Protein AF-A0A810MPG5-F1 (afdb_monomer_lite)

Organism: NCBI:txid338584

InterPro domains:
  IPR001387 Cro/C1-type, helix-turn-helix domain [cd00093] (44-85)
  IPR010982 Lambda repressor-like, DNA-binding domain superfamily [G3DSA:1.10.260.40] (30-86)
  IPR010982 Lambda repressor-like, DNA-binding domain superfamily [SSF47413] (35-85)

Radius of gyration: 30.09 Å; chains: 1; bounding box: 82×82×69 Å

pLDDT: mean 75.45, std 24.04, range [20.78, 98.56]

Sequence (648 aa):
MNARPSEPLQVPDHLWLTTEAADALGDQDFQRLFRLVARHAHASQTTIGRACGLTQATVSKIMAGKHRPRSLDVIQRIAAGFQIPSQGRTALGLHPDGPEPKTTTPTSEPKTQETPRRNLLGHLIRTRHQQTIEEAARDLKMSPRHLSRLTRVGTEIEVHPSTRRTLESKYGYSFEKLRQPWPPAPPARIEETPDTTLADSSFLHHPSTEHRDEGQATAFTVADQAALWLDERTGSRVGLTRQRILEHLAQLNLDQIEDGAYRRSRVSQREIADALTSYYKTTDGTFKPYSAKVESASISTSVLTRSDWTDLALPLGVGRDNLQLQWGTSKPQSFTDEICIEAATTRIAEAAAAGTKVINTALYRLLDISISPTNLVANIALTEFLDYALTMDLLERELLDTLALRRSAQPGMTPLRDRYLPDMASVVNAGARLCCGGVLALFAAARPPSRGRQQGDYVFLIQERSGRVLNAAGRLAVIPKSFHEPLREYSEDAQISSTLYRELEEELFGRPEVDSTAIHARQADPLHLTRLSPPMRWLMDRTDEPSAWRMEATGFGFNLVSGNFEISTLVLIEDEAWWGEFGGYIEANWESDGLRRYSSLDRQALINLAQDPNWSNEGLFAFLEGLRRLEAVGNEHAIDLPRIKLGI

Secondary structure (DSSP, 8-state):
-PPPPPPPP---GGGGGSHHHHHHHHTT-HHHHHHHHHHHTT--HHHHHHHHT--HHHHHHHHTTS-----HHHHHHHHHHTT--HHHHHHTT--TT-SPP---------------GGGHHHHHHHHHHHHHHHHHHHHTTS-HHHHHHHS-S-SS----HHHHHHHHHHH---GGGGGSPPPPPPPPPPPP----------------------TTS----HHHHHHHHHHHHHTPPTTHHHHHHHHHHHH--HHHHHHHHHHHHTS-HHHHHHHHHHHS--SSSSSEEEEEEETTEEEEEEEEE-GGGEEEEEESSSS-EEEEE-TT--PPPP---HHHHHHHHHHHHHHHHHT------EEEEEEEEEE-SS-EEEEEEEEEHHHHHTTTTHHHHHHHHHHHTT----TTT-HHHHHHS-SHHHHH-GGGS----EEEEEEEEEE--BTTBSS-EEEEEEEEE-TTSSS-TT-EEESSEEE---SS-TTTTTSHHHHHHHHIIIIIS----SSSS-SS---S-TT-TTTS-HHHHHHHTTTT-TTTEEEEEEEEEEETTTTEEEEEEEEEE--HHHHHHHTTS----TTEEEEEEEETT-HHHHHHHHT-TTB-HHHHHHHHHHHHHHHHHS-GGG--PPPEEE--

Foldseek 3Di:
DDDDDDDAQDQDPVLLVDPQLVVCLLVVLQLSNLVSSCVRSVDQLCNLCVLLVHHSVQSVCSVVVNDRDDDPSSVLSNCRSNVPALVSCVSNVHHRVRDDDDDDDDDDDDDPPDDPPVCPVVCVVVVVVLVVLVVVCVVVVHDSVVSVVLPPDDDDDDDDVVVQVVCCVPPVDDPVVVPDDDDDDDDDDDDDDDDDDDDDDDDDDDDDDDDDPPPPDDDDALLLVLQQVLCVLQVHDRCPLVVLLVVLLVVDDPVVVVVLLVLLLPCFQVNLQVLLQVAADDDPPQKDFWWKQFPNDIDTGLFIFGDQFFQQQAFFPPPQQAEAEDPDLDDRNRDHDPVLSNLLSNLSSVCVVLVHHDFWAKAKFWQDWDGHSRHIYTYIYIDIPSSQCSALVSLLSLSSSCVSVVHRPYQPSRVSCCVQPNYPVSLNRRNVHRQWAAEFEFEWEWAAADPPRPGIAIKTKWFQFDCSDPPQHRFIFGPPGDTQHDQAPRRVSNGNVNVVLQRCQDFFQDDPDQDDPDPDDNDNDCVPLVNGRPLSNVCVVCVVPVQQWTKGFRGWGARSSRSYIYTQMYTYGNPNVSCVVRVVSTDGPPRTPDMDMDTQAPQVVQSVVLVDRRHHSSRSVNSLSNLVVCCVPPDPRHHDHGDMGIPD

Structure (mmCIF, N/CA/C/O backbone):
data_AF-A0A810MPG5-F1
#
_entry.id   AF-A0A810MPG5-F1
#
loop_
_atom_site.group_PDB
_atom_site.id
_atom_site.type_symbol
_atom_site.label_atom_id
_atom_site.label_alt_id
_atom_site.label_comp_id
_atom_site.label_asym_id
_atom_site.label_entity_id
_atom_site.label_seq_id
_atom_site.pdbx_PDB_ins_code
_atom_site.Cartn_x
_atom_site.Cartn_y
_atom_site.Cartn_z
_atom_site.occupancy
_atom_site.B_iso_or_equiv
_atom_site.auth_seq_id
_atom_site.auth_comp_id
_atom_site.auth_asym_id
_atom_site.auth_atom_id
_atom_site.pdbx_PDB_model_num
ATOM 1 N N . MET A 1 1 ? -9.491 55.777 11.969 1.00 33.62 1 MET A N 1
ATOM 2 C CA . MET A 1 1 ? -8.044 55.481 12.046 1.00 33.62 1 MET A CA 1
ATOM 3 C C . MET A 1 1 ? -7.804 54.175 11.311 1.00 33.62 1 MET A C 1
ATOM 5 O O . MET A 1 1 ? -8.330 53.156 11.740 1.00 33.62 1 MET A O 1
ATOM 9 N N . ASN A 1 2 ? -7.115 54.231 10.171 1.00 28.89 2 ASN A N 1
ATOM 10 C CA . ASN A 1 2 ? -6.853 53.078 9.305 1.00 28.89 2 ASN A CA 1
ATOM 11 C C . ASN A 1 2 ? -5.877 52.107 9.987 1.00 28.89 2 ASN A C 1
ATOM 13 O O . ASN A 1 2 ? -4.849 52.537 10.511 1.00 28.89 2 ASN A O 1
ATOM 17 N N . ALA A 1 3 ? -6.197 50.810 9.986 1.00 31.50 3 ALA A N 1
ATOM 18 C CA . ALA A 1 3 ? -5.280 49.764 10.424 1.00 31.50 3 ALA A CA 1
ATOM 19 C C . ALA A 1 3 ? -4.094 49.709 9.450 1.00 31.50 3 ALA A C 1
ATOM 21 O O . ALA A 1 3 ? -4.285 49.494 8.254 1.00 31.50 3 ALA A O 1
ATOM 22 N N . ARG A 1 4 ? -2.876 49.948 9.948 1.00 32.59 4 ARG A N 1
ATOM 23 C CA . ARG A 1 4 ? -1.655 49.774 9.153 1.00 32.59 4 ARG A CA 1
ATOM 24 C C . ARG A 1 4 ? -1.521 48.298 8.745 1.00 32.59 4 ARG A C 1
ATOM 26 O O . ARG A 1 4 ? -1.770 47.433 9.591 1.00 32.59 4 ARG A O 1
ATOM 33 N N . PRO A 1 5 ? -1.103 47.991 7.505 1.00 38.78 5 PRO A N 1
ATOM 34 C CA . PRO A 1 5 ? -0.649 46.652 7.162 1.00 38.78 5 PRO A CA 1
ATOM 35 C C . PRO A 1 5 ? 0.510 46.287 8.094 1.00 38.78 5 PRO A C 1
ATOM 37 O O . PRO A 1 5 ? 1.438 47.059 8.308 1.00 38.78 5 PRO A O 1
ATOM 40 N N . SER A 1 6 ? 0.395 45.133 8.730 1.00 49.38 6 SER A N 1
ATOM 41 C CA . SER A 1 6 ? 1.349 44.624 9.712 1.00 49.38 6 SER A CA 1
ATOM 42 C C . SER A 1 6 ? 2.721 44.372 9.078 1.00 49.38 6 SER A C 1
ATOM 44 O O . SER A 1 6 ? 2.827 43.479 8.236 1.00 49.38 6 SER A O 1
ATOM 46 N N . GLU A 1 7 ? 3.748 45.097 9.512 1.00 56.00 7 GLU A N 1
ATOM 47 C CA . GLU A 1 7 ? 5.123 44.939 9.023 1.00 56.00 7 GLU A CA 1
ATOM 48 C C . GLU A 1 7 ? 5.640 43.488 9.156 1.00 56.00 7 GLU A C 1
ATOM 50 O O . GLU A 1 7 ? 5.290 42.780 10.116 1.00 56.00 7 GLU A O 1
ATOM 55 N N . PRO A 1 8 ? 6.432 43.008 8.178 1.00 71.38 8 PRO A N 1
ATOM 56 C CA . PRO A 1 8 ? 7.137 41.734 8.277 1.00 71.38 8 PRO A CA 1
ATOM 57 C C . PRO A 1 8 ? 8.184 41.782 9.401 1.00 71.38 8 PRO A C 1
ATOM 59 O O . PRO A 1 8 ? 8.717 42.842 9.719 1.00 71.38 8 PRO A O 1
ATOM 62 N N . LEU A 1 9 ? 8.474 40.631 10.017 1.00 84.62 9 LEU A N 1
ATOM 63 C CA . LEU A 1 9 ? 9.539 40.533 11.017 1.00 84.62 9 LEU A CA 1
ATOM 64 C C . LEU A 1 9 ? 10.885 40.812 10.335 1.00 84.62 9 LEU A C 1
ATOM 66 O O . LEU A 1 9 ? 11.292 40.048 9.463 1.00 84.62 9 LEU A O 1
ATOM 70 N N . GLN A 1 10 ? 11.560 41.887 10.739 1.00 84.62 10 GLN A N 1
ATOM 71 C CA . GLN A 1 10 ? 12.924 42.194 10.317 1.00 84.62 10 GLN A CA 1
ATOM 72 C C . GLN A 1 10 ? 13.870 41.890 11.473 1.00 84.62 10 GLN A C 1
ATOM 74 O O . GLN A 1 10 ? 13.860 42.583 12.490 1.00 84.62 10 GLN A O 1
ATOM 79 N N . VAL A 1 11 ? 14.655 40.823 11.335 1.00 88.25 11 VAL A N 1
ATOM 80 C CA . VAL A 1 11 ? 15.710 40.498 12.295 1.00 88.25 11 VAL A CA 1
ATOM 81 C C . VAL A 1 11 ? 16.987 41.206 11.838 1.00 88.25 11 VAL A C 1
ATOM 83 O O . VAL A 1 11 ? 17.401 40.982 10.706 1.00 88.25 11 VAL A O 1
ATOM 86 N N . PRO A 1 12 ? 17.606 42.075 12.657 1.00 83.88 12 PRO A N 1
ATOM 87 C CA . PRO A 1 12 ? 18.808 42.789 12.236 1.00 83.88 12 PRO A CA 1
ATOM 88 C C . PRO A 1 12 ? 19.988 41.842 11.989 1.00 83.88 12 PRO A C 1
ATOM 90 O O . PRO A 1 12 ? 20.328 41.057 12.873 1.00 83.88 12 PRO A O 1
ATOM 93 N N . ASP A 1 13 ? 20.673 41.979 10.851 1.00 78.56 13 ASP A N 1
ATOM 94 C CA . ASP A 1 13 ? 21.793 41.099 10.463 1.00 78.56 13 ASP A CA 1
ATOM 95 C C . ASP A 1 13 ? 22.907 41.028 11.517 1.00 78.56 13 ASP A C 1
ATOM 97 O O . ASP A 1 13 ? 23.499 39.974 11.747 1.00 78.56 13 ASP A O 1
ATOM 101 N N . HIS A 1 14 ? 23.158 42.139 12.219 1.00 82.12 14 HIS A N 1
ATOM 102 C CA . HIS A 1 14 ? 24.176 42.208 13.268 1.00 82.12 14 HIS A CA 1
ATOM 103 C C . HIS A 1 14 ? 23.884 41.290 14.465 1.00 82.12 14 HIS A C 1
ATOM 105 O O . HIS A 1 14 ? 24.815 40.958 15.196 1.00 82.12 14 HIS A O 1
ATOM 111 N N . LEU A 1 15 ? 22.631 40.857 14.674 1.00 88.94 15 LEU A N 1
ATOM 112 C CA . LEU A 1 15 ? 22.287 39.898 15.727 1.00 88.94 15 LEU A CA 1
ATOM 113 C C . LEU A 1 15 ? 23.067 38.592 15.546 1.00 88.94 15 LEU A C 1
ATOM 115 O O . LEU A 1 15 ? 23.601 38.055 16.516 1.00 88.94 15 LEU A O 1
ATOM 119 N N . TRP A 1 16 ? 23.175 38.114 14.307 1.00 90.00 16 TRP A N 1
ATOM 120 C CA . TRP A 1 16 ? 23.824 36.844 13.976 1.00 90.00 16 TRP A CA 1
ATOM 121 C C . TRP A 1 16 ? 25.348 36.877 14.124 1.00 90.00 16 TRP A C 1
ATOM 123 O O . TRP A 1 16 ? 25.979 35.826 14.123 1.00 90.00 16 TRP A O 1
ATOM 133 N N . LEU A 1 17 ? 25.929 38.068 14.295 1.00 80.06 17 LEU A N 1
ATOM 134 C CA . LEU A 1 17 ? 27.356 38.273 14.551 1.00 80.06 17 LEU A CA 1
ATOM 135 C C . LEU A 1 17 ? 27.693 38.305 16.053 1.00 80.06 17 LEU A C 1
ATOM 137 O O . LEU A 1 17 ? 28.861 38.422 16.418 1.00 80.06 17 LEU A O 1
ATOM 141 N N . THR A 1 18 ? 26.691 38.232 16.935 1.00 82.69 18 THR A N 1
ATOM 142 C CA . THR A 1 18 ? 26.905 38.255 18.390 1.00 82.69 18 THR A CA 1
ATOM 143 C C . THR A 1 18 ? 27.268 36.875 18.935 1.00 82.69 18 THR A C 1
ATOM 145 O O . THR A 1 18 ? 26.738 35.855 18.489 1.00 82.69 18 THR A O 1
ATOM 148 N N . THR A 1 19 ? 28.115 36.838 19.967 1.00 79.62 19 THR A N 1
ATOM 149 C CA . THR A 1 19 ? 28.432 35.599 20.697 1.00 79.62 19 THR A CA 1
ATOM 150 C C . THR A 1 19 ? 27.183 34.980 21.326 1.00 79.62 19 THR A C 1
ATOM 152 O O . THR A 1 19 ? 27.017 33.769 21.286 1.00 79.62 19 THR A O 1
ATOM 155 N N . GLU A 1 20 ? 26.236 35.794 21.807 1.00 83.69 20 GLU A N 1
ATOM 156 C CA . GLU A 1 20 ? 24.980 35.297 22.384 1.00 83.69 20 GLU A CA 1
ATOM 157 C C . GLU A 1 20 ? 24.095 34.550 21.375 1.00 83.69 20 GLU A C 1
ATOM 159 O O . GLU A 1 20 ? 23.452 33.566 21.747 1.00 83.69 20 GLU A O 1
ATOM 164 N N . ALA A 1 21 ? 24.043 35.005 20.117 1.00 85.25 21 ALA A N 1
ATOM 165 C CA . ALA A 1 21 ? 23.318 34.306 19.060 1.00 85.25 21 ALA A CA 1
ATOM 166 C C . ALA A 1 21 ? 24.051 33.030 18.628 1.00 85.25 21 ALA A C 1
ATOM 168 O O . ALA A 1 21 ? 23.401 32.004 18.437 1.00 85.25 21 ALA A O 1
ATOM 169 N N . ALA A 1 22 ? 25.384 33.073 18.526 1.00 80.38 22 ALA A N 1
ATOM 170 C CA . ALA A 1 22 ? 26.200 31.904 18.206 1.00 80.38 22 ALA A CA 1
ATOM 171 C C . ALA A 1 22 ? 26.046 30.790 19.259 1.00 80.38 22 ALA A C 1
ATOM 173 O O . ALA A 1 22 ? 25.774 29.649 18.889 1.00 80.38 22 ALA A O 1
ATOM 174 N N . ASP A 1 23 ? 26.110 31.131 20.551 1.00 78.75 23 ASP A N 1
ATOM 175 C CA . ASP A 1 23 ? 25.895 30.189 21.658 1.00 78.75 23 ASP A CA 1
ATOM 176 C C . ASP A 1 23 ? 24.482 29.591 21.614 1.00 78.75 23 ASP A C 1
ATOM 178 O O . ASP A 1 23 ? 24.303 28.379 21.685 1.00 78.75 23 ASP A O 1
ATOM 182 N N . ALA A 1 24 ? 23.453 30.434 21.448 1.00 89.50 24 ALA A N 1
ATOM 183 C CA . ALA A 1 24 ? 22.065 29.972 21.411 1.00 89.50 24 ALA A CA 1
ATOM 184 C C . ALA A 1 24 ? 21.790 29.019 20.234 1.00 89.50 24 ALA A C 1
ATOM 186 O O . ALA A 1 24 ? 20.980 28.100 20.365 1.00 89.50 24 ALA A O 1
ATOM 187 N N . LEU A 1 25 ? 22.447 29.233 19.091 1.00 88.38 25 LEU A N 1
ATOM 188 C CA . LEU A 1 25 ? 22.351 28.357 17.924 1.00 88.38 25 LEU A CA 1
ATOM 189 C C . LEU A 1 25 ? 23.141 27.057 18.124 1.00 88.38 25 LEU A C 1
ATOM 191 O O . LEU A 1 25 ? 22.601 25.992 17.836 1.00 88.38 25 LEU A O 1
ATOM 195 N N . GLY A 1 26 ? 24.366 27.133 18.657 1.00 78.19 26 GLY A N 1
ATOM 196 C CA . GLY A 1 26 ? 25.217 25.969 18.932 1.00 78.19 26 GLY A CA 1
ATOM 197 C C . GLY A 1 26 ? 24.624 25.020 19.977 1.00 78.19 26 GLY A C 1
ATOM 198 O O . GLY A 1 26 ? 24.592 23.810 19.765 1.00 78.19 26 GLY A O 1
ATOM 199 N N . ASP A 1 27 ? 24.054 25.567 21.052 1.00 84.50 27 ASP A N 1
ATOM 200 C CA . ASP A 1 27 ? 23.390 24.792 22.110 1.00 84.50 27 ASP A CA 1
ATOM 201 C C . ASP A 1 27 ? 21.950 24.377 21.740 1.00 84.50 27 ASP A C 1
ATOM 203 O O . ASP A 1 27 ? 21.266 23.666 22.492 1.00 84.50 27 ASP A O 1
ATOM 207 N N . GLN A 1 28 ? 21.456 24.842 20.586 1.00 85.88 28 GLN A N 1
ATOM 208 C CA . GLN A 1 28 ? 20.059 24.733 20.156 1.00 85.88 28 GLN A CA 1
ATOM 209 C C . GLN A 1 28 ? 19.076 25.197 21.251 1.00 85.88 28 GLN A C 1
ATOM 211 O O . GLN A 1 28 ? 18.049 24.554 21.527 1.00 85.88 28 GLN A O 1
ATOM 216 N N . ASP A 1 29 ? 19.409 26.298 21.925 1.00 89.19 29 ASP A N 1
ATOM 217 C CA . ASP A 1 29 ? 18.599 26.927 22.964 1.00 89.19 29 ASP A CA 1
ATOM 218 C C . ASP A 1 29 ? 17.581 27.884 22.327 1.00 89.19 29 ASP A C 1
ATOM 220 O O . ASP A 1 29 ? 17.753 29.105 22.242 1.00 89.19 29 ASP A O 1
ATOM 224 N N . PHE A 1 30 ? 16.462 27.308 21.887 1.00 91.56 30 PHE A N 1
ATOM 225 C CA . PHE A 1 30 ? 15.358 28.063 21.295 1.00 91.56 30 PHE A CA 1
ATOM 226 C C . PHE A 1 30 ? 14.703 29.049 22.269 1.00 91.56 30 PHE A C 1
ATOM 228 O O . PHE A 1 30 ? 14.129 30.045 21.831 1.00 91.56 30 PHE A O 1
ATOM 235 N N . GLN A 1 31 ? 14.792 28.827 23.583 1.00 93.50 31 GLN A N 1
ATOM 236 C CA . GLN A 1 31 ? 14.275 29.787 24.555 1.00 93.50 31 GLN A CA 1
ATOM 237 C C . GLN A 1 31 ? 15.113 31.070 24.526 1.00 93.50 31 GLN A C 1
ATOM 239 O O . GLN A 1 31 ? 14.554 32.172 24.456 1.00 93.50 31 GLN A O 1
ATOM 244 N N . ARG A 1 32 ? 16.445 30.936 24.553 1.00 92.38 32 ARG A N 1
ATOM 245 C CA . ARG A 1 32 ? 17.386 32.057 24.441 1.00 92.38 32 ARG A CA 1
ATOM 246 C C . ARG A 1 32 ? 17.289 32.725 23.071 1.00 92.38 32 ARG A C 1
ATOM 248 O O . ARG A 1 32 ? 17.148 33.946 23.015 1.00 92.38 32 ARG A O 1
ATOM 255 N N . LEU A 1 33 ? 17.229 31.943 21.993 1.00 93.69 33 LEU A N 1
ATOM 256 C CA . LEU A 1 33 ? 17.098 32.441 20.620 1.00 93.69 33 LEU A CA 1
ATOM 257 C C . LEU A 1 33 ? 15.842 33.308 20.420 1.00 93.69 33 LEU A C 1
ATOM 259 O O . LEU A 1 33 ? 15.927 34.420 19.903 1.00 93.69 33 LEU A O 1
ATOM 263 N N . PHE A 1 34 ? 14.671 32.856 20.885 1.00 95.69 34 PHE A N 1
ATOM 264 C CA . PHE A 1 34 ? 13.425 33.623 20.747 1.00 95.69 34 PHE A CA 1
ATOM 265 C C . PHE A 1 34 ? 13.436 34.917 21.566 1.00 95.69 34 PHE A C 1
ATOM 267 O O . PHE A 1 34 ? 12.879 35.928 21.137 1.00 95.69 34 PHE A O 1
ATOM 274 N N . ARG A 1 35 ? 14.075 34.910 22.743 1.00 93.19 35 ARG A N 1
ATOM 275 C CA . ARG A 1 35 ? 14.248 36.117 23.565 1.00 93.19 35 ARG A CA 1
ATOM 276 C C . ARG A 1 35 ? 15.188 37.124 22.907 1.00 93.19 35 ARG A C 1
ATOM 278 O O . ARG A 1 35 ? 14.898 38.318 22.960 1.00 93.19 35 ARG A O 1
ATOM 285 N N . LEU A 1 36 ? 16.263 36.652 22.276 1.00 92.31 36 LEU A N 1
ATOM 286 C CA . LEU A 1 36 ? 17.201 37.485 21.521 1.00 92.31 36 LEU A CA 1
ATOM 287 C C . LEU A 1 36 ? 16.511 38.156 20.331 1.00 92.31 36 LEU A C 1
ATOM 289 O O . LEU A 1 36 ? 16.529 39.381 20.226 1.00 92.31 36 LEU A O 1
ATOM 293 N N . VAL A 1 37 ? 15.805 37.383 19.502 1.00 92.81 37 VAL A N 1
ATOM 294 C CA . VAL A 1 37 ? 15.074 37.927 18.347 1.00 92.81 37 VAL A CA 1
ATOM 295 C C . VAL A 1 37 ? 13.982 38.907 18.785 1.00 92.81 37 VAL A C 1
ATOM 297 O O . VAL A 1 37 ? 13.890 39.998 18.230 1.00 92.81 37 VAL A O 1
ATOM 300 N N . ALA A 1 38 ? 13.196 38.586 19.819 1.00 91.62 38 ALA A N 1
ATOM 301 C CA . ALA A 1 38 ? 12.171 39.499 20.337 1.00 91.62 38 ALA A CA 1
ATOM 302 C C . ALA A 1 38 ? 12.751 40.843 20.799 1.00 91.62 38 ALA A C 1
ATOM 304 O O . ALA A 1 38 ? 12.151 41.892 20.561 1.00 91.62 38 ALA A O 1
ATOM 305 N N . ARG A 1 39 ? 13.923 40.808 21.447 1.00 91.06 39 ARG A N 1
ATOM 306 C CA . ARG A 1 39 ? 14.609 41.997 21.958 1.00 91.06 39 ARG A CA 1
ATOM 307 C C . ARG A 1 39 ? 15.173 42.859 20.829 1.00 91.06 39 ARG A C 1
ATOM 309 O O . ARG A 1 39 ? 14.930 44.059 20.833 1.00 91.06 39 ARG A O 1
ATOM 316 N N . HIS A 1 40 ? 15.900 42.258 19.887 1.00 87.81 40 HIS A N 1
ATOM 317 C CA . HIS A 1 40 ? 16.625 42.991 18.841 1.00 87.81 40 HIS A CA 1
ATOM 318 C C . HIS A 1 40 ? 15.743 43.416 17.663 1.00 87.81 40 HIS A C 1
ATOM 320 O O . HIS A 1 40 ? 15.996 44.451 17.059 1.00 87.81 40 HIS A O 1
ATOM 326 N N . ALA A 1 41 ? 14.688 42.659 17.354 1.00 85.69 41 ALA A N 1
ATOM 327 C CA . ALA A 1 41 ? 13.719 43.016 16.317 1.00 85.69 41 ALA A CA 1
ATOM 328 C C . ALA A 1 41 ? 12.526 43.831 16.857 1.00 85.69 41 ALA A C 1
ATOM 330 O O . ALA A 1 41 ? 11.590 44.110 16.112 1.00 85.69 41 ALA A O 1
ATOM 331 N N . HIS A 1 42 ? 12.507 44.152 18.162 1.00 86.00 42 HIS A N 1
ATOM 332 C CA . HIS A 1 42 ? 11.376 44.783 18.864 1.00 86.00 42 HIS A CA 1
ATOM 333 C C . HIS A 1 42 ? 10.015 44.129 18.546 1.00 86.00 42 HIS A C 1
ATOM 335 O O . HIS A 1 42 ? 8.980 44.791 18.430 1.00 86.00 42 HIS A O 1
ATOM 341 N N . ALA A 1 43 ? 10.014 42.804 18.386 1.00 86.69 43 ALA A N 1
ATOM 342 C CA . ALA A 1 43 ? 8.889 42.066 17.837 1.00 86.69 43 ALA A CA 1
ATOM 343 C C . ALA A 1 43 ? 8.001 41.467 18.933 1.00 86.69 43 ALA A C 1
ATOM 345 O O . ALA A 1 43 ? 8.471 40.831 19.877 1.00 86.69 43 ALA A O 1
ATOM 346 N N . SER A 1 44 ? 6.683 41.613 18.776 1.00 87.94 44 SER A N 1
ATOM 347 C CA . SER A 1 44 ? 5.717 40.951 19.657 1.00 87.94 44 SER A CA 1
ATOM 348 C C . SER A 1 44 ? 5.734 39.428 19.464 1.00 87.94 44 SER A C 1
ATOM 350 O O . SER A 1 44 ? 6.057 38.933 18.381 1.00 87.94 44 SER A O 1
ATOM 352 N N . GLN A 1 45 ? 5.292 38.667 20.473 1.00 86.88 45 GLN A N 1
ATOM 353 C CA . GLN A 1 45 ? 5.132 37.209 20.351 1.00 86.88 45 GLN A CA 1
ATOM 354 C C . GLN A 1 45 ? 4.202 36.817 19.190 1.00 86.88 45 GLN A C 1
ATOM 356 O O . GLN A 1 45 ? 4.416 35.796 18.544 1.00 86.88 45 GLN A O 1
ATOM 361 N N . THR A 1 46 ? 3.195 37.643 18.892 1.00 77.06 46 THR A N 1
ATOM 362 C CA . THR A 1 46 ? 2.296 37.460 17.744 1.00 77.06 46 THR A CA 1
ATOM 363 C C . THR A 1 46 ? 3.033 37.652 16.418 1.00 77.06 46 THR A C 1
ATOM 365 O O . THR A 1 46 ? 2.844 36.866 15.492 1.00 77.06 46 THR A O 1
ATOM 368 N N . THR A 1 47 ? 3.901 38.664 16.328 1.00 83.94 47 THR A N 1
ATOM 369 C CA . THR A 1 47 ? 4.732 38.938 15.143 1.00 83.94 47 THR A CA 1
ATOM 370 C C . THR A 1 47 ? 5.725 37.802 14.895 1.00 83.94 47 THR A C 1
ATOM 372 O O . THR A 1 47 ? 5.818 37.304 13.775 1.00 83.94 47 THR A O 1
ATOM 375 N N . ILE A 1 48 ? 6.402 37.345 15.953 1.00 86.00 48 ILE A N 1
ATOM 376 C CA . ILE A 1 48 ? 7.327 36.202 15.925 1.00 86.00 48 ILE A CA 1
ATOM 377 C C . ILE A 1 48 ? 6.601 34.921 15.521 1.00 86.00 48 ILE A C 1
ATOM 379 O O . ILE A 1 48 ? 7.062 34.197 14.640 1.00 86.00 48 ILE A O 1
ATOM 383 N N . GLY A 1 49 ? 5.440 34.666 16.131 1.00 80.50 49 GLY A N 1
ATOM 384 C CA . GLY A 1 49 ? 4.622 33.498 15.831 1.00 80.50 49 GLY A CA 1
ATOM 385 C C . GLY A 1 49 ? 4.256 33.460 14.357 1.00 80.50 49 GLY A C 1
ATOM 386 O O . GLY A 1 49 ? 4.530 32.477 13.677 1.00 80.50 49 GLY A O 1
ATOM 387 N N . ARG A 1 50 ? 3.755 34.574 13.822 1.00 80.50 50 ARG A N 1
ATOM 388 C CA . ARG A 1 50 ? 3.421 34.680 12.403 1.00 80.50 50 ARG A CA 1
ATOM 389 C C . ARG A 1 50 ? 4.617 34.426 11.486 1.00 80.50 50 ARG A C 1
ATOM 391 O O . ARG A 1 50 ? 4.463 33.677 10.529 1.00 80.50 50 ARG A O 1
ATOM 398 N N . ALA A 1 51 ? 5.778 35.014 11.775 1.00 79.81 51 ALA A N 1
ATOM 399 C CA . ALA A 1 51 ? 6.978 34.833 10.958 1.00 79.81 51 ALA A CA 1
ATOM 400 C C . ALA A 1 51 ? 7.457 33.370 10.934 1.00 79.81 51 ALA A C 1
ATOM 402 O O . ALA A 1 51 ? 7.857 32.871 9.891 1.00 79.81 51 ALA A O 1
ATOM 403 N N . CYS A 1 52 ? 7.340 32.654 12.057 1.00 84.25 52 CYS A N 1
ATOM 404 C CA . CYS A 1 52 ? 7.749 31.248 12.174 1.00 84.25 52 CYS A CA 1
ATOM 405 C C . CYS A 1 52 ? 6.613 30.244 11.861 1.00 84.25 52 CYS A C 1
ATOM 407 O O . CYS A 1 52 ? 6.781 29.026 11.982 1.00 84.25 52 CYS A O 1
ATOM 409 N N . GLY A 1 53 ? 5.406 30.722 11.535 1.00 75.88 53 GLY A N 1
ATOM 410 C CA . GLY A 1 53 ? 4.188 29.909 11.398 1.00 75.88 53 GLY A CA 1
ATOM 411 C C . GLY A 1 53 ? 3.669 29.272 12.705 1.00 75.88 53 GLY A C 1
ATOM 412 O O . GLY A 1 53 ? 2.919 28.291 12.655 1.00 75.88 53 GLY A O 1
ATOM 413 N N . LEU A 1 54 ? 4.100 29.767 13.865 1.00 76.94 54 LEU A N 1
ATOM 414 C CA . LEU A 1 54 ? 3.730 29.313 15.212 1.00 76.94 54 LEU A CA 1
ATOM 415 C C . LEU A 1 54 ? 2.581 30.153 15.797 1.00 76.94 54 LEU A C 1
ATOM 417 O O . LEU A 1 54 ? 2.373 31.306 15.422 1.00 76.94 54 LEU A O 1
ATOM 421 N N . THR A 1 55 ? 1.847 29.605 16.769 1.00 78.81 55 THR A N 1
ATOM 422 C CA . THR A 1 55 ? 0.854 30.395 17.520 1.00 78.81 55 THR A CA 1
ATOM 423 C C . THR A 1 55 ? 1.536 31.283 18.566 1.00 78.81 55 THR A C 1
ATOM 425 O O . THR A 1 55 ? 2.610 30.947 19.070 1.00 78.81 55 THR A O 1
ATOM 428 N N . GLN A 1 56 ? 0.903 32.394 18.959 1.00 81.31 56 GLN A N 1
ATOM 429 C CA . GLN A 1 56 ? 1.416 33.244 20.044 1.00 81.31 56 GLN A CA 1
ATOM 430 C C . GLN A 1 56 ? 1.528 32.479 21.377 1.00 81.31 56 GLN A C 1
ATOM 432 O O . GLN A 1 56 ? 2.479 32.693 22.129 1.00 81.31 56 GLN A O 1
ATOM 437 N N . ALA A 1 57 ? 0.621 31.532 21.639 1.00 69.94 57 ALA A N 1
ATOM 438 C CA . ALA A 1 57 ? 0.693 30.658 22.808 1.00 69.94 57 ALA A CA 1
ATOM 439 C C . ALA A 1 57 ? 1.940 29.754 22.773 1.00 69.94 57 ALA A C 1
ATOM 441 O O . ALA A 1 57 ? 2.641 29.639 23.778 1.00 69.94 57 ALA A O 1
ATOM 442 N N . THR A 1 58 ? 2.265 29.171 21.614 1.00 70.81 58 THR A N 1
ATOM 443 C CA . THR A 1 58 ? 3.482 28.362 21.419 1.00 70.81 58 THR A CA 1
ATOM 444 C C . THR A 1 58 ? 4.743 29.200 21.635 1.00 70.81 58 THR A C 1
ATOM 446 O O . THR A 1 58 ? 5.625 28.791 22.385 1.00 70.81 58 THR A O 1
ATOM 449 N N . VAL A 1 59 ? 4.804 30.411 21.068 1.00 85.00 59 VAL A N 1
ATOM 450 C CA . VAL A 1 59 ? 5.920 31.352 21.286 1.00 85.00 59 VAL A CA 1
ATOM 451 C C . VAL A 1 59 ? 6.091 31.674 22.772 1.00 85.00 59 VAL A C 1
ATOM 453 O O . VAL A 1 59 ? 7.207 31.653 23.287 1.00 85.00 59 VAL A O 1
ATOM 456 N N . SER A 1 60 ? 4.988 31.908 23.486 1.00 83.81 60 SER A N 1
ATOM 457 C CA . SER A 1 60 ? 5.007 32.163 24.927 1.00 83.81 60 SER A CA 1
ATOM 458 C C . SER A 1 60 ? 5.546 30.967 25.725 1.00 83.81 60 SER A C 1
ATOM 460 O O . SER A 1 60 ? 6.406 31.143 26.589 1.00 83.81 60 SER A O 1
ATOM 462 N N . LYS A 1 61 ? 5.126 29.734 25.394 1.00 81.25 61 LYS A N 1
ATOM 463 C CA . LYS A 1 61 ? 5.660 28.503 26.008 1.00 81.25 61 LYS A CA 1
ATOM 464 C C . LYS A 1 61 ? 7.163 28.331 25.742 1.00 81.25 61 LYS A C 1
ATOM 466 O O . LYS A 1 61 ? 7.884 27.977 26.674 1.00 81.25 61 LYS A O 1
ATOM 471 N N . ILE A 1 62 ? 7.637 28.627 24.526 1.00 89.25 62 ILE A N 1
ATOM 472 C CA . ILE A 1 62 ? 9.068 28.584 24.167 1.00 89.25 62 ILE A CA 1
ATOM 473 C C . ILE A 1 62 ? 9.858 29.595 24.990 1.00 89.25 62 ILE A C 1
ATOM 475 O O . ILE A 1 62 ? 10.817 29.238 25.669 1.00 89.25 62 ILE A O 1
ATOM 479 N N . MET A 1 63 ? 9.419 30.855 25.012 1.00 89.88 63 MET A N 1
ATOM 480 C CA . MET A 1 63 ? 10.091 31.910 25.775 1.00 89.88 63 MET A CA 1
ATOM 481 C C . MET A 1 63 ? 10.056 31.658 27.289 1.00 89.88 63 MET A C 1
ATOM 483 O O . MET A 1 63 ? 10.947 32.117 28.008 1.00 89.88 63 MET A O 1
ATOM 487 N N . ALA A 1 64 ? 9.062 30.923 27.789 1.00 82.81 64 ALA A N 1
ATOM 488 C CA . ALA A 1 64 ? 8.973 30.483 29.179 1.00 82.81 64 ALA A CA 1
ATOM 489 C C . ALA A 1 64 ? 9.808 29.223 29.489 1.00 82.81 64 ALA A C 1
ATOM 491 O O . ALA A 1 64 ? 9.880 28.839 30.652 1.00 82.81 64 ALA A O 1
ATOM 492 N N . GLY A 1 65 ? 10.423 28.581 28.487 1.00 82.62 65 GLY A N 1
ATOM 493 C CA . GLY A 1 65 ? 11.185 27.336 28.657 1.00 82.62 65 GLY A CA 1
ATOM 494 C C . GLY A 1 65 ? 10.306 26.103 28.876 1.00 82.62 65 GLY A C 1
ATOM 495 O O . GLY A 1 65 ? 10.798 25.040 29.234 1.00 82.62 65 GLY A O 1
ATOM 496 N N . LYS A 1 66 ? 8.992 26.237 28.666 1.00 77.56 66 LYS A N 1
ATOM 497 C CA . LYS A 1 66 ? 8.000 25.163 28.833 1.00 77.56 66 LYS A CA 1
ATOM 498 C C . LYS A 1 66 ? 7.814 24.322 27.568 1.00 77.56 66 LYS A C 1
ATOM 500 O O . LYS A 1 66 ? 7.122 23.314 27.611 1.00 77.56 66 LYS A O 1
ATOM 505 N N . HIS A 1 67 ? 8.381 24.753 26.442 1.00 72.94 67 HIS A N 1
ATOM 506 C CA . HIS A 1 67 ? 8.345 24.039 25.169 1.00 72.94 67 HIS A CA 1
ATOM 507 C C . HIS A 1 67 ? 9.671 24.246 24.432 1.00 72.94 67 HIS A C 1
ATOM 509 O O . HIS A 1 67 ? 10.135 25.379 24.312 1.00 72.94 67 HIS A O 1
ATOM 515 N N . ARG A 1 68 ? 10.277 23.165 23.935 1.00 84.75 68 ARG A N 1
ATOM 516 C CA . ARG A 1 68 ? 11.508 23.212 23.137 1.00 84.75 68 ARG A CA 1
ATOM 517 C C . ARG A 1 68 ? 11.219 22.601 21.763 1.00 84.75 68 ARG A C 1
ATOM 519 O O . ARG A 1 68 ? 10.898 21.415 21.727 1.00 84.75 68 ARG A O 1
ATOM 526 N N . PRO A 1 69 ? 11.335 23.363 20.662 1.00 80.94 69 PRO A N 1
ATOM 527 C CA . PRO A 1 69 ? 11.229 22.826 19.310 1.00 80.94 69 PRO A CA 1
ATOM 528 C C . PRO A 1 69 ? 12.245 21.699 19.086 1.00 80.94 69 PRO A C 1
ATOM 530 O O . PRO A 1 69 ? 13.418 21.857 19.420 1.00 80.94 69 PRO A O 1
ATOM 533 N N . ARG A 1 70 ? 11.785 20.561 18.553 1.00 76.50 70 ARG A N 1
ATOM 534 C CA . ARG A 1 70 ? 12.631 19.390 18.238 1.00 76.50 70 ARG A CA 1
ATOM 535 C C . ARG A 1 70 ? 12.448 18.856 16.816 1.00 76.50 70 ARG A C 1
ATOM 537 O O . ARG A 1 70 ? 13.327 18.161 16.325 1.00 76.50 70 ARG A O 1
ATOM 544 N N . SER A 1 71 ? 11.322 19.162 16.170 1.00 66.56 71 SER A N 1
ATOM 545 C CA . SER A 1 71 ? 11.046 18.754 14.788 1.00 66.56 71 SER A CA 1
ATOM 546 C C . SER A 1 71 ? 11.895 19.558 13.806 1.00 66.56 71 SER A C 1
ATOM 548 O O . SER A 1 71 ? 11.962 20.786 13.913 1.00 66.56 71 SER A O 1
ATOM 550 N N . LEU A 1 72 ? 12.488 18.868 12.828 1.00 69.44 72 LEU A N 1
ATOM 551 C CA . LEU A 1 72 ? 13.282 19.481 11.767 1.00 69.44 72 LEU A CA 1
ATOM 552 C C . LEU A 1 72 ? 12.471 20.544 11.011 1.00 69.44 72 LEU A C 1
ATOM 554 O O . LEU A 1 72 ? 12.963 21.651 10.835 1.00 69.44 72 LEU A O 1
ATOM 558 N N . ASP A 1 73 ? 11.209 20.274 10.678 1.00 62.59 73 ASP A N 1
ATOM 559 C CA . ASP A 1 73 ? 10.330 21.211 9.962 1.00 62.59 73 ASP A CA 1
ATOM 560 C C . ASP A 1 73 ? 10.047 22.481 10.764 1.00 62.59 73 ASP A C 1
ATOM 562 O O . ASP A 1 73 ? 10.012 23.593 10.230 1.00 62.59 73 ASP A O 1
ATOM 566 N N . VAL A 1 74 ? 9.840 22.336 12.075 1.00 73.31 74 VAL A N 1
ATOM 567 C CA . VAL A 1 74 ? 9.614 23.479 12.964 1.00 73.31 74 VAL A CA 1
ATOM 568 C C . VAL A 1 74 ? 10.891 24.302 13.073 1.00 73.31 74 VAL A C 1
ATOM 570 O O . VAL A 1 74 ? 10.832 25.525 12.970 1.00 73.31 74 VAL A O 1
ATOM 573 N N . ILE A 1 75 ? 12.044 23.649 13.216 1.00 84.31 75 ILE A N 1
ATOM 574 C CA . ILE A 1 75 ? 13.350 24.311 13.269 1.00 84.31 75 ILE A CA 1
ATOM 575 C C . ILE A 1 75 ? 13.655 25.004 11.932 1.00 84.31 75 ILE A C 1
ATOM 577 O O . ILE A 1 75 ? 14.100 26.149 11.934 1.00 84.31 75 ILE A O 1
ATOM 581 N N . GLN A 1 76 ? 13.320 24.392 10.793 1.00 80.31 76 GLN A N 1
ATOM 582 C CA . GLN A 1 76 ? 13.440 24.992 9.461 1.00 80.31 76 GLN A CA 1
ATOM 583 C C . GLN A 1 76 ? 12.535 26.214 9.294 1.00 80.31 76 GLN A C 1
ATOM 585 O O . GLN A 1 76 ? 12.985 27.241 8.787 1.00 80.31 76 GLN A O 1
ATOM 590 N N . ARG A 1 77 ? 11.281 26.140 9.751 1.00 81.56 77 ARG A N 1
ATOM 591 C CA . ARG A 1 77 ? 10.339 27.268 9.727 1.00 81.56 77 ARG A CA 1
ATOM 592 C C . ARG A 1 77 ? 10.749 28.396 10.664 1.00 81.56 77 ARG A C 1
ATOM 594 O O . ARG A 1 77 ? 10.564 29.557 10.316 1.00 81.56 77 ARG A O 1
ATOM 601 N N . ILE A 1 78 ? 11.312 28.075 11.827 1.00 88.75 78 ILE A N 1
ATOM 602 C CA . ILE A 1 78 ? 11.911 29.058 12.739 1.00 88.75 78 ILE A CA 1
ATOM 603 C C . ILE A 1 78 ? 13.114 29.715 12.060 1.00 88.75 78 ILE A C 1
ATOM 605 O O . ILE A 1 78 ? 13.201 30.938 12.036 1.00 88.75 78 ILE A O 1
ATOM 609 N N . ALA A 1 79 ? 14.000 28.927 11.448 1.00 85.88 79 ALA A N 1
ATOM 610 C CA . ALA A 1 79 ? 15.175 29.442 10.759 1.00 85.88 79 ALA A CA 1
ATOM 611 C C . ALA A 1 79 ? 14.815 30.318 9.552 1.00 85.88 79 ALA A C 1
ATOM 613 O O . ALA A 1 79 ? 15.442 31.351 9.340 1.00 85.88 79 ALA A O 1
ATOM 614 N N . ALA A 1 80 ? 13.783 29.946 8.791 1.00 83.31 80 ALA A N 1
ATOM 615 C CA . ALA A 1 80 ? 13.243 30.763 7.708 1.00 83.31 80 ALA A CA 1
ATOM 616 C C . ALA A 1 80 ? 12.556 32.033 8.239 1.00 83.31 80 ALA A C 1
ATOM 618 O O . ALA A 1 80 ? 12.823 33.128 7.755 1.00 83.31 80 ALA A O 1
ATOM 619 N N . GLY A 1 81 ? 11.722 31.906 9.276 1.00 85.19 81 GLY A N 1
ATOM 620 C CA . GLY A 1 81 ? 10.997 33.022 9.884 1.00 85.19 81 GLY A CA 1
ATOM 621 C C . GLY A 1 81 ? 11.904 34.062 10.539 1.00 85.19 81 GLY A C 1
ATOM 622 O O . GLY A 1 81 ? 11.591 35.250 10.514 1.00 85.19 81 GLY A O 1
ATOM 623 N N . PHE A 1 82 ? 13.036 33.631 11.094 1.00 92.25 82 PHE A N 1
ATOM 624 C CA . PHE A 1 82 ? 14.075 34.505 11.640 1.00 92.25 82 PHE A CA 1
ATOM 625 C C . PHE A 1 82 ? 15.113 34.948 10.609 1.00 92.25 82 PHE A C 1
ATOM 627 O O . PHE A 1 82 ? 15.914 35.814 10.934 1.00 92.25 82 PHE A O 1
ATOM 634 N N . GLN A 1 83 ? 15.091 34.402 9.389 1.00 88.19 83 GLN A N 1
ATOM 635 C CA . GLN A 1 83 ? 16.090 34.684 8.352 1.00 88.19 83 GLN A CA 1
ATOM 636 C C . GLN A 1 83 ? 17.519 34.381 8.844 1.00 88.19 83 GLN A C 1
ATOM 638 O O . GLN A 1 83 ? 18.434 35.188 8.713 1.00 88.19 83 GLN A O 1
ATOM 643 N N . ILE A 1 84 ? 17.699 33.207 9.462 1.00 87.88 84 ILE A N 1
ATOM 644 C CA . ILE A 1 84 ? 18.996 32.770 9.997 1.00 87.88 84 ILE A CA 1
ATOM 645 C C . ILE A 1 84 ? 19.970 32.520 8.828 1.00 87.88 84 ILE A C 1
ATOM 647 O O . ILE A 1 84 ? 19.624 31.747 7.928 1.00 87.88 84 ILE A O 1
ATOM 651 N N . PRO A 1 85 ? 21.184 33.104 8.844 1.00 85.44 85 PRO A N 1
ATOM 652 C CA . PRO A 1 85 ? 22.179 32.930 7.786 1.00 85.44 85 PRO A CA 1
ATOM 653 C C . PRO A 1 85 ? 22.772 31.517 7.779 1.00 85.44 85 PRO A C 1
ATOM 655 O O . PRO A 1 85 ? 22.725 30.804 8.783 1.00 85.44 85 PRO A O 1
ATOM 658 N N . SER A 1 86 ? 23.388 31.120 6.662 1.00 80.44 86 SER A N 1
ATOM 659 C CA . SER A 1 86 ? 23.877 29.755 6.406 1.00 80.44 86 SER A CA 1
ATOM 660 C C . SER A 1 86 ? 24.705 29.156 7.547 1.00 80.44 86 SER A C 1
ATOM 662 O O . SER A 1 86 ? 24.471 28.017 7.934 1.00 80.44 86 SER A O 1
ATOM 664 N N . GLN A 1 87 ? 25.608 29.931 8.157 1.00 78.56 87 GLN A N 1
ATOM 665 C CA . GLN A 1 87 ? 26.422 29.467 9.290 1.00 78.56 87 GLN A CA 1
ATOM 666 C C . GLN A 1 87 ? 25.567 29.104 10.519 1.00 78.56 87 GLN A C 1
ATOM 668 O O . GLN A 1 87 ? 25.794 28.077 11.156 1.00 78.56 87 GLN A O 1
ATOM 673 N N . GLY A 1 88 ? 24.537 29.901 10.817 1.00 80.25 88 GLY A N 1
ATOM 674 C CA . GLY A 1 88 ? 23.589 29.617 11.895 1.00 80.25 88 GLY A CA 1
ATOM 675 C C . GLY A 1 88 ? 22.638 28.463 11.570 1.00 80.25 88 GLY A C 1
ATOM 676 O O . GLY A 1 88 ? 22.249 27.714 12.463 1.00 80.25 88 GLY A O 1
ATOM 677 N N . ARG A 1 89 ? 22.301 28.269 10.288 1.00 86.12 89 ARG A N 1
ATOM 678 C CA . ARG A 1 89 ? 21.524 27.109 9.823 1.00 86.12 89 ARG A CA 1
ATOM 679 C C . ARG A 1 89 ? 22.300 25.809 10.027 1.00 86.12 89 ARG A C 1
ATOM 681 O O . ARG A 1 89 ? 21.744 24.866 10.582 1.00 86.12 89 ARG A O 1
ATOM 688 N N . THR A 1 90 ? 23.585 25.790 9.678 1.00 77.38 90 THR A N 1
ATOM 689 C CA . THR A 1 90 ? 24.467 24.639 9.912 1.00 77.38 90 THR A CA 1
ATOM 690 C C . THR A 1 90 ? 24.592 24.310 11.402 1.00 77.38 90 THR A C 1
ATOM 692 O O . THR A 1 90 ? 24.525 23.139 11.767 1.00 77.38 90 THR A O 1
ATOM 695 N N . ALA A 1 91 ? 24.689 25.318 12.279 1.00 78.44 91 ALA A N 1
ATOM 696 C CA . ALA A 1 91 ? 24.718 25.111 13.733 1.00 78.44 91 ALA A CA 1
ATOM 697 C C . ALA A 1 91 ? 23.434 24.443 14.276 1.00 78.44 91 ALA A C 1
ATOM 699 O O . ALA A 1 91 ? 23.486 23.659 15.221 1.00 78.44 91 ALA A O 1
ATOM 700 N N . LEU A 1 92 ? 22.288 24.682 13.629 1.00 79.94 92 LEU A N 1
ATOM 701 C CA . LEU A 1 92 ? 21.012 24.019 13.924 1.00 79.94 92 LEU A CA 1
ATOM 702 C C . LEU A 1 92 ? 20.854 22.642 13.248 1.00 79.94 92 LEU A C 1
ATOM 704 O O . LEU A 1 92 ? 19.787 22.038 13.353 1.00 79.94 92 LEU A O 1
ATOM 708 N N . GLY A 1 93 ? 21.872 22.147 12.535 1.00 79.69 93 GLY A N 1
ATOM 709 C CA . GLY A 1 93 ? 21.801 20.897 11.771 1.00 79.69 93 GLY A CA 1
ATOM 710 C C . GLY A 1 93 ? 20.950 20.990 10.497 1.00 79.69 93 GLY A C 1
ATOM 711 O O . GLY A 1 93 ? 20.443 19.975 10.025 1.00 79.69 93 GLY A O 1
ATOM 712 N N . LEU A 1 94 ? 20.753 22.197 9.951 1.00 76.69 94 LEU A N 1
ATOM 713 C CA . LEU A 1 94 ? 19.991 22.445 8.724 1.00 76.69 94 LEU A CA 1
ATOM 714 C C . LEU A 1 94 ? 20.904 22.618 7.502 1.00 76.69 94 LEU A C 1
ATOM 716 O O . LEU A 1 94 ? 22.054 23.034 7.625 1.00 76.69 94 LEU A O 1
ATOM 720 N N . HIS A 1 95 ? 20.347 22.407 6.304 1.00 77.06 95 HIS A N 1
ATOM 721 C CA . HIS A 1 95 ? 21.032 22.724 5.048 1.00 77.06 95 HIS A CA 1
ATOM 722 C C . HIS A 1 95 ? 21.337 24.242 4.937 1.00 77.06 95 HIS A C 1
ATOM 724 O O . HIS A 1 95 ? 20.437 25.058 5.218 1.00 77.06 95 HIS A O 1
ATOM 730 N N . PRO A 1 96 ? 22.561 24.639 4.523 1.00 71.50 96 PRO A N 1
ATOM 731 C CA . PRO A 1 96 ? 23.028 26.033 4.525 1.00 71.50 96 PRO A CA 1
ATOM 732 C C . PRO A 1 96 ? 22.255 26.964 3.581 1.00 71.50 96 PRO A C 1
ATOM 734 O O . PRO A 1 96 ? 22.100 28.142 3.908 1.00 71.50 96 PRO A O 1
ATOM 737 N N . ASP A 1 97 ? 21.727 26.445 2.472 1.00 73.12 97 ASP A N 1
ATOM 738 C CA . ASP A 1 97 ? 21.077 27.260 1.428 1.00 73.12 97 ASP A CA 1
ATOM 739 C C . ASP A 1 97 ? 19.564 27.468 1.637 1.00 73.12 97 ASP A C 1
ATOM 741 O O . ASP A 1 97 ? 18.933 28.256 0.939 1.00 73.12 97 ASP A O 1
ATOM 745 N N . GLY A 1 98 ? 18.967 26.807 2.639 1.00 57.44 98 GLY A N 1
ATOM 746 C CA . GLY A 1 98 ? 17.510 26.811 2.827 1.00 57.44 98 GLY A CA 1
ATOM 747 C C . GLY A 1 98 ? 16.740 26.119 1.687 1.00 57.44 98 GLY A C 1
ATOM 748 O O . GLY A 1 98 ? 17.355 25.579 0.773 1.00 57.44 98 GLY A O 1
ATOM 749 N N . PRO A 1 99 ? 15.399 26.040 1.759 1.00 52.47 99 PRO A N 1
ATOM 750 C CA . PRO A 1 99 ? 14.594 25.578 0.628 1.00 52.47 99 PRO A CA 1
ATOM 751 C C . PRO A 1 99 ? 14.670 26.594 -0.526 1.00 52.47 99 PRO A C 1
ATOM 753 O O . PRO A 1 99 ? 14.556 27.797 -0.278 1.00 52.47 99 PRO A O 1
ATOM 756 N N . GLU A 1 100 ? 14.845 26.128 -1.768 1.00 35.84 100 GLU A N 1
ATOM 757 C CA . GLU A 1 100 ? 14.949 27.005 -2.944 1.00 35.84 100 GLU A CA 1
ATOM 758 C C . GLU A 1 100 ? 13.708 27.914 -3.096 1.00 35.84 100 GLU A C 1
ATOM 760 O O . GLU A 1 100 ? 12.566 27.446 -2.994 1.00 35.84 100 GLU A O 1
ATOM 765 N N . PRO A 1 101 ? 13.887 29.224 -3.352 1.00 32.22 101 PRO A N 1
ATOM 766 C CA . PRO A 1 101 ? 12.775 30.129 -3.598 1.00 32.22 101 PRO A CA 1
ATOM 767 C C . PRO A 1 101 ? 12.140 29.833 -4.964 1.00 32.22 101 PRO A C 1
ATOM 769 O O . PRO A 1 101 ? 12.758 30.041 -6.007 1.00 32.22 101 PRO A O 1
ATOM 772 N N . LYS A 1 102 ? 10.870 29.407 -4.967 1.00 29.98 102 LYS A N 1
ATOM 773 C CA . LYS A 1 102 ? 10.052 29.319 -6.188 1.00 29.98 102 LYS A CA 1
ATOM 774 C C . LYS A 1 102 ? 10.030 30.684 -6.885 1.00 29.98 102 LYS A C 1
ATOM 776 O O . LYS A 1 102 ? 9.494 31.652 -6.347 1.00 29.98 102 LYS A O 1
ATOM 781 N N . THR A 1 103 ? 10.618 30.764 -8.072 1.00 25.22 103 THR A N 1
ATOM 782 C CA . THR A 1 103 ? 10.655 31.971 -8.900 1.00 25.22 103 THR A CA 1
ATOM 783 C C . THR A 1 103 ? 9.270 32.191 -9.508 1.00 25.22 103 THR A C 1
ATOM 785 O O . THR A 1 103 ? 8.827 31.435 -10.364 1.00 25.22 103 THR A O 1
ATOM 788 N N . THR A 1 104 ? 8.551 33.212 -9.049 1.00 27.48 104 THR A N 1
ATOM 789 C CA . THR A 1 104 ? 7.291 33.649 -9.656 1.00 27.48 104 THR A CA 1
ATOM 790 C C . THR A 1 104 ? 7.583 34.666 -10.758 1.00 27.48 104 THR A C 1
ATOM 792 O O . THR A 1 104 ? 7.883 35.830 -10.496 1.00 27.48 104 THR A O 1
ATOM 795 N N . THR A 1 105 ? 7.493 34.241 -12.016 1.00 23.59 105 THR A N 1
ATOM 796 C CA . THR A 1 105 ? 7.366 35.159 -13.158 1.00 23.59 105 THR A CA 1
ATOM 797 C C . THR A 1 105 ? 5.901 35.621 -13.248 1.00 23.59 105 THR A C 1
ATOM 799 O O . THR A 1 105 ? 5.003 34.795 -13.077 1.00 23.59 105 THR A O 1
ATOM 802 N N . PRO A 1 106 ? 5.606 36.918 -13.458 1.00 25.45 106 PRO A N 1
ATOM 803 C CA . PRO A 1 106 ? 4.241 37.429 -13.385 1.00 25.45 106 PRO A CA 1
ATOM 804 C C . PRO A 1 106 ? 3.494 37.187 -14.705 1.00 25.45 106 PRO A C 1
ATOM 806 O O . PRO A 1 106 ? 3.586 38.001 -15.620 1.00 25.45 106 PRO A O 1
ATOM 809 N N . THR A 1 107 ? 2.714 36.108 -14.791 1.00 25.02 107 THR A N 1
ATOM 810 C CA . THR A 1 107 ? 1.636 35.993 -15.787 1.00 25.02 107 THR A CA 1
ATOM 811 C C . THR A 1 107 ? 0.318 36.376 -15.123 1.00 25.02 107 THR A C 1
ATOM 813 O O . THR A 1 107 ? -0.030 35.904 -14.043 1.00 25.02 107 THR A O 1
ATOM 816 N N . SER A 1 108 ? -0.372 37.329 -15.738 1.00 28.67 108 SER A N 1
ATOM 817 C CA . SER A 1 108 ? -1.608 37.944 -15.271 1.00 28.67 108 SER A CA 1
ATOM 818 C C . SER A 1 108 ? -2.811 37.008 -15.421 1.00 28.67 108 SER A C 1
ATOM 820 O O . SER A 1 108 ? -3.343 36.877 -16.519 1.00 28.67 108 SER A O 1
ATOM 822 N N . GLU A 1 109 ? -3.283 36.453 -14.306 1.00 23.72 109 GLU A N 1
ATOM 823 C CA . GLU A 1 109 ? -4.618 35.859 -14.145 1.00 23.72 109 GLU A CA 1
ATOM 824 C C . GLU A 1 109 ? -5.268 36.361 -12.835 1.00 23.72 109 GLU A C 1
ATOM 826 O O . GLU A 1 109 ? -4.563 36.857 -11.944 1.00 23.72 109 GLU A O 1
ATOM 831 N N . PRO A 1 110 ? -6.611 36.350 -12.715 1.00 24.73 110 PRO A N 1
ATOM 832 C CA . PRO A 1 110 ? -7.326 37.135 -11.715 1.00 24.73 110 PRO A CA 1
ATOM 833 C C . PRO A 1 110 ? -7.062 36.608 -10.302 1.00 24.73 110 PRO A C 1
ATOM 835 O O . PRO A 1 110 ? -7.263 35.433 -10.004 1.00 24.73 110 PRO A O 1
ATOM 838 N N . LYS A 1 111 ? -6.647 37.506 -9.403 1.00 22.91 111 LYS A N 1
ATOM 839 C CA . LYS A 1 111 ? -6.447 37.222 -7.977 1.00 22.91 111 LYS A CA 1
ATOM 840 C C . LYS A 1 111 ? -7.765 36.822 -7.310 1.00 22.91 111 LYS A C 1
ATOM 842 O O . LYS A 1 111 ? -8.479 37.674 -6.782 1.00 22.91 111 LYS A O 1
ATOM 847 N N . THR A 1 112 ? -8.028 35.525 -7.244 1.00 24.69 112 THR A N 1
ATOM 848 C CA . THR A 1 112 ? -8.914 34.962 -6.225 1.00 24.69 112 THR A CA 1
ATOM 849 C C . THR A 1 112 ? -8.138 34.992 -4.911 1.00 24.69 112 THR A C 1
ATOM 851 O O . THR A 1 112 ? -7.081 34.379 -4.786 1.00 24.69 112 THR A O 1
ATOM 854 N N . GLN A 1 113 ? -8.592 35.801 -3.954 1.00 26.23 113 GLN A N 1
ATOM 855 C CA . GLN A 1 113 ? -7.945 35.945 -2.652 1.00 26.23 113 GLN A CA 1
ATOM 856 C C . GLN A 1 113 ? -8.023 34.615 -1.887 1.00 26.23 113 GLN A C 1
ATOM 858 O O . GLN A 1 113 ? -9.034 34.303 -1.260 1.00 26.23 113 GLN A O 1
ATOM 863 N N . GLU A 1 114 ? -6.946 33.830 -1.927 1.00 25.91 114 GLU A N 1
ATOM 864 C CA . GLU A 1 114 ? -6.771 32.673 -1.056 1.00 25.91 114 GLU A CA 1
ATOM 865 C C . GLU A 1 114 ? -6.781 33.127 0.405 1.00 25.91 114 GLU A C 1
ATOM 867 O O . GLU A 1 114 ? -5.864 33.774 0.916 1.00 25.91 114 GLU A O 1
ATOM 872 N N . THR A 1 115 ? -7.856 32.778 1.102 1.00 25.08 115 THR A N 1
ATOM 873 C CA . THR A 1 115 ? -7.926 32.910 2.552 1.00 25.08 115 THR A CA 1
ATOM 874 C C . THR A 1 115 ? -7.053 31.803 3.154 1.00 25.08 115 THR A C 1
ATOM 876 O O . THR A 1 115 ? -7.269 30.633 2.832 1.00 25.08 115 THR A O 1
ATOM 879 N N . PRO A 1 116 ? -6.077 32.096 4.035 1.00 27.30 116 PRO A N 1
ATOM 880 C CA . PRO A 1 116 ? -5.255 31.049 4.629 1.00 27.30 116 PRO A CA 1
ATOM 881 C C . PRO A 1 116 ? -6.141 30.126 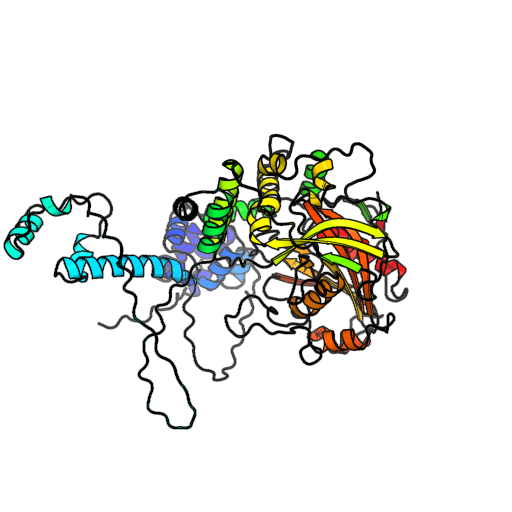5.482 1.00 27.30 116 PRO A C 1
ATOM 883 O O . PRO A 1 116 ? -6.670 30.534 6.520 1.00 27.30 116 PRO A O 1
ATOM 886 N N . ARG A 1 117 ? -6.281 28.864 5.042 1.00 30.08 117 ARG A N 1
ATOM 887 C CA . ARG A 1 117 ? -7.145 27.796 5.602 1.00 30.08 117 ARG A CA 1
ATOM 888 C C . ARG A 1 117 ? -6.990 27.549 7.115 1.00 30.08 117 ARG A C 1
ATOM 890 O O . ARG A 1 117 ? -7.873 26.967 7.732 1.00 30.08 117 ARG A O 1
ATOM 897 N N . ARG A 1 118 ? -5.936 28.071 7.754 1.00 31.91 118 ARG A N 1
ATOM 898 C CA . ARG A 1 118 ? -5.718 28.027 9.215 1.00 31.91 118 ARG A CA 1
ATOM 899 C C . ARG A 1 118 ? -6.676 28.908 10.030 1.00 31.91 118 ARG A C 1
ATOM 901 O O . ARG A 1 118 ? -6.755 28.749 11.243 1.00 31.91 118 ARG A O 1
ATOM 908 N N . ASN A 1 119 ? -7.401 29.826 9.387 1.00 30.38 119 ASN A N 1
ATOM 909 C CA . ASN A 1 119 ? -8.351 30.717 10.056 1.00 30.38 119 ASN A CA 1
ATOM 910 C C . ASN A 1 119 ? -9.789 30.184 10.080 1.00 30.38 119 ASN A C 1
ATOM 912 O O . ASN A 1 119 ? -10.623 30.831 10.696 1.00 30.38 119 ASN A O 1
ATOM 916 N N . LEU A 1 120 ? -10.107 29.039 9.462 1.00 30.33 120 LEU A N 1
ATOM 917 C CA . LEU A 1 120 ? -11.498 28.590 9.318 1.00 30.33 120 LEU A CA 1
ATOM 918 C C . LEU A 1 120 ? -12.161 28.277 10.668 1.00 30.33 120 LEU A C 1
ATOM 920 O O . LEU A 1 120 ? -13.279 28.709 10.887 1.00 30.33 120 LEU A O 1
ATOM 924 N N . LEU A 1 121 ? -11.469 27.631 11.613 1.00 30.31 121 LEU A N 1
ATOM 925 C CA . LEU A 1 121 ? -12.024 27.323 12.942 1.00 30.31 121 LEU A CA 1
ATOM 926 C C . LEU A 1 121 ? -12.200 28.587 13.803 1.00 30.31 121 LEU A C 1
ATOM 928 O O . LEU A 1 121 ? -13.238 28.789 14.426 1.00 30.31 121 LEU A O 1
ATOM 932 N N . GLY A 1 122 ? -11.212 29.489 13.777 1.00 31.67 122 GLY A N 1
ATOM 933 C CA . GLY A 1 122 ? -11.304 30.794 14.435 1.00 31.67 122 GLY A CA 1
ATOM 934 C C . GLY A 1 122 ? -12.357 31.702 13.796 1.00 31.67 122 GLY A C 1
ATOM 935 O O . GLY A 1 122 ? -13.010 32.465 14.499 1.00 31.67 122 GLY A O 1
ATOM 936 N N . HIS A 1 123 ? -12.559 31.596 12.482 1.00 31.27 123 HIS A N 1
ATOM 937 C CA . HIS A 1 123 ? -13.603 32.295 11.744 1.00 31.27 123 HIS A CA 1
ATOM 938 C C . HIS A 1 123 ? -14.971 31.683 12.054 1.00 31.27 123 HIS A C 1
ATOM 940 O O . HIS A 1 123 ? -15.844 32.417 12.472 1.00 31.27 123 HIS A O 1
ATOM 946 N N . LEU A 1 124 ? -15.145 30.361 12.019 1.00 30.86 124 LEU A N 1
ATOM 947 C CA . LEU A 1 124 ? -16.393 29.666 12.364 1.00 30.86 124 LEU A CA 1
ATOM 948 C C . LEU A 1 124 ? -16.831 29.937 13.811 1.00 30.86 124 LEU A C 1
ATOM 950 O O . LEU A 1 124 ? -17.994 30.253 14.043 1.00 30.86 124 LEU A O 1
ATOM 954 N N . ILE A 1 125 ? -15.909 29.901 14.781 1.00 34.81 125 ILE A N 1
ATOM 955 C CA . ILE A 1 125 ? -16.202 30.236 16.187 1.00 34.81 125 ILE A CA 1
ATOM 956 C C . ILE A 1 125 ? -16.566 31.721 16.328 1.00 34.81 125 ILE A C 1
ATOM 958 O O . ILE A 1 125 ? -17.519 32.059 17.027 1.00 34.81 125 ILE A O 1
ATOM 962 N N . ARG A 1 126 ? -15.841 32.622 15.651 1.00 37.75 126 ARG A N 1
ATOM 963 C CA . ARG A 1 126 ? -16.080 34.072 15.725 1.00 37.75 126 ARG A CA 1
ATOM 964 C C . ARG A 1 126 ? -17.366 34.482 15.011 1.00 37.75 126 ARG A C 1
ATOM 966 O O . ARG A 1 126 ? -18.095 35.298 15.554 1.00 37.75 126 ARG A O 1
ATOM 973 N N . THR A 1 127 ? -17.666 33.893 13.860 1.00 31.92 127 THR A N 1
ATOM 974 C CA . THR A 1 127 ? -18.879 34.130 13.071 1.00 31.92 127 THR A CA 1
ATOM 975 C C . THR A 1 127 ? -20.101 33.572 13.792 1.00 31.92 127 THR A C 1
ATOM 977 O O . THR A 1 127 ? -21.092 34.282 13.906 1.00 31.92 127 THR A O 1
ATOM 980 N N . ARG A 1 128 ? -20.010 32.380 14.402 1.00 36.12 128 ARG A N 1
ATOM 981 C CA . ARG A 1 128 ? -21.099 31.807 15.211 1.00 36.12 128 ARG A CA 1
ATOM 982 C C . ARG A 1 128 ? -21.344 32.608 16.492 1.00 36.12 128 ARG A C 1
ATOM 984 O O . ARG A 1 128 ? -22.477 32.969 16.770 1.00 36.12 128 ARG A O 1
ATOM 991 N N . HIS A 1 129 ? -20.290 32.985 17.221 1.00 40.94 129 HIS A N 1
ATOM 992 C CA . HIS A 1 129 ? -20.407 33.843 18.408 1.00 40.94 129 HIS A CA 1
ATOM 993 C C . HIS A 1 129 ? -20.918 35.253 18.063 1.00 40.94 129 HIS A C 1
ATOM 995 O O . HIS A 1 129 ? -21.605 35.882 18.866 1.00 40.94 129 HIS A O 1
ATOM 1001 N N . GLN A 1 130 ? -20.594 35.771 16.876 1.00 43.44 130 GLN A N 1
ATOM 1002 C CA . GLN A 1 130 ? -21.067 37.073 16.422 1.00 43.44 130 GLN A CA 1
ATOM 1003 C C . GLN A 1 130 ? -22.519 37.025 15.926 1.00 43.44 130 GLN A C 1
ATOM 1005 O O . GLN A 1 130 ? -23.272 37.927 16.275 1.00 43.44 130 GLN A O 1
ATOM 1010 N N . GLN A 1 131 ? -22.946 35.948 15.257 1.00 43.69 131 GLN A N 1
ATOM 1011 C CA . GLN A 1 131 ? -24.357 35.702 14.930 1.00 43.69 131 GLN A CA 1
ATOM 1012 C C . GLN A 1 131 ? -25.217 35.578 16.192 1.00 43.69 131 GLN A C 1
ATOM 1014 O O . GLN A 1 131 ? -26.221 36.273 16.304 1.00 43.69 131 GLN A O 1
ATOM 1019 N N . THR A 1 132 ? -24.778 34.810 17.198 1.00 47.25 132 THR A N 1
ATOM 1020 C CA . THR A 1 132 ? -25.505 34.699 18.475 1.00 47.25 132 THR A CA 1
ATOM 1021 C C . THR A 1 132 ? -25.590 36.043 19.211 1.00 47.25 132 THR A C 1
ATOM 1023 O O . THR A 1 132 ? -26.611 36.351 19.820 1.00 47.25 132 THR A O 1
ATOM 1026 N N . ILE A 1 133 ? -24.549 36.885 19.134 1.00 45.66 133 ILE A N 1
ATOM 1027 C CA . ILE A 1 133 ? -24.578 38.248 19.692 1.00 45.66 133 ILE A CA 1
ATOM 1028 C C . ILE A 1 133 ? -25.511 39.164 18.900 1.00 45.66 133 ILE A C 1
ATOM 1030 O O . ILE A 1 133 ? -26.177 39.997 19.502 1.00 45.66 133 ILE A O 1
ATOM 1034 N N . GLU A 1 134 ? -25.547 39.062 17.575 1.00 46.31 134 GLU A N 1
ATOM 1035 C CA . GLU A 1 134 ? -26.380 39.911 16.722 1.00 46.31 134 GLU A CA 1
ATOM 1036 C C . GLU A 1 134 ? -27.867 39.565 16.841 1.00 46.31 134 GLU A C 1
ATOM 1038 O O . GLU A 1 134 ? -28.693 40.475 16.906 1.00 46.31 134 GLU A O 1
ATOM 1043 N N . GLU A 1 135 ? -28.204 38.281 16.955 1.00 46.22 135 GLU A N 1
ATOM 1044 C CA . GLU A 1 135 ? -29.562 37.799 17.231 1.00 46.22 135 GLU A CA 1
ATOM 1045 C C . GLU A 1 135 ? -30.021 38.213 18.633 1.00 46.22 135 GLU A C 1
ATOM 1047 O O . GLU A 1 135 ? -31.036 38.895 18.772 1.00 46.22 135 GLU A O 1
ATOM 1052 N N . ALA A 1 136 ? -29.211 37.945 19.664 1.00 43.38 136 ALA A N 1
ATOM 1053 C CA . ALA A 1 136 ? -29.524 38.360 21.030 1.00 43.38 136 ALA A CA 1
ATOM 1054 C C . ALA A 1 136 ? -29.606 39.891 21.178 1.00 43.38 136 ALA A C 1
ATOM 1056 O O . ALA A 1 136 ? -30.437 40.407 21.923 1.00 43.38 136 ALA A O 1
ATOM 1057 N N . ALA A 1 137 ? -28.773 40.649 20.459 1.00 46.75 137 ALA A N 1
ATOM 1058 C CA . ALA A 1 137 ? -28.816 42.109 20.468 1.00 46.75 137 ALA A CA 1
ATOM 1059 C C . ALA A 1 137 ? -30.080 42.654 19.784 1.00 46.75 137 ALA A C 1
ATOM 1061 O O . ALA A 1 137 ? -30.628 43.660 20.239 1.00 46.75 137 ALA A O 1
ATOM 1062 N N . ARG A 1 138 ? -30.565 41.982 18.732 1.00 47.00 138 ARG A N 1
ATOM 1063 C CA . ARG A 1 138 ? -31.808 42.328 18.031 1.00 47.00 138 ARG A CA 1
ATOM 1064 C C . ARG A 1 138 ? -33.025 42.120 18.931 1.00 47.00 138 ARG A C 1
ATOM 1066 O O . ARG A 1 138 ? -33.832 43.039 19.066 1.00 47.00 138 ARG A O 1
ATOM 1073 N N . ASP A 1 139 ? -33.091 40.982 19.616 1.00 43.03 139 ASP A N 1
ATOM 1074 C CA . ASP A 1 139 ? -34.194 40.648 20.524 1.00 43.03 139 ASP A CA 1
ATOM 1075 C C . ASP A 1 139 ? -34.206 41.538 21.772 1.00 43.03 139 ASP A C 1
ATOM 1077 O O . ASP A 1 139 ? -35.257 42.004 22.216 1.00 43.03 139 ASP A O 1
ATOM 1081 N N . LEU A 1 140 ? -33.023 41.875 22.292 1.00 44.50 140 LEU A N 1
ATOM 1082 C CA . LEU A 1 140 ? -32.862 42.777 23.434 1.00 44.50 140 LEU A CA 1
ATOM 1083 C C . LEU A 1 140 ? -32.867 44.270 23.043 1.00 44.50 140 LEU A C 1
ATOM 1085 O O . LEU A 1 140 ? -32.628 45.125 23.899 1.00 44.50 140 LEU A O 1
ATOM 1089 N N . LYS A 1 141 ? -33.122 44.597 21.764 1.00 47.09 141 LYS A N 1
ATOM 1090 C CA . LYS A 1 141 ? -33.113 45.959 21.188 1.00 47.09 141 LYS A CA 1
ATOM 1091 C C . LYS A 1 141 ? -31.888 46.792 21.596 1.00 47.09 141 LYS A C 1
ATOM 1093 O O . LYS A 1 141 ? -31.991 47.983 21.894 1.00 47.09 141 LYS A O 1
ATOM 1098 N N . MET A 1 142 ? -30.713 46.171 21.603 1.00 43.75 142 MET A N 1
ATOM 1099 C CA . MET A 1 142 ? -29.439 46.800 21.951 1.00 43.75 142 MET A CA 1
ATOM 1100 C C . MET A 1 142 ? -28.421 46.672 20.820 1.00 43.75 142 MET A C 1
ATOM 1102 O O . MET A 1 142 ? -28.588 45.885 19.896 1.00 43.75 142 MET A O 1
ATOM 1106 N N . SER A 1 143 ? -27.342 47.461 20.860 1.00 48.41 143 SER A N 1
ATOM 1107 C CA . SER A 1 143 ? -26.306 47.329 19.834 1.00 48.41 143 SER A CA 1
ATOM 1108 C C . SER A 1 143 ? -25.421 46.099 20.106 1.00 48.41 143 SER A C 1
ATOM 1110 O O . SER A 1 143 ? -25.012 45.890 21.254 1.00 48.41 143 SER A O 1
ATOM 1112 N N . PRO A 1 144 ? -25.031 45.327 19.072 1.00 45.72 144 PRO A N 1
ATOM 1113 C CA . PRO A 1 144 ? -24.142 44.166 19.215 1.00 45.72 144 PRO A CA 1
ATOM 1114 C C . PRO A 1 144 ? -22.825 44.495 19.936 1.00 45.72 144 PRO A C 1
ATOM 1116 O O . PRO A 1 144 ? -22.300 43.704 20.717 1.00 45.72 144 PRO A O 1
ATOM 1119 N N . ARG A 1 145 ? -22.318 45.723 19.746 1.00 46.09 145 ARG A N 1
ATOM 1120 C CA . ARG A 1 145 ? -21.123 46.239 20.436 1.00 46.09 145 ARG A CA 1
ATOM 1121 C C . ARG A 1 145 ? -21.324 46.421 21.945 1.00 46.09 145 ARG A C 1
ATOM 1123 O O . ARG A 1 145 ? -20.361 46.262 22.692 1.00 46.09 145 ARG A O 1
ATOM 1130 N N . HIS A 1 146 ? -22.531 46.766 22.395 1.00 46.25 146 HIS A N 1
ATOM 1131 C CA . HIS A 1 146 ? -22.852 46.877 23.821 1.00 46.25 146 HIS A CA 1
ATOM 1132 C C . HIS A 1 146 ? -23.030 45.504 24.468 1.00 46.25 146 HIS A C 1
ATOM 1134 O O . HIS A 1 146 ? -22.449 45.269 25.526 1.00 46.25 146 HIS A O 1
ATOM 1140 N N . LEU A 1 147 ? -23.744 44.586 23.810 1.00 47.53 147 LEU A N 1
ATOM 1141 C CA . LEU A 1 147 ? -23.919 43.220 24.308 1.00 47.53 147 LEU A CA 1
ATOM 1142 C C . LEU A 1 147 ? -22.568 42.488 24.400 1.00 47.53 147 LEU A C 1
ATOM 1144 O O . LEU A 1 147 ? -22.247 41.899 25.426 1.00 47.53 147 LEU A O 1
ATOM 1148 N N . SER A 1 148 ? -21.708 42.640 23.388 1.00 45.84 148 SER A N 1
ATOM 1149 C CA . SER A 1 148 ? -20.358 42.061 23.383 1.00 45.84 148 SER A CA 1
ATOM 1150 C C . SER A 1 148 ? -19.433 42.607 24.482 1.00 45.84 148 SER A C 1
ATOM 1152 O O . SER A 1 148 ? -18.466 41.937 24.849 1.00 45.84 148 SER A O 1
ATOM 1154 N N . ARG A 1 149 ? -19.689 43.817 25.001 1.00 45.22 149 ARG A N 1
ATOM 1155 C CA . ARG A 1 149 ? -18.965 44.375 26.157 1.00 45.22 149 ARG A CA 1
ATOM 1156 C C . ARG A 1 149 ? -19.452 43.796 27.485 1.00 45.22 149 ARG A C 1
ATOM 1158 O O . ARG A 1 149 ? -18.660 43.738 28.416 1.00 45.22 149 ARG A O 1
ATOM 1165 N N . LEU A 1 150 ? -20.713 43.370 27.562 1.00 41.84 150 LEU A N 1
ATOM 1166 C CA . LEU A 1 150 ? -21.306 42.760 28.756 1.00 41.84 150 LEU A CA 1
ATOM 1167 C C . LEU A 1 150 ? -20.931 41.275 28.915 1.00 41.84 150 LEU A C 1
ATOM 1169 O O . LEU A 1 150 ? -20.965 40.770 30.028 1.00 41.84 150 LEU A O 1
ATOM 1173 N N . THR A 1 151 ? -20.542 40.589 27.832 1.00 44.72 151 THR A N 1
ATOM 1174 C CA . THR A 1 151 ? -20.296 39.131 27.811 1.00 44.72 151 THR A CA 1
ATOM 1175 C C . THR A 1 151 ? -18.818 38.719 27.779 1.00 44.72 151 THR A C 1
ATOM 1177 O O . THR A 1 151 ? -18.502 37.532 27.762 1.00 44.72 151 THR A O 1
ATOM 1180 N N . ARG A 1 152 ? -17.878 39.673 27.782 1.00 35.62 152 ARG A N 1
ATOM 1181 C CA . ARG A 1 152 ? -16.429 39.401 27.732 1.00 35.62 152 ARG A CA 1
ATOM 1182 C C . ARG A 1 152 ? -15.783 39.314 29.124 1.00 35.62 152 ARG A C 1
ATOM 1184 O O . ARG A 1 152 ? -14.939 40.140 29.429 1.00 35.62 152 ARG A O 1
ATOM 1191 N N . VAL A 1 153 ? -16.128 38.301 29.919 1.00 32.25 153 VAL A N 1
ATOM 1192 C CA . VAL A 1 153 ? -15.239 37.591 30.871 1.00 32.25 153 VAL A CA 1
ATOM 1193 C C . VAL A 1 153 ? -15.893 36.226 31.126 1.00 32.25 153 VAL A C 1
ATOM 1195 O O . VAL A 1 153 ? -17.087 36.159 31.393 1.00 32.25 153 VAL A O 1
ATOM 1198 N N . GLY A 1 154 ? -15.142 35.137 30.949 1.00 34.19 154 GLY A N 1
ATOM 1199 C CA . GLY A 1 154 ? -15.645 33.772 31.126 1.00 34.19 154 GLY A CA 1
ATOM 1200 C C . GLY A 1 154 ? -15.966 33.442 32.588 1.00 34.19 154 GLY A C 1
ATOM 1201 O O . GLY A 1 154 ? -15.289 33.939 33.482 1.00 34.19 154 GLY A O 1
ATOM 1202 N N . THR A 1 155 ? -16.939 32.542 32.773 1.00 33.50 155 THR A N 1
ATOM 1203 C CA . THR A 1 155 ? -17.548 32.028 34.024 1.00 33.50 155 THR A CA 1
ATOM 1204 C C . THR A 1 155 ? -18.587 32.948 34.691 1.00 33.50 155 THR A C 1
ATOM 1206 O O . THR A 1 155 ? -18.365 34.141 34.812 1.00 33.50 155 THR A O 1
ATOM 1209 N N . GLU A 1 156 ? -19.752 32.349 34.998 1.00 35.50 156 GLU A N 1
ATOM 1210 C CA . GLU A 1 156 ? -21.004 32.853 35.612 1.00 35.50 156 GLU A CA 1
ATOM 1211 C C . GLU A 1 156 ? -21.234 34.375 35.728 1.00 35.50 156 GLU A C 1
ATOM 1213 O O . GLU A 1 156 ? -20.502 35.119 36.371 1.00 35.50 156 GLU A O 1
ATOM 1218 N N . ILE A 1 157 ? -22.346 34.843 35.150 1.00 38.72 157 ILE A N 1
ATOM 1219 C CA . ILE A 1 157 ? -22.718 36.261 35.107 1.00 38.72 157 ILE A CA 1
ATOM 1220 C C . ILE A 1 157 ? -23.127 36.766 36.507 1.00 38.72 157 ILE A C 1
ATOM 1222 O O . ILE A 1 157 ? -24.293 36.663 36.889 1.00 38.72 157 ILE A O 1
ATOM 1226 N N . GLU A 1 158 ? -22.212 37.414 37.230 1.00 33.88 158 GLU A N 1
ATOM 1227 C CA . GLU A 1 158 ? -22.555 38.406 38.260 1.00 33.88 158 GLU A CA 1
ATOM 1228 C C . GLU A 1 158 ? -22.485 39.819 37.660 1.00 33.88 158 GLU A C 1
ATOM 1230 O O . GLU A 1 158 ? -21.417 40.379 37.409 1.00 33.88 158 GLU A O 1
ATOM 1235 N N . VAL A 1 159 ? -23.649 40.425 37.400 1.00 44.34 159 VAL A N 1
ATOM 1236 C CA . VAL A 1 159 ? -23.722 41.817 36.930 1.00 44.34 159 VAL A CA 1
ATOM 1237 C C . VAL A 1 159 ? -23.579 42.775 38.110 1.00 44.34 159 VAL A C 1
ATOM 1239 O O . VAL A 1 159 ? -24.360 42.731 39.060 1.00 44.34 159 VAL A O 1
ATOM 1242 N N . HIS A 1 160 ? -22.630 43.708 38.004 1.00 40.31 160 HIS A N 1
ATOM 1243 C CA . HIS A 1 160 ? -22.397 44.750 39.004 1.00 40.31 160 HIS A CA 1
ATOM 1244 C C . HIS A 1 160 ? -23.688 45.562 39.315 1.00 40.31 160 HIS A C 1
ATOM 1246 O O . HIS A 1 160 ? -24.378 45.991 38.380 1.00 40.31 160 HIS A O 1
ATOM 1252 N N . PRO A 1 161 ? -24.025 45.851 40.593 1.00 42.69 161 PRO A N 1
ATOM 1253 C CA . PRO A 1 161 ? -25.326 46.420 40.990 1.00 42.69 161 PRO A CA 1
ATOM 1254 C C . PRO A 1 161 ? -25.694 47.768 40.351 1.00 42.69 161 PRO A C 1
ATOM 1256 O O . PRO A 1 161 ? -26.870 48.063 40.133 1.00 42.69 161 PRO A O 1
ATOM 1259 N N . SER A 1 162 ? -24.703 48.600 40.024 1.00 40.19 162 SER A N 1
ATOM 1260 C CA . SER A 1 162 ? -24.926 49.883 39.338 1.00 40.19 162 SER A CA 1
ATOM 1261 C C . SER A 1 162 ? -25.354 49.701 37.876 1.00 40.19 162 SER A C 1
ATOM 1263 O O . SER A 1 162 ? -26.208 50.438 37.377 1.00 40.19 162 SER A O 1
ATOM 1265 N N . THR A 1 163 ? -24.824 48.678 37.206 1.00 43.66 163 THR A N 1
ATOM 1266 C CA . THR A 1 163 ? -25.203 48.296 35.842 1.00 43.66 163 THR A CA 1
ATOM 1267 C C . THR A 1 163 ? -26.615 47.714 35.821 1.00 43.66 163 THR A C 1
ATOM 1269 O O . THR A 1 163 ? -27.400 48.043 34.934 1.00 43.66 163 THR A O 1
ATOM 1272 N N . ARG A 1 164 ? -26.979 46.942 36.855 1.00 48.88 164 ARG A N 1
ATOM 1273 C CA . ARG A 1 164 ? -28.329 46.389 37.049 1.00 48.88 164 ARG A CA 1
ATOM 1274 C C . ARG A 1 164 ? -29.398 47.482 37.171 1.00 48.88 164 ARG A C 1
ATOM 1276 O O . ARG A 1 164 ? -30.348 47.483 36.394 1.00 48.88 164 ARG A O 1
ATOM 1283 N N . ARG A 1 165 ? -29.179 48.487 38.032 1.00 47.62 165 ARG A N 1
ATOM 1284 C CA . ARG A 1 165 ? -30.102 49.636 38.170 1.00 47.62 165 ARG A CA 1
ATOM 1285 C C . ARG A 1 165 ? -30.254 50.445 36.884 1.00 47.62 165 ARG A C 1
ATOM 1287 O O . ARG A 1 165 ? -31.329 50.967 36.613 1.00 47.62 165 ARG A O 1
ATOM 1294 N N . THR A 1 166 ? -29.185 50.555 36.095 1.00 46.72 166 THR A N 1
ATOM 1295 C CA . THR A 1 166 ? -29.205 51.311 34.833 1.00 46.72 166 THR A CA 1
ATOM 1296 C C . THR A 1 166 ? -29.990 50.579 33.742 1.00 46.72 166 THR A C 1
ATOM 1298 O O . THR A 1 166 ? -30.652 51.217 32.927 1.00 46.72 166 THR A O 1
ATOM 1301 N N . LEU A 1 167 ? -29.945 49.245 33.724 1.00 45.50 167 LEU A N 1
ATOM 1302 C CA . LEU A 1 167 ? -30.719 48.429 32.787 1.00 45.50 167 LEU A CA 1
ATOM 1303 C C . LEU A 1 167 ? -32.210 48.393 33.157 1.00 45.50 167 LEU A C 1
ATOM 1305 O O . LEU A 1 167 ? -33.054 48.559 32.277 1.00 45.50 167 LEU A O 1
ATOM 1309 N N . GLU A 1 168 ? -32.526 48.264 34.449 1.00 51.41 168 GLU A N 1
ATOM 1310 C CA . GLU A 1 168 ? -33.902 48.290 34.962 1.00 51.41 168 GLU A CA 1
ATOM 1311 C C . GLU A 1 168 ? -34.568 49.659 34.740 1.00 51.41 168 GLU A C 1
ATOM 1313 O O . GLU A 1 168 ? -35.696 49.710 34.252 1.00 51.41 168 GLU A O 1
ATOM 1318 N N . SER A 1 169 ? -33.871 50.776 34.998 1.00 43.97 169 SER A N 1
ATOM 1319 C CA . SER A 1 169 ? -34.469 52.114 34.838 1.00 43.97 169 SER A CA 1
ATOM 1320 C C . SER A 1 169 ? -34.610 52.563 33.382 1.00 43.97 169 SER A C 1
ATOM 1322 O O . SER A 1 169 ? -35.524 53.322 33.064 1.00 43.97 169 SER A O 1
ATOM 1324 N N . LYS A 1 170 ? -33.720 52.109 32.487 1.00 38.62 170 LYS A N 1
ATOM 1325 C CA . LYS A 1 170 ? -33.682 52.573 31.092 1.00 38.62 170 LYS A CA 1
ATOM 1326 C C . LYS A 1 170 ? -34.514 51.718 30.138 1.00 38.62 170 LYS A C 1
ATOM 1328 O O . LYS A 1 170 ? -34.960 52.234 29.117 1.00 38.62 170 LYS A O 1
ATOM 1333 N N . TYR A 1 171 ? -34.720 50.439 30.455 1.00 40.81 171 TYR A N 1
ATOM 1334 C CA . TYR A 1 171 ? -35.410 49.502 29.563 1.00 40.81 171 TYR A CA 1
ATOM 1335 C C . TYR A 1 171 ? -36.557 48.723 30.229 1.00 40.81 171 TYR A C 1
ATOM 1337 O O . TYR A 1 171 ? -37.245 47.985 29.533 1.00 40.81 171 TYR A O 1
ATOM 1345 N N . GLY A 1 172 ? -36.805 48.890 31.536 1.00 39.78 172 GLY A N 1
ATOM 1346 C CA . GLY A 1 172 ? -37.989 48.346 32.218 1.00 39.78 172 GLY A CA 1
ATOM 1347 C C . GLY A 1 172 ? -38.006 46.824 32.425 1.00 39.78 172 GLY A C 1
ATOM 1348 O O . GLY A 1 172 ? -39.059 46.263 32.722 1.00 39.78 172 GLY A O 1
ATOM 1349 N N . TYR A 1 173 ? -36.871 46.138 32.268 1.00 46.31 173 TYR A N 1
ATOM 1350 C CA . TYR A 1 173 ? -36.780 44.677 32.381 1.00 46.31 173 TYR A CA 1
ATOM 1351 C C . TYR A 1 173 ? -36.296 44.229 33.765 1.00 46.31 173 TYR A C 1
ATOM 1353 O O . TYR A 1 173 ? -35.238 44.662 34.212 1.00 46.31 173 TYR A O 1
ATOM 1361 N N . SER A 1 174 ? -37.023 43.303 34.406 1.00 44.72 17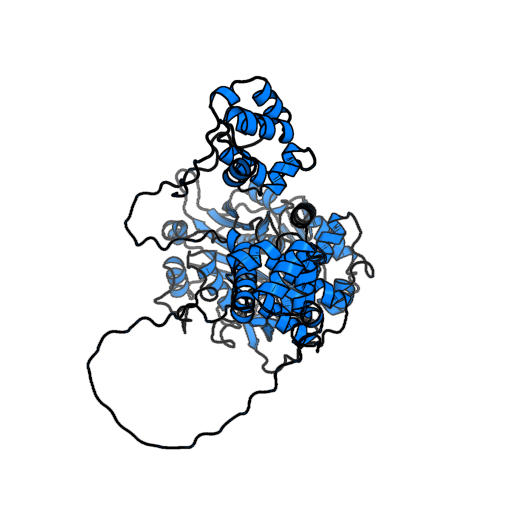4 SER A N 1
ATOM 1362 C CA . SER A 1 174 ? -36.555 42.601 35.613 1.00 44.72 174 SER A CA 1
ATOM 1363 C C . SER A 1 174 ? -35.560 41.500 35.243 1.00 44.72 174 SER A C 1
ATOM 1365 O O . SER A 1 174 ? -35.857 40.619 34.430 1.00 44.72 174 SER A O 1
ATOM 1367 N N . PHE A 1 175 ? -34.387 41.531 35.877 1.00 44.78 175 PHE A N 1
ATOM 1368 C CA . PHE A 1 175 ? -33.287 40.600 35.622 1.00 44.78 175 PHE A CA 1
ATOM 1369 C C . PHE A 1 175 ? -33.623 39.133 35.974 1.00 44.78 175 PHE A C 1
ATOM 1371 O O . PHE A 1 175 ? -32.965 38.219 35.484 1.00 44.78 175 PHE A O 1
ATOM 1378 N N . GLU A 1 176 ? -34.668 38.878 36.774 1.00 44.91 176 GLU A N 1
ATOM 1379 C CA . GLU A 1 176 ? -35.092 37.517 37.150 1.00 44.91 176 GLU A CA 1
ATOM 1380 C C . GLU A 1 176 ? -35.671 36.703 35.981 1.00 44.91 176 GLU A C 1
ATOM 1382 O O . GLU A 1 176 ? -35.581 35.476 35.994 1.00 44.91 176 GLU A O 1
ATOM 1387 N N . LYS A 1 177 ? -36.196 37.346 34.927 1.00 41.81 177 LYS A N 1
ATOM 1388 C CA . LYS A 1 177 ? -36.760 36.633 33.761 1.00 41.81 177 LYS A CA 1
ATOM 1389 C C . LYS A 1 177 ? -35.710 36.005 32.839 1.00 41.81 177 LYS A C 1
ATOM 1391 O O . LYS A 1 177 ? -36.023 35.037 32.159 1.00 41.81 177 LYS A O 1
ATOM 1396 N N . LEU A 1 178 ? -34.472 36.506 32.834 1.00 38.97 178 LEU A N 1
ATOM 1397 C CA . LEU A 1 178 ? -33.383 35.991 31.984 1.00 38.97 178 LEU A CA 1
ATOM 1398 C C . LEU A 1 178 ? -32.788 34.667 32.484 1.00 38.97 178 LEU A C 1
ATOM 1400 O O . LEU A 1 178 ? -31.957 34.071 31.804 1.00 38.97 178 LEU A O 1
ATOM 1404 N N . ARG A 1 179 ? -33.190 34.214 33.676 1.00 39.75 179 ARG A N 1
ATOM 1405 C CA . ARG A 1 179 ? -32.661 33.005 34.312 1.00 39.75 179 ARG A CA 1
ATOM 1406 C C . ARG A 1 179 ? -33.564 31.776 34.127 1.00 39.75 179 ARG A C 1
ATOM 1408 O O . ARG A 1 179 ? -33.203 30.699 34.591 1.00 39.75 179 ARG A O 1
ATOM 1415 N N . GLN A 1 180 ? -34.719 31.909 33.468 1.00 34.81 180 GLN A N 1
ATOM 1416 C CA . GLN A 1 180 ? -35.578 30.763 33.154 1.00 34.81 180 GLN A CA 1
ATOM 1417 C C . GLN A 1 180 ? -35.239 30.170 31.774 1.00 34.81 180 GLN A C 1
ATOM 1419 O O . GLN A 1 180 ? -34.983 30.930 30.840 1.00 34.81 180 GLN A O 1
ATOM 1424 N N . PRO A 1 181 ? -35.227 28.831 31.624 1.00 33.47 181 PRO A N 1
ATOM 1425 C CA . PRO A 1 181 ? -34.994 28.186 30.335 1.00 33.47 181 PRO A CA 1
ATOM 1426 C C . PRO A 1 181 ? -36.124 28.501 29.342 1.00 33.47 181 PRO A C 1
ATOM 1428 O O . PRO A 1 181 ? -37.302 28.513 29.697 1.00 33.47 181 PRO A O 1
ATOM 1431 N N . TRP A 1 182 ? -35.746 28.765 28.090 1.00 32.19 182 TRP A N 1
ATOM 1432 C CA . TRP A 1 182 ? -36.659 29.129 27.004 1.00 32.19 182 TRP A CA 1
ATOM 1433 C C . TRP A 1 182 ? -37.493 27.913 26.552 1.00 32.19 182 TRP A C 1
ATOM 1435 O O . TRP A 1 182 ? -36.924 26.827 26.410 1.00 32.19 182 TRP A O 1
ATOM 1445 N N . PRO A 1 183 ? -38.813 28.039 26.310 1.00 28.52 183 PRO A N 1
ATOM 1446 C CA . PRO A 1 183 ? -39.624 26.908 25.866 1.00 28.52 183 PRO A CA 1
ATOM 1447 C C . PRO A 1 183 ? -39.303 26.519 24.407 1.00 28.52 183 PRO A C 1
ATOM 1449 O O . PRO A 1 183 ? -38.976 27.394 23.602 1.00 28.52 183 PRO A O 1
ATOM 1452 N N . PRO A 1 184 ? -39.398 25.228 24.031 1.00 29.83 184 PRO A N 1
ATOM 1453 C CA . PRO A 1 184 ? -39.120 24.789 22.666 1.00 29.83 184 PRO A CA 1
ATOM 1454 C C . PRO A 1 184 ? -40.194 25.287 21.684 1.00 29.83 184 PRO A C 1
ATOM 1456 O O . PRO A 1 184 ? -41.370 25.408 22.030 1.00 29.83 184 PRO A O 1
ATOM 1459 N N . ALA A 1 185 ? -39.773 25.579 20.450 1.00 29.55 185 ALA A N 1
ATOM 1460 C CA . ALA A 1 185 ? -40.640 26.067 19.380 1.00 29.55 185 ALA A CA 1
ATOM 1461 C C . ALA A 1 185 ? -41.665 24.999 18.929 1.00 29.55 185 ALA A C 1
ATOM 1463 O O . ALA A 1 185 ? -41.338 23.809 18.927 1.00 29.55 185 ALA A O 1
ATOM 1464 N N . PRO A 1 186 ? -42.890 25.391 18.528 1.00 27.47 186 PRO A N 1
ATOM 1465 C CA . PRO A 1 186 ? -43.900 24.449 18.052 1.00 27.47 186 PRO A CA 1
ATOM 1466 C C . PRO A 1 186 ? -43.561 23.908 16.647 1.00 27.47 186 PRO A C 1
ATOM 1468 O O . PRO A 1 186 ? -42.909 24.607 15.866 1.00 27.47 186 PRO A O 1
ATOM 1471 N N . PRO A 1 187 ? -44.005 22.685 16.295 1.00 29.33 187 PRO A N 1
ATOM 1472 C CA . PRO A 1 187 ? -43.705 22.079 15.001 1.00 29.33 187 PRO A CA 1
ATOM 1473 C C . PRO A 1 187 ? -44.468 22.763 13.855 1.00 29.33 187 PRO A C 1
ATOM 1475 O O . PRO A 1 187 ? -45.616 23.184 14.010 1.00 29.33 187 PRO A O 1
ATOM 1478 N N . ALA A 1 188 ? -43.808 22.867 12.699 1.00 30.08 188 ALA A N 1
ATOM 1479 C CA . ALA A 1 188 ? -44.311 23.536 11.503 1.00 30.08 188 ALA A CA 1
ATOM 1480 C C . ALA A 1 188 ? -45.490 22.781 10.856 1.00 30.08 188 ALA A C 1
ATOM 1482 O O . ALA A 1 188 ? -45.455 21.561 10.700 1.00 30.08 188 ALA A O 1
ATOM 1483 N N . ARG A 1 189 ? -46.529 23.527 10.460 1.00 25.58 189 ARG A N 1
ATOM 1484 C CA . ARG A 1 189 ? -47.670 23.046 9.664 1.00 25.58 189 ARG A CA 1
ATOM 1485 C C . ARG A 1 189 ? -47.246 22.849 8.208 1.00 25.58 189 ARG A C 1
ATOM 1487 O O . ARG A 1 189 ? -46.651 23.750 7.627 1.00 25.58 189 ARG A O 1
ATOM 1494 N N . ILE A 1 190 ? -47.609 21.710 7.627 1.00 28.47 190 ILE A N 1
ATOM 1495 C CA . ILE A 1 190 ? -47.592 21.485 6.178 1.00 28.47 190 ILE A CA 1
ATOM 1496 C C . ILE A 1 190 ? -48.934 21.998 5.642 1.00 28.47 190 ILE A C 1
ATOM 1498 O O . ILE A 1 190 ? -49.980 21.490 6.043 1.00 28.47 190 ILE A O 1
ATOM 1502 N N . GLU A 1 191 ? -48.909 23.019 4.787 1.00 27.41 191 GLU A N 1
ATOM 1503 C CA . GLU A 1 191 ? -50.058 23.412 3.966 1.00 27.41 191 GLU A CA 1
ATOM 1504 C C . GLU A 1 191 ? -49.841 22.886 2.543 1.00 27.41 191 GLU A C 1
ATOM 1506 O O . GLU A 1 191 ? -48.860 23.218 1.879 1.00 27.41 191 GLU A O 1
ATOM 1511 N N . GLU A 1 192 ? -50.756 22.023 2.104 1.00 30.94 192 GLU A N 1
ATOM 1512 C CA . GLU A 1 192 ? -50.892 21.572 0.721 1.00 30.94 192 GLU A CA 1
ATOM 1513 C C . GLU A 1 192 ? -51.359 22.738 -0.162 1.00 30.94 192 GLU A C 1
ATOM 1515 O O . GLU A 1 192 ? -52.259 23.488 0.218 1.00 30.94 192 GLU A O 1
ATOM 1520 N N . THR A 1 193 ? -50.804 22.866 -1.370 1.00 25.55 193 THR A N 1
ATOM 1521 C CA . THR A 1 193 ? -51.424 23.669 -2.437 1.00 25.55 193 THR A CA 1
ATOM 1522 C C . THR A 1 193 ? -51.494 22.879 -3.748 1.00 25.55 193 THR A C 1
ATOM 1524 O O . THR A 1 193 ? -50.665 21.992 -3.961 1.00 25.55 193 THR A O 1
ATOM 1527 N N . PRO A 1 194 ? -52.521 23.134 -4.585 1.00 26.75 194 PRO A N 1
ATOM 1528 C CA . PRO A 1 194 ? -53.027 22.165 -5.548 1.00 26.75 194 PRO A CA 1
ATOM 1529 C C . PRO A 1 194 ? -52.510 22.346 -6.985 1.00 26.75 194 PRO A C 1
ATOM 1531 O O . PRO A 1 194 ? -52.001 23.389 -7.386 1.00 26.75 194 PRO A O 1
ATOM 1534 N N . ASP A 1 195 ? -52.736 21.267 -7.724 1.00 30.09 195 ASP A N 1
ATOM 1535 C CA . ASP A 1 195 ? -52.530 20.957 -9.139 1.00 30.09 195 ASP A CA 1
ATOM 1536 C C . ASP A 1 195 ? -52.903 22.068 -10.150 1.00 30.09 195 ASP A C 1
ATOM 1538 O O . ASP A 1 195 ? -53.961 22.684 -10.035 1.00 30.09 195 ASP A O 1
ATOM 1542 N N . THR A 1 196 ? -52.072 22.283 -11.182 1.00 25.67 196 THR A N 1
ATOM 1543 C CA . THR A 1 196 ? -52.500 22.735 -12.527 1.00 25.67 196 THR A CA 1
ATOM 1544 C C . THR A 1 196 ? -51.433 22.467 -13.599 1.00 25.67 196 THR A C 1
ATOM 1546 O O . THR A 1 196 ? -50.243 22.728 -13.445 1.00 25.67 196 THR A O 1
ATOM 1549 N N . THR A 1 197 ? -51.924 21.946 -14.718 1.00 23.23 197 THR A N 1
ATOM 1550 C CA . THR A 1 197 ? -51.247 21.462 -15.925 1.00 23.23 197 THR A CA 1
ATOM 1551 C C . THR A 1 197 ? -51.037 22.533 -17.017 1.00 23.23 197 THR A C 1
ATOM 1553 O O . THR A 1 197 ? -51.798 23.494 -17.068 1.00 23.23 197 THR A O 1
ATOM 1556 N N . LEU A 1 198 ? -50.156 22.203 -17.985 1.00 23.11 198 LEU A N 1
ATOM 1557 C CA . LEU A 1 198 ? -50.101 22.586 -19.425 1.00 23.11 198 LEU A CA 1
ATOM 1558 C C . LEU A 1 198 ? -49.080 23.648 -19.915 1.00 23.11 198 LEU A C 1
ATOM 1560 O O . LEU A 1 198 ? -49.242 24.843 -19.720 1.00 23.11 198 LEU A O 1
ATOM 1564 N N . ALA A 1 199 ? -48.116 23.119 -20.686 1.00 22.27 199 ALA A N 1
ATOM 1565 C CA . ALA A 1 199 ? -47.728 23.452 -22.069 1.00 22.27 199 ALA A CA 1
ATOM 1566 C C . ALA A 1 199 ? -47.130 24.825 -22.476 1.00 22.27 199 ALA A C 1
ATOM 1568 O O . ALA A 1 199 ? -47.775 25.865 -22.438 1.00 22.27 199 ALA A O 1
ATOM 1569 N N . ASP A 1 200 ? -45.963 24.684 -23.119 1.00 20.78 200 ASP A N 1
ATOM 1570 C CA . ASP A 1 200 ? -45.547 25.260 -24.410 1.00 20.78 200 ASP A CA 1
ATOM 1571 C C . ASP A 1 200 ? -44.435 26.328 -24.461 1.00 20.78 200 ASP A C 1
ATOM 1573 O O . ASP A 1 200 ? -44.175 27.118 -23.560 1.00 20.78 200 ASP A O 1
ATOM 1577 N N . SER A 1 201 ? -43.719 26.208 -25.571 1.00 23.66 201 SER A N 1
ATOM 1578 C CA . SER A 1 201 ? -42.400 26.680 -25.962 1.00 23.66 201 SER A CA 1
ATOM 1579 C C . SER A 1 201 ? -42.339 28.146 -26.429 1.00 23.66 201 SER A C 1
ATOM 1581 O O . SER A 1 201 ? -43.307 28.661 -26.979 1.00 23.66 201 SER A O 1
ATOM 1583 N N . SER A 1 202 ? -41.153 28.775 -26.292 1.00 20.81 202 SER A N 1
ATOM 1584 C CA . SER A 1 202 ? -40.449 29.639 -27.283 1.00 20.81 202 SER A CA 1
ATOM 1585 C C . SER A 1 202 ? -39.835 30.978 -26.781 1.00 20.81 202 SER A C 1
ATOM 1587 O O . SER A 1 202 ? -40.515 31.875 -26.308 1.00 20.81 202 SER A O 1
ATOM 1589 N N . PHE A 1 203 ? -38.504 31.066 -26.961 1.00 21.05 203 PHE A N 1
ATOM 1590 C CA . PHE A 1 203 ? -37.614 32.195 -27.329 1.00 21.05 203 PHE A CA 1
ATOM 1591 C C . PHE A 1 203 ? -37.532 33.558 -26.567 1.00 21.05 203 PHE A C 1
ATOM 1593 O O . PHE A 1 203 ? -38.434 34.380 -26.592 1.00 21.05 203 PHE A O 1
ATOM 1600 N N . LEU A 1 204 ? -36.293 33.822 -26.091 1.00 23.09 204 LEU A N 1
ATOM 1601 C CA . LEU A 1 204 ? -35.463 35.060 -26.104 1.00 23.09 204 LEU A CA 1
ATOM 1602 C C . LEU A 1 204 ? -35.999 36.400 -25.540 1.00 23.09 204 LEU A C 1
ATOM 1604 O O . LEU A 1 204 ? -36.696 37.128 -26.233 1.00 23.09 204 LEU A O 1
ATOM 1608 N N . HIS A 1 205 ? -35.478 36.843 -24.384 1.00 21.34 205 HIS A N 1
ATOM 1609 C CA . HIS A 1 205 ? -34.390 37.845 -24.246 1.00 21.34 205 HIS A CA 1
ATOM 1610 C C . HIS A 1 205 ? -34.165 38.204 -22.756 1.00 21.34 205 HIS A C 1
ATOM 1612 O O . HIS A 1 205 ? -35.110 38.376 -21.993 1.00 21.34 205 HIS A O 1
ATOM 1618 N N . HIS A 1 206 ? -32.896 38.333 -22.355 1.00 22.80 206 HIS A N 1
ATOM 1619 C CA . HIS A 1 206 ? -32.435 38.794 -21.034 1.00 22.80 206 HIS A CA 1
ATOM 1620 C C . HIS A 1 206 ? -33.068 40.130 -20.593 1.00 22.80 206 HIS A C 1
ATOM 1622 O O . HIS A 1 206 ? -33.177 41.053 -21.403 1.00 22.80 206 HIS A O 1
ATOM 1628 N N . PRO A 1 207 ? -33.296 40.298 -19.278 1.00 21.02 207 PRO A N 1
ATOM 1629 C CA . PRO A 1 207 ? -32.578 41.369 -18.589 1.00 21.02 207 PRO A CA 1
ATOM 1630 C C . PRO A 1 207 ? -31.966 40.919 -17.250 1.00 21.02 207 PRO A C 1
ATOM 1632 O O . PRO A 1 207 ? -32.581 40.219 -16.457 1.00 21.02 207 PRO A O 1
ATOM 1635 N N . SER A 1 208 ? -30.716 41.336 -17.050 1.00 21.58 208 SER A N 1
ATOM 1636 C CA . SER A 1 208 ? -30.116 41.777 -15.782 1.00 21.58 208 SER A CA 1
ATOM 1637 C C . SER A 1 208 ? -30.466 40.995 -14.506 1.00 21.58 208 SER A C 1
ATOM 1639 O O . SER A 1 208 ? -31.382 41.348 -13.768 1.00 21.58 208 SER A O 1
ATOM 1641 N N . THR A 1 209 ? -29.659 39.983 -14.196 1.00 22.73 209 THR A N 1
ATOM 1642 C CA . THR A 1 209 ? -29.610 39.323 -12.886 1.00 22.73 209 THR A CA 1
ATOM 1643 C C . THR A 1 209 ? -29.098 40.279 -11.807 1.00 22.73 209 THR A C 1
ATOM 1645 O O . THR A 1 209 ? -27.906 40.585 -11.751 1.00 22.73 209 THR A O 1
ATOM 1648 N N . GLU A 1 210 ? -29.989 40.710 -10.915 1.00 24.09 210 GLU A N 1
ATOM 1649 C CA . GLU A 1 210 ? -29.609 41.103 -9.559 1.00 24.09 210 GLU A CA 1
ATOM 1650 C C . GLU A 1 210 ? -29.100 39.856 -8.824 1.00 24.09 210 GLU A C 1
ATOM 1652 O O . GLU A 1 210 ? -29.818 38.868 -8.656 1.00 24.09 210 GLU A O 1
ATOM 1657 N N . HIS A 1 211 ? -27.830 39.899 -8.421 1.00 23.78 211 HIS A N 1
ATOM 1658 C CA . HIS A 1 211 ? -27.180 38.890 -7.597 1.00 23.78 211 HIS A CA 1
ATOM 1659 C C . HIS A 1 211 ? -27.938 38.705 -6.277 1.00 23.78 211 HIS A C 1
ATOM 1661 O O . HIS A 1 211 ? -27.827 39.522 -5.363 1.00 23.78 211 HIS A O 1
ATOM 1667 N N . ARG A 1 212 ? -28.685 37.604 -6.158 1.00 23.55 212 ARG A N 1
ATOM 1668 C CA . ARG A 1 212 ? -29.006 37.029 -4.851 1.00 23.55 212 ARG A CA 1
ATOM 1669 C C . ARG A 1 212 ? -27.762 36.297 -4.355 1.00 23.55 212 ARG A C 1
ATOM 1671 O O . ARG A 1 212 ? -27.218 35.458 -5.063 1.00 23.55 212 ARG A O 1
ATOM 1678 N N . ASP A 1 213 ? -27.315 36.663 -3.158 1.00 25.52 213 ASP A N 1
ATOM 1679 C CA . ASP A 1 213 ? -26.228 36.026 -2.416 1.00 25.52 213 ASP A CA 1
ATOM 1680 C C . ASP A 1 213 ? -26.481 34.513 -2.260 1.00 25.52 213 ASP A C 1
ATOM 1682 O O . ASP A 1 213 ? -27.170 34.065 -1.345 1.00 25.52 213 ASP A O 1
ATOM 1686 N N . GLU A 1 214 ? -25.877 33.709 -3.135 1.00 24.56 214 GLU A N 1
ATOM 1687 C CA . GLU A 1 214 ? -25.819 32.239 -3.057 1.00 24.56 214 GLU A CA 1
ATOM 1688 C C . GLU A 1 214 ? -24.711 31.737 -2.100 1.00 24.56 214 GLU A C 1
ATOM 1690 O O . GLU A 1 214 ? -24.291 30.584 -2.141 1.00 24.56 214 GLU A O 1
ATOM 1695 N N . GLY A 1 215 ? -24.231 32.588 -1.187 1.00 24.95 215 GLY A N 1
ATOM 1696 C CA . GLY A 1 215 ? -23.141 32.276 -0.252 1.00 24.95 215 GLY A CA 1
ATOM 1697 C C . GLY A 1 215 ? -23.544 31.596 1.066 1.00 24.95 215 GLY A C 1
ATOM 1698 O O . GLY A 1 215 ? -22.696 31.463 1.947 1.00 24.95 215 GLY A O 1
ATOM 1699 N N . GLN A 1 216 ? -24.811 31.207 1.259 1.00 27.28 216 GLN A N 1
ATOM 1700 C CA . GLN A 1 216 ? -25.330 30.741 2.563 1.00 27.28 216 GLN A CA 1
ATOM 1701 C C . GLN A 1 216 ? -25.949 29.331 2.572 1.00 27.28 216 GLN A C 1
ATOM 1703 O O . GLN A 1 216 ? -26.641 28.970 3.524 1.00 27.28 216 GLN A O 1
ATOM 1708 N N . ALA A 1 217 ? -25.642 28.484 1.586 1.00 23.62 217 ALA A N 1
ATOM 1709 C CA . ALA A 1 217 ? -25.928 27.052 1.681 1.00 23.62 217 ALA A CA 1
ATOM 1710 C C . ALA A 1 217 ? -24.793 26.324 2.436 1.00 23.62 217 ALA A C 1
ATOM 1712 O O . ALA A 1 217 ? -23.675 26.160 1.957 1.00 23.62 217 ALA A O 1
ATOM 1713 N N . THR A 1 218 ? -25.108 25.934 3.666 1.00 29.50 218 THR A N 1
ATOM 1714 C CA . THR A 1 218 ? -24.355 25.145 4.653 1.00 29.50 218 THR A CA 1
ATOM 1715 C C . THR A 1 218 ? -23.435 24.044 4.093 1.00 29.50 218 THR A C 1
ATOM 1717 O O . THR A 1 218 ? -23.901 22.991 3.659 1.00 29.50 218 THR A O 1
ATOM 1720 N N . ALA A 1 219 ? -22.117 24.228 4.216 1.00 26.38 219 ALA A N 1
ATOM 1721 C CA . ALA A 1 219 ? -21.128 23.170 4.015 1.00 26.38 219 ALA A CA 1
ATOM 1722 C C . ALA A 1 219 ? -21.061 22.260 5.258 1.00 26.38 219 ALA A C 1
ATOM 1724 O O . ALA A 1 219 ? -20.504 22.641 6.289 1.00 26.38 219 ALA A O 1
ATOM 1725 N N . PHE A 1 220 ? -21.636 21.061 5.163 1.00 35.91 220 PHE A N 1
ATOM 1726 C CA . PHE A 1 220 ? -21.349 19.962 6.086 1.00 35.91 220 PHE A CA 1
ATOM 1727 C C . PHE A 1 220 ? -19.855 19.627 6.006 1.00 35.91 220 PHE A C 1
ATOM 1729 O O . PHE A 1 220 ? -19.313 19.458 4.913 1.00 35.91 220 PHE A O 1
ATOM 1736 N N . THR A 1 221 ? -19.167 19.556 7.144 1.00 58.25 221 THR A N 1
ATOM 1737 C CA . THR A 1 221 ? -17.771 19.103 7.156 1.00 58.25 221 THR A CA 1
ATOM 1738 C C . THR A 1 221 ? -17.722 17.581 7.001 1.00 58.25 221 THR A C 1
ATOM 1740 O O . THR A 1 221 ? -18.657 16.884 7.381 1.00 58.25 221 THR A O 1
ATOM 1743 N N . VAL A 1 222 ? -16.620 17.039 6.482 1.00 59.94 222 VAL A N 1
ATOM 1744 C CA . VAL A 1 222 ? -16.354 15.587 6.428 1.00 59.94 222 VAL A CA 1
ATOM 1745 C C . VAL A 1 222 ? -16.565 14.903 7.786 1.00 59.94 222 VAL A C 1
ATOM 1747 O O . VAL A 1 222 ? -17.103 13.802 7.861 1.00 59.94 222 VAL A O 1
ATOM 1750 N N . ALA A 1 223 ? -16.182 15.579 8.873 1.00 69.88 223 ALA A N 1
ATOM 1751 C CA . ALA A 1 223 ? -16.393 15.091 10.230 1.00 69.88 223 ALA A CA 1
ATOM 1752 C C . ALA A 1 223 ? -17.885 14.938 10.570 1.00 69.88 223 ALA A C 1
ATOM 1754 O O . ALA A 1 223 ? -18.243 14.037 11.317 1.00 69.88 223 ALA A O 1
ATOM 1755 N N . ASP A 1 224 ? -18.757 15.776 10.000 1.00 74.44 224 ASP A N 1
ATOM 1756 C CA . ASP A 1 224 ? -20.204 15.654 10.175 1.00 74.44 224 ASP A CA 1
ATOM 1757 C C . ASP A 1 224 ? -20.766 14.444 9.404 1.00 74.44 224 ASP A C 1
ATOM 1759 O O . ASP A 1 224 ? -21.654 13.772 9.922 1.00 74.44 224 ASP A O 1
ATOM 1763 N N . GLN A 1 225 ? -20.233 14.127 8.214 1.00 77.00 225 GLN A N 1
ATOM 1764 C CA . GLN A 1 225 ? -20.614 12.919 7.462 1.00 77.00 225 GLN A CA 1
ATOM 1765 C C . GLN A 1 225 ? -20.170 11.643 8.185 1.00 77.00 225 GLN A C 1
ATOM 1767 O O . GLN A 1 225 ? -20.974 10.736 8.377 1.00 77.00 225 GLN A O 1
ATOM 1772 N N . ALA A 1 226 ? -18.919 11.595 8.651 1.00 83.19 226 ALA A N 1
ATOM 1773 C CA . ALA A 1 226 ? -18.407 10.463 9.419 1.00 83.19 226 ALA A CA 1
ATOM 1774 C C . ALA A 1 226 ? -19.131 10.296 10.769 1.00 83.19 226 ALA A C 1
ATOM 1776 O O . ALA A 1 226 ? -19.383 9.174 11.204 1.00 83.19 226 ALA A O 1
ATOM 1777 N N . ALA A 1 227 ? -19.514 11.403 11.418 1.00 86.06 227 ALA A N 1
ATOM 1778 C CA . ALA A 1 227 ? -20.310 11.363 12.642 1.00 86.06 227 ALA A CA 1
ATOM 1779 C C . ALA A 1 227 ? -21.719 10.810 12.403 1.00 86.06 227 ALA A C 1
ATOM 1781 O O . ALA A 1 227 ? -22.191 9.997 13.193 1.00 86.06 227 ALA A O 1
ATOM 1782 N N . LEU A 1 228 ? -22.377 11.236 11.319 1.00 85.94 228 LEU A N 1
ATOM 1783 C CA . LEU A 1 228 ? -23.693 10.724 10.942 1.00 85.94 228 LEU A CA 1
ATOM 1784 C C . LEU A 1 228 ? -23.627 9.225 10.634 1.00 85.94 228 LEU A C 1
ATOM 1786 O O . LEU A 1 228 ? -24.429 8.462 11.163 1.00 85.94 228 LEU A O 1
ATOM 1790 N N . TRP A 1 229 ? -22.619 8.809 9.863 1.00 86.81 229 TRP A N 1
ATOM 1791 C CA . TRP A 1 229 ? -22.352 7.402 9.571 1.00 86.81 229 TRP A CA 1
ATOM 1792 C C . TRP A 1 229 ? -22.208 6.572 10.860 1.00 86.81 229 TRP A C 1
ATOM 1794 O O . TRP A 1 229 ? -22.814 5.505 10.981 1.00 86.81 229 TRP A O 1
ATOM 1804 N N . LEU A 1 230 ? -21.467 7.066 11.863 1.00 87.69 230 LEU A N 1
ATOM 1805 C CA . LEU A 1 230 ? -21.266 6.327 13.117 1.00 87.69 230 LEU A CA 1
ATOM 1806 C C . LEU A 1 230 ? -22.543 6.278 13.972 1.00 87.69 230 LEU A C 1
ATOM 1808 O O . LEU A 1 230 ? -22.840 5.241 14.570 1.00 87.69 230 LEU A O 1
ATOM 1812 N N . ASP A 1 231 ? -23.333 7.356 14.005 1.00 88.12 231 ASP A N 1
ATOM 1813 C CA . ASP A 1 231 ? -24.631 7.363 14.691 1.00 88.12 231 ASP A CA 1
ATOM 1814 C C . ASP A 1 231 ? -25.588 6.320 14.081 1.00 88.12 231 ASP A C 1
ATOM 1816 O O . ASP A 1 231 ? -26.215 5.557 14.818 1.00 88.12 231 ASP A O 1
ATOM 1820 N N . GLU A 1 232 ? -25.644 6.217 12.749 1.00 86.50 232 GLU A N 1
ATOM 1821 C CA . GLU A 1 232 ? -26.457 5.220 12.038 1.00 86.50 232 GLU A CA 1
ATOM 1822 C C . GLU A 1 232 ? -26.010 3.779 12.342 1.00 86.50 232 GLU A C 1
ATOM 1824 O O . GLU A 1 232 ? -26.838 2.924 12.663 1.00 86.50 232 GLU A O 1
ATOM 1829 N N . ARG A 1 233 ? -24.697 3.508 12.313 1.00 84.38 233 ARG A N 1
ATOM 1830 C CA . ARG A 1 233 ? -24.109 2.168 12.549 1.00 84.38 233 ARG A CA 1
ATOM 1831 C C . ARG A 1 233 ? -24.275 1.672 13.982 1.00 84.38 233 ARG A C 1
ATOM 1833 O O . ARG A 1 233 ? -24.345 0.463 14.220 1.00 84.38 233 ARG A O 1
ATOM 1840 N N . THR A 1 234 ? -24.312 2.602 14.931 1.00 84.88 234 THR A N 1
ATOM 1841 C CA . THR A 1 234 ? -24.487 2.309 16.359 1.00 84.88 234 THR A CA 1
ATOM 1842 C C . THR A 1 234 ? -25.956 2.282 16.783 1.00 84.88 234 THR A C 1
ATOM 1844 O O . THR A 1 234 ? -26.261 1.876 17.902 1.00 84.88 234 THR A O 1
ATOM 1847 N N . GLY A 1 235 ? -26.881 2.706 15.911 1.00 83.75 235 GLY A N 1
ATOM 1848 C CA . GLY A 1 235 ? -28.284 2.921 16.274 1.00 83.75 235 GLY A CA 1
ATOM 1849 C C . GLY A 1 235 ? -28.468 4.047 17.299 1.00 83.75 235 GLY A C 1
ATOM 1850 O O . GLY A 1 235 ? -29.468 4.076 18.020 1.00 83.75 235 GLY A O 1
ATOM 1851 N N . SER A 1 236 ? -27.492 4.952 17.400 1.00 84.81 236 SER A N 1
ATOM 1852 C CA . SER A 1 236 ? -27.496 6.061 18.349 1.00 84.81 236 SER A CA 1
ATOM 1853 C C . SER A 1 236 ? -28.392 7.205 17.881 1.00 84.81 236 SER A C 1
ATOM 1855 O O . SER A 1 236 ? -28.764 7.333 16.715 1.00 84.81 236 SER A O 1
ATOM 1857 N N . ARG A 1 237 ? -28.724 8.106 18.811 1.00 86.50 237 ARG A N 1
ATOM 1858 C CA . ARG A 1 237 ? -29.408 9.356 18.471 1.00 86.50 237 ARG A CA 1
ATOM 1859 C C . ARG A 1 237 ? -28.515 10.203 17.559 1.00 86.50 237 ARG A C 1
ATOM 1861 O O . ARG A 1 237 ? -27.404 10.544 17.954 1.00 86.50 237 ARG A O 1
ATOM 1868 N N . VAL A 1 238 ? -29.055 10.632 16.417 1.00 86.50 238 VAL A N 1
ATOM 1869 C CA . VAL A 1 238 ? -28.386 11.552 15.482 1.00 86.50 238 VAL A CA 1
ATOM 1870 C C . VAL A 1 238 ? -27.809 12.771 16.217 1.00 86.50 238 VAL A C 1
ATOM 1872 O O . VAL A 1 238 ? -28.506 13.461 16.971 1.00 86.50 238 VAL A O 1
ATOM 1875 N N . GLY A 1 239 ? -26.526 13.036 15.982 1.00 83.75 239 GLY A N 1
ATOM 1876 C CA . GLY A 1 239 ? -25.739 14.107 16.582 1.00 83.75 239 GLY A CA 1
ATOM 1877 C C . GLY A 1 239 ? -24.982 13.716 17.857 1.00 83.75 239 GLY A C 1
ATOM 1878 O O . GLY A 1 239 ? -24.244 14.559 18.372 1.00 83.75 239 GLY A O 1
ATOM 1879 N N . LEU A 1 240 ? -25.130 12.490 18.375 1.00 87.06 240 LEU A N 1
ATOM 1880 C CA . LEU A 1 240 ? -24.403 12.040 19.568 1.00 87.06 240 LEU A CA 1
ATOM 1881 C C . LEU A 1 240 ? -22.901 11.924 19.290 1.00 87.06 240 LEU A C 1
ATOM 1883 O O . LEU A 1 240 ? -22.102 12.496 20.032 1.00 87.06 240 LEU A O 1
ATOM 1887 N N . THR A 1 241 ? -22.510 11.265 18.197 1.00 88.25 241 THR A N 1
ATOM 1888 C CA . THR A 1 241 ? -21.100 11.158 17.794 1.00 88.25 241 THR A CA 1
ATOM 1889 C C . THR A 1 241 ? -20.492 12.538 17.580 1.00 88.25 241 THR A C 1
ATOM 1891 O O . THR A 1 241 ? -19.383 12.815 18.031 1.00 88.25 241 THR A O 1
ATOM 1894 N N . ARG A 1 242 ? -21.247 13.457 16.966 1.00 85.69 242 ARG A N 1
ATOM 1895 C CA . ARG A 1 242 ? -20.803 14.844 16.779 1.00 85.69 242 ARG A CA 1
ATOM 1896 C C . ARG A 1 242 ? -20.475 15.522 18.108 1.00 85.69 242 ARG A C 1
ATOM 1898 O O . ARG A 1 242 ? -19.476 16.230 18.202 1.00 85.69 242 ARG A O 1
ATOM 1905 N N . GLN A 1 243 ? -21.306 15.317 19.129 1.00 84.50 243 GLN A N 1
ATOM 1906 C CA . GLN A 1 243 ? -21.050 15.850 20.463 1.00 84.50 243 GLN A CA 1
ATOM 1907 C C . GLN A 1 243 ? -19.762 15.261 21.054 1.00 84.50 243 GLN A C 1
ATOM 1909 O O . GLN A 1 243 ? -18.909 16.028 21.499 1.00 84.50 243 GLN A O 1
ATOM 1914 N N . ARG A 1 244 ? -19.583 13.936 20.980 1.00 88.38 244 ARG A N 1
ATOM 1915 C CA . ARG A 1 244 ? -18.360 13.267 21.452 1.00 88.38 244 ARG A CA 1
ATOM 1916 C C . ARG A 1 244 ? -17.114 13.803 20.739 1.00 88.38 244 ARG A C 1
ATOM 1918 O O . ARG A 1 244 ? -16.141 14.163 21.392 1.00 88.38 244 ARG A O 1
ATOM 1925 N N . ILE A 1 245 ? -17.159 13.972 19.415 1.00 85.81 245 ILE A N 1
ATOM 1926 C CA . ILE A 1 245 ? -16.059 14.566 18.635 1.00 85.81 245 ILE A CA 1
ATOM 1927 C C . ILE A 1 245 ? -15.694 15.963 19.156 1.00 85.81 245 ILE A C 1
ATOM 1929 O O . ILE A 1 245 ? -14.513 16.272 19.297 1.00 85.81 245 ILE A O 1
ATOM 1933 N N . LEU A 1 246 ? -16.681 16.816 19.455 1.00 82.25 246 LEU A N 1
ATOM 1934 C CA . LEU A 1 246 ? -16.425 18.154 20.001 1.00 82.25 246 LEU A CA 1
ATOM 1935 C C . LEU A 1 246 ? -15.784 18.100 21.395 1.00 82.25 246 LEU A C 1
ATOM 1937 O O . LEU A 1 246 ? -14.904 18.911 21.687 1.00 82.25 246 LEU A O 1
ATOM 1941 N N . GLU A 1 247 ? -16.193 17.148 22.233 1.00 83.56 247 GLU A N 1
ATOM 1942 C CA . GLU A 1 247 ? -15.595 16.908 23.550 1.00 83.56 247 GLU A CA 1
ATOM 1943 C C . GLU A 1 247 ? -14.133 16.448 23.422 1.00 83.56 247 GLU A C 1
ATOM 1945 O O . GLU A 1 247 ? -13.262 17.009 24.091 1.00 83.56 247 GLU A O 1
ATOM 1950 N N . HIS A 1 248 ? -13.830 15.532 22.493 1.00 81.06 248 HIS A N 1
ATOM 1951 C CA . HIS A 1 248 ? -12.455 15.142 22.165 1.00 81.06 248 HIS A CA 1
ATOM 1952 C C . HIS A 1 248 ? -11.631 16.320 21.643 1.00 81.06 248 HIS A C 1
ATOM 1954 O O . HIS A 1 248 ? -10.541 16.578 22.145 1.00 81.06 248 HIS A O 1
ATOM 1960 N N . LEU A 1 249 ? -12.150 17.083 20.678 1.00 78.50 249 LEU A N 1
ATOM 1961 C CA . LEU A 1 249 ? -11.477 18.265 20.125 1.00 78.50 249 LEU A CA 1
ATOM 1962 C C . LEU A 1 249 ? -11.149 19.312 21.192 1.00 78.50 249 LEU A C 1
ATOM 1964 O O . LEU A 1 249 ? -10.105 19.955 21.106 1.00 78.50 249 LEU A O 1
ATOM 1968 N N . ALA A 1 250 ? -12.001 19.472 22.206 1.00 76.31 250 ALA A N 1
ATOM 1969 C CA . ALA A 1 250 ? -11.740 20.375 23.323 1.00 76.31 250 ALA A CA 1
ATOM 1970 C C . ALA A 1 250 ? -10.588 19.898 24.229 1.00 76.31 250 ALA A C 1
ATOM 1972 O O . ALA A 1 250 ? -9.934 20.721 24.872 1.00 76.31 250 ALA A O 1
ATOM 1973 N N . GLN A 1 251 ? -10.338 18.588 24.281 1.00 77.75 251 GLN A N 1
ATOM 1974 C CA . GLN A 1 251 ? -9.285 17.964 25.089 1.00 77.75 251 GLN A CA 1
ATOM 1975 C C . GLN A 1 251 ? -7.993 17.705 24.298 1.00 77.75 251 GLN A C 1
ATOM 1977 O O . GLN A 1 251 ? -6.933 17.518 24.899 1.00 77.75 251 GLN A O 1
ATOM 1982 N N . LEU A 1 252 ? -8.060 17.707 22.964 1.00 70.44 252 LEU A N 1
ATOM 1983 C CA . LEU A 1 252 ? -6.931 17.410 22.091 1.00 70.44 252 LEU A CA 1
ATOM 1984 C C . LEU A 1 252 ? -5.834 18.472 22.223 1.00 70.44 252 LEU A C 1
ATOM 1986 O O . LEU A 1 252 ? -6.015 19.659 21.944 1.00 70.44 252 LEU A O 1
ATOM 1990 N N . ASN A 1 253 ? -4.643 18.015 22.598 1.00 74.44 253 ASN A N 1
ATOM 1991 C CA . ASN A 1 253 ? -3.430 18.809 22.528 1.00 74.44 253 ASN A CA 1
ATOM 1992 C C . ASN A 1 253 ? -2.671 18.439 21.250 1.00 74.44 253 ASN A C 1
ATOM 1994 O O . ASN A 1 253 ? -2.157 17.328 21.143 1.00 74.44 253 ASN A O 1
ATOM 1998 N N . LEU A 1 254 ? -2.565 19.378 20.305 1.00 66.00 254 LEU A N 1
ATOM 1999 C CA . LEU A 1 254 ? -1.824 19.180 19.052 1.00 66.00 254 LEU A CA 1
ATOM 2000 C C . LEU A 1 254 ? -0.389 18.686 19.296 1.00 66.00 254 LEU A C 1
ATOM 2002 O O . LEU A 1 254 ? 0.071 17.810 18.572 1.00 66.00 254 LEU A O 1
ATOM 2006 N N . ASP A 1 255 ? 0.267 19.156 20.365 1.00 65.12 255 ASP A N 1
ATOM 2007 C CA . ASP A 1 255 ? 1.616 18.708 20.736 1.00 65.12 255 ASP A CA 1
ATOM 2008 C C . ASP A 1 255 ? 1.636 17.188 21.032 1.00 65.12 255 ASP A C 1
ATOM 2010 O O . ASP A 1 255 ? 2.566 16.484 20.655 1.00 65.12 255 ASP A O 1
ATOM 2014 N N . GLN A 1 256 ? 0.585 16.650 21.667 1.00 71.00 256 GLN A N 1
ATOM 2015 C CA . GLN A 1 256 ? 0.476 15.215 21.972 1.00 71.00 256 GLN A CA 1
ATOM 2016 C C . GLN A 1 256 ? 0.175 14.369 20.730 1.00 71.00 256 GLN A C 1
ATOM 2018 O O . GLN A 1 256 ? 0.639 13.230 20.650 1.00 71.00 256 GLN A O 1
ATOM 2023 N N . ILE A 1 257 ? -0.584 14.911 19.771 1.00 68.50 257 ILE A N 1
ATOM 2024 C CA . ILE A 1 257 ? -0.844 14.252 18.483 1.00 68.50 257 ILE A CA 1
ATOM 2025 C C . ILE A 1 257 ? 0.468 14.137 17.701 1.00 68.50 257 ILE A C 1
ATOM 2027 O O . ILE A 1 257 ? 0.808 13.051 17.230 1.00 68.50 257 ILE A O 1
ATOM 2031 N N . GLU A 1 258 ? 1.231 15.231 17.623 1.00 68.44 258 GLU A N 1
ATOM 2032 C CA . GLU A 1 258 ? 2.536 15.274 16.956 1.00 68.44 258 GLU A CA 1
ATOM 2033 C C . GLU A 1 258 ? 3.558 14.350 17.646 1.00 68.44 258 GLU A C 1
ATOM 2035 O O . GLU A 1 258 ? 4.208 13.547 16.976 1.00 68.44 258 GLU A O 1
ATOM 2040 N N . ASP A 1 259 ? 3.649 14.369 18.981 1.00 70.88 259 ASP A N 1
ATOM 2041 C CA . ASP A 1 259 ? 4.514 13.458 19.748 1.00 70.88 259 ASP A CA 1
ATOM 2042 C C . ASP A 1 259 ? 4.110 11.982 19.568 1.00 70.88 259 ASP A C 1
ATOM 2044 O O . ASP A 1 259 ? 4.956 11.081 19.548 1.00 70.88 259 ASP A O 1
ATOM 2048 N N . GLY A 1 260 ? 2.808 11.705 19.452 1.00 75.69 260 GLY A N 1
ATOM 2049 C CA . GLY A 1 260 ? 2.277 10.385 19.114 1.00 75.69 260 GLY A CA 1
ATOM 2050 C C . GLY A 1 260 ? 2.726 9.935 17.725 1.00 75.69 260 GLY A C 1
ATOM 2051 O O . GLY A 1 260 ? 3.332 8.873 17.596 1.00 75.69 260 GLY A O 1
ATOM 2052 N N . ALA A 1 261 ? 2.501 10.767 16.706 1.00 74.62 261 ALA A N 1
ATOM 2053 C CA . ALA A 1 261 ? 2.928 10.504 15.333 1.00 74.62 261 ALA A CA 1
ATOM 2054 C C . ALA A 1 261 ? 4.447 10.276 15.239 1.00 74.62 261 ALA A C 1
ATOM 2056 O O . ALA A 1 261 ? 4.892 9.297 14.637 1.00 74.62 261 ALA A O 1
ATOM 2057 N N . TYR A 1 262 ? 5.243 11.098 15.928 1.00 78.19 262 TYR A N 1
ATOM 2058 C CA . TYR A 1 262 ? 6.694 10.937 15.994 1.00 78.19 262 TYR A CA 1
ATOM 2059 C C . TYR A 1 262 ? 7.104 9.591 16.603 1.00 78.19 262 TYR A C 1
ATOM 2061 O O . TYR A 1 262 ? 7.963 8.895 16.062 1.00 78.19 262 TYR A O 1
ATOM 2069 N N . ARG A 1 263 ? 6.483 9.175 17.713 1.00 82.75 263 ARG A N 1
ATOM 2070 C CA . ARG A 1 263 ? 6.789 7.874 18.329 1.00 82.75 263 ARG A CA 1
ATOM 2071 C C . ARG A 1 263 ? 6.422 6.702 17.420 1.00 82.75 263 ARG A C 1
ATOM 2073 O O . ARG A 1 263 ? 7.215 5.769 17.322 1.00 82.75 263 ARG A O 1
ATOM 2080 N N . ARG A 1 264 ? 5.280 6.766 16.729 1.00 86.06 264 ARG A N 1
ATOM 2081 C CA . ARG A 1 264 ? 4.855 5.735 15.765 1.00 86.06 264 ARG A CA 1
ATOM 2082 C C . ARG A 1 264 ? 5.815 5.623 14.584 1.00 86.06 264 ARG A C 1
ATOM 2084 O O . ARG A 1 264 ? 6.155 4.511 14.201 1.00 86.06 264 ARG A O 1
ATOM 2091 N N . SER A 1 265 ? 6.317 6.752 14.073 1.00 82.06 265 SER A N 1
ATOM 2092 C CA . SER A 1 265 ? 7.277 6.770 12.954 1.00 82.06 265 SER A CA 1
ATOM 2093 C C . SER A 1 265 ? 8.584 6.017 13.244 1.00 82.06 265 SER A C 1
ATOM 2095 O O . SER A 1 265 ? 9.273 5.594 12.325 1.00 82.06 265 SER A O 1
ATOM 2097 N N . ARG A 1 266 ? 8.924 5.813 14.525 1.00 86.00 266 ARG A N 1
ATOM 2098 C CA . ARG A 1 266 ? 10.129 5.085 14.955 1.00 86.00 266 ARG A CA 1
ATOM 2099 C C . ARG A 1 266 ? 9.948 3.575 15.067 1.00 86.00 266 ARG A C 1
ATOM 2101 O O . ARG A 1 266 ? 10.939 2.883 15.284 1.00 86.00 266 ARG A O 1
ATOM 2108 N N . VAL A 1 267 ? 8.719 3.071 14.998 1.00 90.75 267 VAL A N 1
ATOM 2109 C CA . VAL A 1 267 ? 8.471 1.627 14.961 1.00 90.75 267 VAL A CA 1
ATOM 2110 C C . VAL A 1 267 ? 8.918 1.141 13.589 1.00 90.75 267 VAL A C 1
ATOM 2112 O O . VAL A 1 267 ? 8.438 1.650 12.590 1.00 90.75 267 VAL A O 1
ATOM 2115 N N . SER A 1 268 ? 9.845 0.199 13.491 1.00 91.31 268 SER A N 1
ATOM 2116 C CA . SER A 1 268 ? 10.326 -0.314 12.203 1.00 91.31 268 SER A CA 1
ATOM 2117 C C . SER A 1 268 ? 9.345 -1.301 11.564 1.00 91.31 268 SER A C 1
ATOM 2119 O O . SER A 1 268 ? 8.486 -1.883 12.230 1.00 91.31 268 SER A O 1
ATOM 2121 N N . GLN A 1 269 ? 9.496 -1.522 10.257 1.00 93.44 269 GLN A N 1
ATOM 2122 C CA . GLN A 1 269 ? 8.758 -2.560 9.529 1.00 93.44 269 GLN A CA 1
ATOM 2123 C C . GLN A 1 269 ? 8.938 -3.946 10.160 1.00 93.44 269 GLN A C 1
ATOM 2125 O O . GLN A 1 269 ? 7.976 -4.698 10.312 1.00 93.44 269 GLN A O 1
ATOM 2130 N N . ARG A 1 270 ? 10.169 -4.252 10.578 1.00 94.50 270 ARG A N 1
ATOM 2131 C CA . ARG A 1 270 ? 10.533 -5.522 11.201 1.00 94.50 270 ARG A CA 1
ATOM 2132 C C . ARG A 1 270 ? 9.857 -5.724 12.553 1.00 94.50 270 ARG A C 1
ATOM 2134 O O . ARG A 1 270 ? 9.327 -6.797 12.801 1.00 94.50 270 ARG A O 1
ATOM 2141 N N . GLU A 1 271 ? 9.816 -4.690 13.396 1.00 95.19 271 GLU A N 1
ATOM 2142 C CA . GLU A 1 271 ? 9.109 -4.752 14.685 1.00 95.19 271 GLU A CA 1
ATOM 2143 C C . GLU A 1 271 ? 7.619 -5.072 14.502 1.00 95.19 271 GLU A C 1
ATOM 2145 O O . GLU A 1 271 ? 7.058 -5.839 15.282 1.00 95.19 271 GLU A O 1
ATOM 2150 N N . ILE A 1 272 ? 6.991 -4.532 13.451 1.00 96.12 272 ILE A N 1
ATOM 2151 C CA . ILE A 1 272 ? 5.604 -4.847 13.083 1.00 96.12 272 ILE A CA 1
ATOM 2152 C C . ILE A 1 272 ? 5.476 -6.316 12.660 1.00 96.12 272 ILE A C 1
ATOM 2154 O O . ILE A 1 272 ? 4.619 -7.031 13.183 1.00 96.12 272 ILE A O 1
ATOM 2158 N N . ALA A 1 273 ? 6.330 -6.774 11.740 1.00 96.12 273 ALA A N 1
ATOM 2159 C CA . ALA A 1 273 ? 6.304 -8.146 11.235 1.00 96.12 273 ALA A CA 1
ATOM 2160 C C . ALA A 1 273 ? 6.522 -9.178 12.355 1.00 96.12 273 ALA A C 1
ATOM 2162 O O . ALA A 1 273 ? 5.752 -10.134 12.469 1.00 96.12 273 ALA A O 1
ATOM 2163 N N . ASP A 1 274 ? 7.515 -8.962 13.221 1.00 95.38 274 ASP A N 1
ATOM 2164 C CA . ASP A 1 274 ? 7.851 -9.859 14.331 1.00 95.38 274 ASP A CA 1
ATOM 2165 C C . ASP A 1 274 ? 6.717 -9.920 15.369 1.00 95.38 274 ASP A C 1
ATOM 2167 O O . ASP A 1 274 ? 6.353 -11.001 15.850 1.00 95.38 274 ASP A O 1
ATOM 2171 N N . ALA A 1 275 ? 6.114 -8.769 15.691 1.00 96.31 275 ALA A N 1
ATOM 2172 C CA . ALA A 1 275 ? 4.998 -8.692 16.628 1.00 96.31 275 ALA A CA 1
ATOM 2173 C C . ALA A 1 275 ? 3.764 -9.440 16.108 1.00 96.31 275 ALA A C 1
ATOM 2175 O O . ALA A 1 275 ? 3.174 -10.234 16.839 1.00 96.31 275 ALA A O 1
ATOM 2176 N N . LEU A 1 276 ? 3.398 -9.237 14.840 1.00 96.62 276 LEU A N 1
ATOM 2177 C CA . LEU A 1 276 ? 2.227 -9.885 14.247 1.00 96.62 276 LEU A CA 1
ATOM 2178 C C . LEU A 1 276 ? 2.454 -11.376 13.992 1.00 96.62 276 LEU A C 1
ATOM 2180 O O . LEU A 1 276 ? 1.546 -12.171 14.218 1.00 96.62 276 LEU A O 1
ATOM 2184 N N . THR A 1 277 ? 3.670 -11.777 13.624 1.00 93.25 277 THR A N 1
ATOM 2185 C CA . THR A 1 277 ? 4.047 -13.199 13.543 1.00 93.25 277 THR A CA 1
ATOM 2186 C C . THR A 1 277 ? 3.903 -13.885 14.902 1.00 93.25 277 THR A C 1
ATOM 2188 O O . THR A 1 277 ? 3.439 -15.019 14.988 1.00 93.25 277 THR A O 1
ATOM 2191 N N . SER A 1 278 ? 4.262 -13.190 15.985 1.00 92.75 278 SER A N 1
ATOM 2192 C CA . SER A 1 278 ? 4.109 -13.711 17.349 1.00 92.75 278 SER A CA 1
ATOM 2193 C C . SER A 1 278 ? 2.645 -13.765 17.800 1.00 92.75 278 SER A C 1
ATOM 2195 O O . SER A 1 278 ? 2.264 -14.683 18.528 1.00 92.75 278 SER A O 1
ATOM 2197 N N . TYR A 1 279 ? 1.831 -12.792 17.378 1.00 95.12 279 TYR A N 1
ATOM 2198 C CA . TYR A 1 279 ? 0.400 -12.731 17.680 1.00 95.12 279 TYR A CA 1
ATOM 2199 C C . TYR A 1 279 ? -0.362 -13.875 16.992 1.00 95.12 279 TYR A C 1
ATOM 2201 O O . TYR A 1 279 ? -1.097 -14.620 17.643 1.00 95.12 279 TYR A O 1
ATOM 2209 N N . TYR A 1 280 ? -0.149 -14.062 15.687 1.00 93.31 280 TYR A N 1
ATOM 2210 C CA . TYR A 1 280 ? -0.850 -15.057 14.878 1.00 93.31 280 TYR A CA 1
ATOM 2211 C C . TYR A 1 280 ? -0.062 -16.366 14.784 1.00 93.31 280 TYR A C 1
ATOM 2213 O O . TYR A 1 280 ? 0.743 -16.575 13.879 1.00 93.31 280 TYR A O 1
ATOM 2221 N N . LYS A 1 281 ? -0.327 -17.296 15.706 1.00 80.19 281 LYS A N 1
ATOM 2222 C CA . LYS A 1 281 ? 0.264 -18.641 15.648 1.00 80.19 281 LYS A CA 1
ATOM 2223 C C . LYS A 1 281 ? -0.249 -19.405 14.420 1.00 80.19 281 LYS A C 1
ATOM 2225 O O . LYS A 1 281 ? -1.450 -19.628 14.286 1.00 80.19 281 LYS A O 1
ATOM 2230 N N . THR A 1 282 ? 0.659 -19.858 13.560 1.00 69.88 282 THR A N 1
ATOM 2231 C CA . THR A 1 282 ? 0.349 -20.747 12.429 1.00 69.88 282 THR A CA 1
ATOM 2232 C C . THR A 1 282 ? 0.170 -22.182 12.936 1.00 69.88 282 THR A C 1
ATOM 2234 O O . THR A 1 282 ? 1.098 -22.736 13.528 1.00 69.88 282 THR A O 1
ATOM 2237 N N . THR A 1 283 ? -0.996 -22.796 12.730 1.00 63.62 283 THR A N 1
ATOM 2238 C CA . THR A 1 283 ? -1.313 -24.143 13.249 1.00 63.62 283 THR A CA 1
ATOM 2239 C C . THR A 1 283 ? -0.946 -25.283 12.303 1.00 63.62 283 THR A C 1
ATOM 2241 O O . THR A 1 283 ? -0.562 -26.348 12.777 1.00 63.62 283 THR A O 1
ATOM 2244 N N . ASP A 1 284 ? -1.046 -25.080 10.990 1.00 72.25 284 ASP A N 1
ATOM 2245 C CA . ASP A 1 284 ? -0.868 -26.124 9.968 1.00 72.25 284 ASP A CA 1
ATOM 2246 C C . ASP A 1 284 ? 0.338 -25.887 9.040 1.00 72.25 284 ASP A C 1
ATOM 2248 O O . ASP A 1 284 ? 0.741 -26.780 8.299 1.00 72.25 284 ASP A O 1
ATOM 2252 N N . GLY A 1 285 ? 0.936 -24.691 9.096 1.00 77.75 285 GLY A N 1
ATOM 2253 C CA . GLY A 1 285 ? 2.049 -24.284 8.240 1.00 77.75 285 GLY A CA 1
ATOM 2254 C C . GLY A 1 285 ? 1.659 -23.980 6.790 1.00 77.75 285 GLY A C 1
ATOM 2255 O O . GLY A 1 285 ? 2.555 -23.673 6.007 1.00 77.75 285 GLY A O 1
ATOM 2256 N N . THR A 1 286 ? 0.367 -24.034 6.438 1.00 88.62 286 THR A N 1
ATOM 2257 C CA . THR A 1 286 ? -0.136 -23.696 5.095 1.00 88.62 286 THR A CA 1
ATOM 2258 C C . THR A 1 286 ? 0.108 -22.225 4.799 1.00 88.62 286 THR A C 1
ATOM 2260 O O . THR A 1 286 ? 0.635 -21.873 3.748 1.00 88.62 286 THR A O 1
ATOM 2263 N N . PHE A 1 287 ? -0.254 -21.373 5.758 1.00 92.75 287 PHE A N 1
ATOM 2264 C CA . PHE A 1 287 ? -0.054 -19.936 5.684 1.00 92.75 287 PHE A CA 1
ATOM 2265 C C . PHE A 1 287 ? 1.128 -19.522 6.546 1.00 92.75 287 PHE A C 1
ATOM 2267 O O . PHE A 1 287 ? 1.233 -19.932 7.704 1.00 92.75 287 PHE A O 1
ATOM 2274 N N . LYS A 1 288 ? 2.001 -18.680 5.995 1.00 93.94 288 LYS A N 1
ATOM 2275 C CA . LYS A 1 288 ? 3.156 -18.123 6.700 1.00 93.94 288 LYS A CA 1
ATOM 2276 C C . LYS A 1 288 ? 3.361 -16.663 6.312 1.00 93.94 288 LYS A C 1
ATOM 2278 O O . LYS A 1 288 ? 3.045 -16.288 5.182 1.00 93.94 288 LYS A O 1
ATOM 2283 N N . PRO A 1 289 ? 3.902 -15.831 7.213 1.00 95.19 289 PRO A N 1
ATOM 2284 C CA . PRO A 1 289 ? 4.394 -14.520 6.825 1.00 95.19 289 PRO A CA 1
ATOM 2285 C C . PRO A 1 289 ? 5.417 -14.657 5.691 1.00 95.19 289 PRO A C 1
ATOM 2287 O O . PRO A 1 289 ? 6.300 -15.518 5.737 1.00 95.19 289 PRO A O 1
ATOM 2290 N N . TYR A 1 290 ? 5.287 -13.821 4.666 1.00 97.00 290 TYR A N 1
ATOM 2291 C CA . TYR A 1 290 ? 6.192 -13.790 3.534 1.00 97.00 290 TYR A CA 1
ATOM 2292 C C . TYR A 1 290 ? 7.596 -13.475 4.034 1.00 97.00 290 TYR A C 1
ATOM 2294 O O . TYR A 1 290 ? 7.822 -12.483 4.737 1.00 97.00 290 TYR A O 1
ATOM 2302 N N . SER A 1 291 ? 8.539 -14.322 3.641 1.00 96.12 291 SER A N 1
ATOM 2303 C CA . SER A 1 291 ? 9.942 -14.176 3.982 1.00 96.12 291 SER A CA 1
ATOM 2304 C C . SER A 1 291 ? 10.817 -14.470 2.778 1.00 96.12 291 SER A C 1
ATOM 2306 O O . SER A 1 291 ? 10.491 -15.296 1.922 1.00 96.12 291 SER A O 1
ATOM 2308 N N . ALA A 1 292 ? 11.951 -13.785 2.719 1.00 97.06 292 ALA A N 1
ATOM 2309 C CA . ALA A 1 292 ? 12.927 -13.958 1.663 1.00 97.06 292 ALA A CA 1
ATOM 2310 C C . ALA A 1 292 ? 14.344 -13.755 2.197 1.00 97.06 292 ALA A C 1
ATOM 2312 O O . ALA A 1 292 ? 14.596 -12.967 3.110 1.00 97.06 292 ALA A O 1
ATOM 2313 N N . LYS A 1 293 ? 15.295 -14.452 1.586 1.00 97.81 293 LYS A N 1
ATOM 2314 C CA . LYS A 1 293 ? 16.721 -14.220 1.762 1.00 97.81 293 LYS A CA 1
ATOM 2315 C C . LYS A 1 293 ? 17.239 -13.410 0.581 1.00 97.81 293 LYS A C 1
ATOM 2317 O O . LYS A 1 293 ? 17.273 -13.927 -0.535 1.00 97.81 293 LYS A O 1
ATOM 2322 N N . VAL A 1 294 ? 17.641 -12.171 0.844 1.00 97.00 294 VAL A N 1
ATOM 2323 C CA . VAL A 1 294 ? 18.271 -11.266 -0.123 1.00 97.00 294 VAL A CA 1
ATOM 2324 C C . VAL A 1 294 ? 19.768 -11.298 0.133 1.00 97.00 294 VAL A C 1
ATOM 2326 O O . VAL A 1 294 ? 20.247 -10.798 1.152 1.00 97.00 294 VAL A O 1
ATOM 2329 N N . GLU A 1 295 ? 20.507 -11.949 -0.758 1.00 94.75 295 GLU A N 1
ATOM 2330 C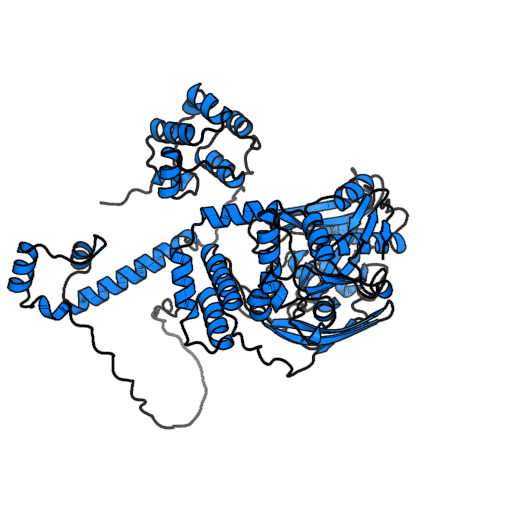 CA . GLU A 1 295 ? 21.910 -12.308 -0.541 1.00 94.75 295 GLU A CA 1
ATOM 2331 C C . GLU A 1 295 ? 22.121 -13.084 0.773 1.00 94.75 295 GLU A C 1
ATOM 2333 O O . GLU A 1 295 ? 21.787 -14.268 0.883 1.00 94.75 295 GLU A O 1
ATOM 2338 N N . SER A 1 296 ? 22.688 -12.430 1.787 1.00 89.69 296 SER A N 1
ATOM 2339 C CA . SER A 1 296 ? 22.902 -12.970 3.128 1.00 89.69 296 SER A CA 1
ATOM 2340 C C . SER A 1 296 ? 21.830 -12.532 4.131 1.00 89.69 296 SER A C 1
ATOM 2342 O O . SER A 1 296 ? 21.656 -13.211 5.145 1.00 89.69 296 SER A O 1
ATOM 2344 N N . ALA A 1 297 ? 21.090 -11.455 3.854 1.00 93.19 297 ALA A N 1
ATOM 2345 C CA . ALA A 1 297 ? 20.107 -10.879 4.762 1.00 93.19 297 ALA A CA 1
ATOM 2346 C C . ALA A 1 297 ? 18.778 -11.641 4.705 1.00 93.19 297 ALA A C 1
ATOM 2348 O O . ALA A 1 297 ? 18.278 -11.967 3.632 1.00 93.19 297 ALA A O 1
ATOM 2349 N N . SER A 1 298 ? 18.202 -11.926 5.875 1.00 95.25 298 SER A N 1
ATOM 2350 C CA . SER A 1 298 ? 16.868 -12.528 5.990 1.00 95.25 298 SER A CA 1
ATOM 2351 C C . SER A 1 298 ? 15.838 -11.445 6.281 1.00 95.25 298 SER A C 1
ATOM 2353 O O . SER A 1 298 ? 15.984 -10.696 7.252 1.00 95.25 298 SER A O 1
ATOM 2355 N N . ILE A 1 299 ? 14.813 -11.392 5.440 1.00 95.56 299 ILE A N 1
ATOM 2356 C CA . ILE A 1 299 ? 13.709 -10.439 5.474 1.00 95.56 299 ILE A CA 1
ATOM 2357 C C . ILE A 1 299 ? 12.423 -11.212 5.754 1.00 95.56 299 ILE A C 1
ATOM 2359 O O . ILE A 1 299 ? 12.208 -12.290 5.203 1.00 95.56 299 ILE A O 1
ATOM 2363 N N . SER A 1 300 ? 11.568 -10.642 6.597 1.00 95.19 300 SER A N 1
ATOM 2364 C CA . SER A 1 300 ? 10.204 -11.109 6.833 1.00 95.19 300 SER A CA 1
ATOM 2365 C C . SER A 1 300 ? 9.270 -9.909 6.818 1.00 95.19 300 SER A C 1
ATOM 2367 O O . SER A 1 300 ? 9.662 -8.814 7.225 1.00 95.19 300 SER A O 1
ATOM 2369 N N . THR A 1 301 ? 8.041 -10.116 6.363 1.00 97.38 301 THR A N 1
ATOM 2370 C CA . THR A 1 301 ? 6.992 -9.090 6.341 1.00 97.38 301 THR A CA 1
ATOM 2371 C C . THR A 1 301 ? 5.772 -9.549 7.133 1.00 97.38 301 THR A C 1
ATOM 2373 O O . THR A 1 301 ? 5.687 -10.707 7.532 1.00 97.38 301 THR A O 1
ATOM 2376 N N . SER A 1 302 ? 4.817 -8.650 7.363 1.00 96.94 302 SER A N 1
ATOM 2377 C CA . SER A 1 302 ? 3.495 -8.967 7.908 1.00 96.94 302 SER A CA 1
ATOM 2378 C C . SER A 1 302 ? 2.508 -9.486 6.859 1.00 96.94 302 SER A C 1
ATOM 2380 O O . SER A 1 302 ? 1.348 -9.697 7.201 1.00 96.94 302 SER A O 1
ATOM 2382 N N . VAL A 1 303 ? 2.911 -9.667 5.596 1.00 97.94 303 VAL A N 1
ATOM 2383 C CA . VAL A 1 303 ? 2.034 -10.218 4.554 1.00 97.94 303 VAL A CA 1
ATOM 2384 C C . VAL A 1 303 ? 1.980 -11.732 4.711 1.00 97.94 303 VAL A C 1
ATOM 2386 O O . VAL A 1 303 ? 2.959 -12.422 4.459 1.00 97.94 303 VAL A O 1
ATOM 2389 N N . LEU A 1 304 ? 0.846 -12.262 5.146 1.00 97.31 304 LEU A N 1
ATOM 2390 C CA . LEU A 1 304 ? 0.584 -13.690 5.238 1.00 97.31 304 LEU A CA 1
ATOM 2391 C C . LEU A 1 304 ? 0.284 -14.258 3.845 1.00 97.31 304 LEU A C 1
ATOM 2393 O O . LEU A 1 304 ? -0.657 -13.825 3.187 1.00 97.31 304 LEU A O 1
ATOM 2397 N N . THR A 1 305 ? 1.047 -15.256 3.417 1.00 96.81 305 THR A N 1
ATOM 2398 C CA . THR A 1 305 ? 0.906 -15.896 2.104 1.00 96.81 305 THR A CA 1
ATOM 2399 C C . THR A 1 305 ? 1.066 -17.417 2.212 1.00 96.81 305 THR A C 1
ATOM 2401 O O . THR A 1 305 ? 1.175 -17.965 3.312 1.00 96.81 305 THR A O 1
ATOM 2404 N N . ARG A 1 306 ? 1.054 -18.107 1.072 1.00 94.69 306 ARG A N 1
ATOM 2405 C CA . ARG A 1 306 ? 1.342 -19.537 0.913 1.00 94.69 306 ARG A CA 1
ATOM 2406 C C . ARG A 1 306 ? 2.104 -19.765 -0.397 1.00 94.69 306 ARG A C 1
ATOM 2408 O O . ARG A 1 306 ? 2.168 -18.876 -1.238 1.00 94.69 306 ARG A O 1
ATOM 2415 N N . SER A 1 307 ? 2.719 -20.932 -0.558 1.00 92.94 307 SER A N 1
ATOM 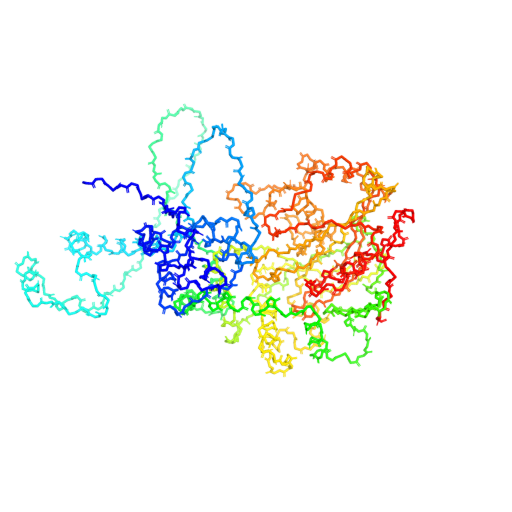2416 C CA . SER A 1 307 ? 3.692 -21.187 -1.633 1.00 92.94 307 SER A CA 1
ATOM 2417 C C . SER A 1 307 ? 3.146 -21.040 -3.057 1.00 92.94 307 SER A C 1
ATOM 2419 O O . SER A 1 307 ? 3.878 -20.630 -3.948 1.00 92.94 307 SER A O 1
ATOM 2421 N N . ASP A 1 308 ? 1.873 -21.351 -3.282 1.00 94.19 308 ASP A N 1
ATOM 2422 C CA . ASP A 1 308 ? 1.183 -21.210 -4.570 1.00 94.19 308 ASP A CA 1
ATOM 2423 C C . ASP A 1 308 ? 0.625 -19.796 -4.816 1.00 94.19 308 ASP A C 1
ATOM 2425 O O . ASP A 1 308 ? -0.003 -19.563 -5.844 1.00 94.19 308 ASP A O 1
ATOM 2429 N N . TRP A 1 309 ? 0.836 -18.855 -3.889 1.00 97.19 309 TRP A N 1
ATOM 2430 C CA . TRP A 1 309 ? 0.434 -17.448 -4.011 1.00 97.19 309 TRP A CA 1
ATOM 2431 C C . TRP A 1 309 ? 1.598 -16.500 -4.293 1.00 97.19 309 TRP A C 1
ATOM 2433 O O . TRP A 1 309 ? 1.393 -15.294 -4.363 1.00 97.19 309 TRP A O 1
ATOM 2443 N N . THR A 1 310 ? 2.807 -17.012 -4.459 1.00 96.69 310 THR A N 1
ATOM 2444 C CA . THR A 1 310 ? 4.000 -16.236 -4.828 1.00 96.69 310 THR A CA 1
ATOM 2445 C C . THR A 1 310 ? 4.549 -16.742 -6.149 1.00 96.69 310 THR A C 1
ATOM 2447 O O . THR A 1 310 ? 4.267 -17.881 -6.521 1.00 96.69 310 THR A O 1
ATOM 2450 N N . ASP A 1 311 ? 5.378 -15.948 -6.819 1.00 95.06 311 ASP A N 1
ATOM 2451 C CA . ASP A 1 311 ? 5.973 -16.314 -8.111 1.00 95.06 311 ASP A CA 1
ATOM 2452 C C . ASP A 1 311 ? 4.903 -16.674 -9.168 1.00 95.06 311 ASP A C 1
ATOM 2454 O O . ASP A 1 311 ? 5.058 -17.597 -9.969 1.00 95.06 311 ASP A O 1
ATOM 2458 N N . LEU A 1 312 ? 3.767 -15.963 -9.132 1.00 95.19 312 LEU A N 1
ATOM 2459 C CA . LEU A 1 312 ? 2.574 -16.282 -9.919 1.00 95.19 312 LEU A CA 1
ATOM 2460 C C . LEU A 1 312 ? 2.784 -16.067 -11.417 1.00 95.19 312 LEU A C 1
ATOM 2462 O O . LEU A 1 312 ? 2.284 -16.856 -12.206 1.00 95.19 312 LEU A O 1
ATOM 2466 N N . ALA A 1 313 ? 3.507 -15.021 -11.829 1.00 96.31 313 ALA A N 1
ATOM 2467 C CA . ALA A 1 313 ? 3.697 -14.697 -13.247 1.00 96.31 313 ALA A CA 1
ATOM 2468 C C . ALA A 1 313 ? 2.371 -14.589 -14.040 1.00 96.31 313 ALA A C 1
ATOM 2470 O O . ALA A 1 313 ? 2.314 -14.962 -15.212 1.00 96.31 313 ALA A O 1
ATOM 2471 N N . LEU A 1 314 ? 1.297 -14.113 -13.398 1.00 97.50 314 LEU A N 1
ATOM 2472 C CA . LEU A 1 314 ? -0.044 -14.057 -13.979 1.00 97.50 314 LEU A CA 1
ATOM 2473 C C . LEU A 1 314 ? -0.219 -12.763 -14.792 1.00 97.50 314 LEU A C 1
ATOM 2475 O O . LEU A 1 314 ? -0.240 -11.692 -14.186 1.00 97.50 314 LEU A O 1
ATOM 2479 N N . PRO A 1 315 ? -0.412 -12.816 -16.123 1.00 96.06 315 PRO A N 1
ATOM 2480 C CA . PRO A 1 315 ? -0.672 -11.618 -16.918 1.00 96.06 315 PRO A CA 1
ATOM 2481 C C . PRO A 1 315 ? -2.022 -10.981 -16.568 1.00 96.06 315 PRO A C 1
ATOM 2483 O O . PRO A 1 315 ? -3.026 -11.688 -16.448 1.00 96.06 315 PRO A O 1
ATOM 2486 N N . LEU A 1 316 ? -2.044 -9.655 -16.450 1.00 95.38 316 LEU A N 1
ATOM 2487 C CA . LEU A 1 316 ? -3.236 -8.851 -16.156 1.00 95.38 316 LEU A CA 1
ATOM 2488 C C . LEU A 1 316 ? -3.715 -8.102 -17.406 1.00 95.38 316 LEU A C 1
ATOM 2490 O O . LEU A 1 316 ? -2.917 -7.816 -18.297 1.00 95.38 316 LEU A O 1
ATOM 2494 N N . GLY A 1 317 ? -5.012 -7.784 -17.481 1.00 90.94 317 GLY A N 1
ATOM 2495 C CA . GLY A 1 317 ? -5.586 -7.027 -18.606 1.00 90.94 317 GLY A CA 1
ATOM 2496 C C . GLY A 1 317 ? -5.805 -7.849 -19.879 1.00 90.94 317 GLY A C 1
ATOM 2497 O O . GLY A 1 317 ? -6.165 -7.310 -20.918 1.00 90.94 317 GLY A O 1
ATOM 2498 N N . VAL A 1 318 ? -5.619 -9.170 -19.800 1.00 91.12 318 VAL A N 1
ATOM 2499 C CA . VAL A 1 318 ? -5.818 -10.124 -20.910 1.00 91.12 318 VAL A CA 1
ATOM 2500 C C . VAL A 1 318 ? -6.972 -11.101 -20.633 1.00 91.12 318 VAL A C 1
ATOM 2502 O O . VAL A 1 318 ? -6.983 -12.230 -21.127 1.00 91.12 318 VAL A O 1
ATOM 2505 N N . GLY A 1 319 ? -7.924 -10.701 -19.780 1.00 89.62 319 GLY A N 1
ATOM 2506 C CA . GLY A 1 319 ? -9.097 -11.507 -19.409 1.00 89.62 319 GLY A CA 1
ATOM 2507 C C . GLY A 1 319 ? -8.806 -12.655 -18.434 1.00 89.62 319 GLY A C 1
ATOM 2508 O O . GLY A 1 319 ? -9.543 -13.645 -18.392 1.00 89.62 319 GLY A O 1
ATOM 2509 N N . ARG A 1 320 ? -7.710 -12.565 -17.668 1.00 93.00 320 ARG A N 1
ATOM 2510 C CA . ARG A 1 320 ? -7.303 -13.590 -16.687 1.00 93.00 320 ARG A CA 1
ATOM 2511 C C . ARG A 1 320 ? -7.526 -13.178 -15.233 1.00 93.00 320 ARG A C 1
ATOM 2513 O O . ARG A 1 320 ? -7.437 -14.040 -14.364 1.00 93.00 320 ARG A O 1
ATOM 2520 N N . ASP A 1 321 ? -7.851 -11.918 -14.978 1.00 94.06 321 ASP A N 1
ATOM 2521 C CA . ASP A 1 321 ? -8.186 -11.336 -13.681 1.00 94.06 321 ASP A CA 1
ATOM 2522 C C . ASP A 1 321 ? -9.698 -11.124 -13.544 1.00 94.06 321 ASP A C 1
ATOM 2524 O O . ASP A 1 321 ? -10.228 -10.021 -13.630 1.00 94.06 321 ASP A O 1
ATOM 2528 N N . ASN A 1 322 ? -10.408 -12.233 -13.338 1.00 93.44 322 ASN A N 1
ATOM 2529 C CA . ASN A 1 322 ? -11.864 -12.297 -13.344 1.00 93.44 322 ASN A CA 1
ATOM 2530 C C . ASN A 1 322 ? -12.436 -12.148 -11.928 1.00 93.44 322 ASN A C 1
ATOM 2532 O O . ASN A 1 322 ? -12.590 -13.130 -11.198 1.00 93.44 322 ASN A O 1
ATOM 2536 N N . LEU A 1 323 ? -12.779 -10.921 -11.541 1.00 95.12 323 LEU A N 1
ATOM 2537 C CA . LEU A 1 323 ? -13.426 -10.642 -10.262 1.00 95.12 323 LEU A CA 1
ATOM 2538 C C . LEU A 1 323 ? -14.912 -10.384 -10.495 1.00 95.12 323 LEU A C 1
ATOM 2540 O O . LEU A 1 323 ? -15.294 -9.507 -11.265 1.00 95.12 323 LEU A O 1
ATOM 2544 N N . GLN A 1 324 ? -15.762 -11.165 -9.834 1.00 94.94 324 GLN A N 1
ATOM 2545 C CA . GLN A 1 324 ? -17.206 -11.079 -9.987 1.00 94.94 324 GLN A CA 1
ATOM 2546 C C . GLN A 1 324 ? -17.826 -10.276 -8.845 1.00 94.94 324 GLN A C 1
ATOM 2548 O O . GLN A 1 324 ? -17.742 -10.662 -7.674 1.00 94.94 324 GLN A O 1
ATOM 2553 N N . LEU A 1 325 ? -18.507 -9.183 -9.194 1.00 94.31 325 LEU A N 1
ATOM 2554 C CA . LEU A 1 325 ? -19.263 -8.392 -8.232 1.00 94.31 325 LEU A CA 1
ATOM 2555 C C . LEU A 1 325 ? -20.557 -9.106 -7.807 1.00 94.31 325 LEU A C 1
ATOM 2557 O O . LEU A 1 325 ? -21.446 -9.372 -8.617 1.00 94.31 325 LEU A O 1
ATOM 2561 N N . GLN A 1 326 ? -20.680 -9.358 -6.506 1.00 92.44 326 GLN A N 1
ATOM 2562 C CA . GLN A 1 326 ? -21.865 -9.908 -5.857 1.00 92.44 326 GLN A CA 1
ATOM 2563 C C . GLN A 1 326 ? -22.741 -8.780 -5.298 1.00 92.44 326 GLN A C 1
ATOM 2565 O O . GLN A 1 326 ? -22.396 -8.113 -4.316 1.00 92.44 326 GLN A O 1
ATOM 2570 N N . TRP A 1 327 ? -23.912 -8.585 -5.905 1.00 84.38 327 TRP A N 1
ATOM 2571 C CA . TRP A 1 327 ? -24.892 -7.587 -5.474 1.00 84.38 327 TRP A CA 1
ATOM 2572 C C . TRP A 1 327 ? -25.669 -8.058 -4.229 1.00 84.38 327 TRP A C 1
ATOM 2574 O O . TRP A 1 327 ? -26.109 -9.203 -4.157 1.00 84.38 327 TRP A O 1
ATOM 2584 N N . GLY A 1 328 ? -25.890 -7.165 -3.255 1.00 66.19 328 GLY A N 1
ATOM 2585 C CA . GLY A 1 328 ? -26.821 -7.400 -2.134 1.00 66.19 328 GLY A CA 1
ATOM 2586 C C . GLY A 1 328 ? -26.236 -8.002 -0.845 1.00 66.19 328 GLY A C 1
ATOM 2587 O O . GLY A 1 328 ? -26.995 -8.440 0.016 1.00 66.19 328 GLY A O 1
ATOM 2588 N N . THR A 1 329 ? -24.914 -8.011 -0.671 1.00 60.34 329 THR A N 1
ATOM 2589 C CA . THR A 1 329 ? -24.223 -8.582 0.508 1.00 60.34 329 THR A CA 1
ATOM 2590 C C . THR A 1 329 ? -23.984 -7.596 1.662 1.00 60.34 329 THR A C 1
ATOM 2592 O O . THR A 1 329 ? -23.534 -7.991 2.738 1.00 60.34 329 THR A O 1
ATOM 2595 N N . SER A 1 330 ? -24.315 -6.319 1.500 1.00 53.84 330 SER A N 1
ATOM 2596 C CA . SER A 1 330 ? -24.003 -5.254 2.456 1.00 53.84 330 SER A CA 1
ATOM 2597 C C . SER A 1 330 ? -25.154 -4.991 3.434 1.00 53.84 330 SER A C 1
ATOM 2599 O O . SER A 1 330 ? -25.899 -4.022 3.309 1.00 53.84 330 SER A O 1
ATOM 2601 N N . LYS A 1 331 ? -25.292 -5.830 4.471 1.00 52.91 331 LYS A N 1
ATOM 2602 C CA . LYS A 1 331 ? -25.850 -5.314 5.732 1.00 52.91 331 LYS A CA 1
ATOM 2603 C C . LYS A 1 331 ? -24.707 -4.702 6.543 1.00 52.91 331 LYS A C 1
ATOM 2605 O O . LYS A 1 331 ? -23.729 -5.409 6.793 1.00 52.91 331 LYS A O 1
ATOM 2610 N N . PRO A 1 332 ? -24.810 -3.433 6.971 1.00 53.09 332 PRO A N 1
ATOM 2611 C CA . PRO A 1 332 ? -23.824 -2.854 7.867 1.00 53.09 332 PRO A CA 1
ATOM 2612 C C . PRO A 1 332 ? -23.786 -3.667 9.164 1.00 53.09 332 PRO A C 1
ATOM 2614 O O . PRO A 1 332 ? -24.827 -3.960 9.757 1.00 53.09 332 PRO A O 1
ATOM 2617 N N . GLN A 1 333 ? -22.589 -4.077 9.586 1.00 60.25 333 GLN A N 1
ATOM 2618 C CA . GLN A 1 333 ? -22.416 -4.753 10.867 1.00 60.25 333 GLN A CA 1
ATOM 2619 C C . GLN A 1 333 ? -22.795 -3.758 11.970 1.00 60.25 333 GLN A C 1
ATOM 2621 O O . GLN A 1 333 ? -22.217 -2.675 12.058 1.00 60.25 333 GLN A O 1
ATOM 2626 N N . SER A 1 334 ? -23.802 -4.097 12.775 1.00 62.16 334 SER A N 1
ATOM 2627 C CA . SER A 1 334 ? -24.224 -3.271 13.906 1.00 62.16 334 SER A CA 1
ATOM 2628 C C . SER A 1 334 ? -23.069 -3.111 14.890 1.00 62.16 334 SER A C 1
ATOM 2630 O O . SER A 1 334 ? -22.468 -4.104 15.314 1.00 62.16 334 SER A O 1
ATOM 2632 N N . PHE A 1 335 ? -22.777 -1.868 15.249 1.00 68.25 335 PHE A N 1
ATOM 2633 C CA . PHE A 1 335 ? -21.602 -1.489 16.017 1.00 68.25 335 PHE A CA 1
ATOM 2634 C C . PHE A 1 335 ? -22.010 -1.159 17.454 1.00 68.25 335 PHE A C 1
ATOM 2636 O O . PHE A 1 335 ? -22.558 -0.096 17.717 1.00 68.25 335 PHE A O 1
ATOM 2643 N N . THR A 1 336 ? -21.816 -2.087 18.390 1.00 67.31 336 THR A N 1
ATOM 2644 C CA . THR A 1 336 ? -22.331 -1.936 19.770 1.00 67.31 336 THR A CA 1
ATOM 2645 C C . THR A 1 336 ? -21.242 -1.921 20.838 1.00 67.31 336 THR A C 1
ATOM 2647 O O . THR A 1 336 ? -21.553 -1.849 22.022 1.00 67.31 336 THR A O 1
ATOM 2650 N N . ASP A 1 337 ? -19.977 -2.055 20.447 1.00 83.25 337 ASP A N 1
ATOM 2651 C CA . ASP A 1 337 ? -18.850 -2.112 21.375 1.00 83.25 337 ASP A CA 1
ATOM 2652 C C . ASP A 1 337 ? -18.306 -0.702 21.634 1.00 83.25 337 ASP A C 1
ATOM 2654 O O . ASP A 1 337 ? -17.799 -0.049 20.721 1.00 83.25 337 ASP A O 1
ATOM 2658 N N . GLU A 1 338 ? -18.401 -0.236 22.881 1.00 89.81 338 GLU A N 1
ATOM 2659 C CA . GLU A 1 338 ? -17.973 1.108 23.279 1.00 89.81 338 GLU A CA 1
ATOM 2660 C C . GLU A 1 338 ? -16.484 1.357 22.995 1.00 89.81 338 GLU A C 1
ATOM 2662 O O . GLU A 1 338 ? -16.125 2.463 22.601 1.00 89.81 338 GLU A O 1
ATOM 2667 N N . ILE A 1 339 ? -15.620 0.337 23.108 1.00 90.88 339 ILE A N 1
ATOM 2668 C CA . ILE A 1 339 ? -14.183 0.480 22.811 1.00 90.88 339 ILE A CA 1
ATOM 2669 C C . ILE A 1 339 ? -13.986 0.832 21.335 1.00 90.88 339 ILE A C 1
ATOM 2671 O O . ILE A 1 339 ? -13.182 1.694 20.978 1.00 90.88 339 ILE A O 1
ATOM 2675 N N . CYS A 1 340 ? -14.753 0.176 20.471 1.00 90.19 340 CYS A N 1
ATOM 2676 C CA . CYS A 1 340 ? -14.698 0.403 19.040 1.00 90.19 340 CYS A CA 1
ATOM 2677 C C . CYS A 1 340 ? -15.293 1.770 18.665 1.00 90.19 340 CYS A C 1
ATOM 2679 O O . CYS A 1 340 ? -14.734 2.470 17.819 1.00 90.19 340 CYS A O 1
ATOM 2681 N N . ILE A 1 341 ? -16.396 2.171 19.313 1.00 90.75 341 ILE A N 1
ATOM 2682 C CA . ILE A 1 341 ? -17.044 3.481 19.110 1.00 90.75 341 ILE A CA 1
ATOM 2683 C C . ILE A 1 341 ? -16.094 4.609 19.498 1.00 90.75 341 ILE A C 1
ATOM 2685 O O . ILE A 1 341 ? -15.944 5.579 18.751 1.00 90.75 341 ILE A O 1
ATOM 2689 N N . GLU A 1 342 ? -15.424 4.473 20.637 1.00 91.50 342 GLU A N 1
ATOM 2690 C CA . GLU A 1 342 ? -14.457 5.447 21.132 1.00 91.50 342 GLU A CA 1
ATOM 2691 C C . GLU A 1 342 ? -13.253 5.583 20.189 1.00 91.50 342 GLU A C 1
ATOM 2693 O O . GLU A 1 342 ? -12.828 6.696 19.862 1.00 91.50 342 GLU A O 1
ATOM 2698 N N . ALA A 1 343 ? -12.730 4.461 19.685 1.00 91.75 343 ALA A N 1
ATOM 2699 C CA . ALA A 1 343 ? -11.620 4.465 18.737 1.00 91.75 343 ALA A CA 1
ATOM 2700 C C . ALA A 1 343 ? -11.990 5.155 17.410 1.00 91.75 343 ALA A C 1
ATOM 2702 O O . ALA A 1 343 ? -11.239 6.009 16.928 1.00 91.75 343 ALA A O 1
ATOM 2703 N N . ALA A 1 344 ? -13.166 4.849 16.851 1.00 91.50 344 ALA A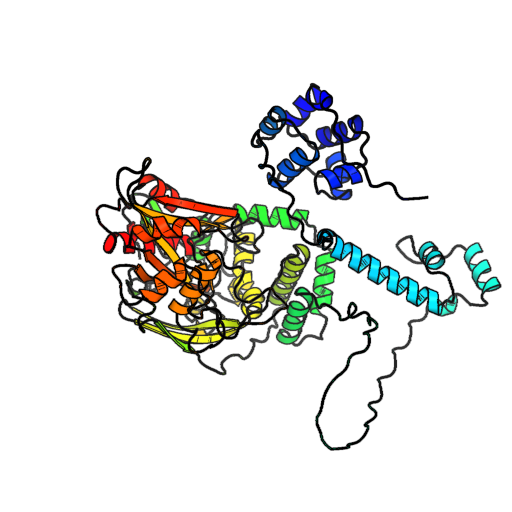 N 1
ATOM 2704 C CA . ALA A 1 344 ? -13.683 5.505 15.650 1.00 91.50 344 ALA A CA 1
ATOM 2705 C C . ALA A 1 344 ? -13.922 7.009 15.878 1.00 91.50 344 ALA A C 1
ATOM 2707 O O . ALA A 1 344 ? -13.503 7.841 15.073 1.00 91.50 344 ALA A O 1
ATOM 2708 N N . THR A 1 345 ? -14.524 7.377 17.013 1.00 90.75 345 THR A N 1
ATOM 2709 C CA . THR A 1 345 ? -14.758 8.778 17.404 1.00 90.75 345 THR A CA 1
ATOM 2710 C C . THR A 1 345 ? -13.442 9.551 17.501 1.00 90.75 345 THR A C 1
ATOM 2712 O O . THR A 1 345 ? -13.313 10.640 16.934 1.00 90.75 345 THR A O 1
ATOM 2715 N N . THR A 1 346 ? -12.437 8.966 18.159 1.00 88.19 346 THR A N 1
ATOM 2716 C CA . THR A 1 346 ? -11.095 9.547 18.287 1.00 88.19 346 THR A CA 1
ATOM 2717 C C . THR A 1 346 ? -10.452 9.749 16.915 1.00 88.19 346 THR A C 1
ATOM 2719 O O . THR A 1 346 ? -9.920 10.825 16.640 1.00 88.19 346 THR A O 1
ATOM 2722 N N . ARG A 1 347 ? -10.550 8.761 16.013 1.00 86.44 347 ARG A N 1
ATOM 2723 C CA . ARG A 1 347 ? -10.033 8.861 14.640 1.00 86.44 347 ARG A CA 1
ATOM 2724 C C . ARG A 1 347 ? -10.656 10.028 13.874 1.00 86.44 347 ARG A C 1
ATOM 2726 O O . ARG A 1 347 ? -9.925 10.794 13.245 1.00 86.44 347 ARG A O 1
ATOM 2733 N N . ILE A 1 348 ? -11.976 10.199 13.955 1.00 85.88 348 ILE A N 1
ATOM 2734 C CA . ILE A 1 348 ? -12.676 11.313 13.300 1.00 85.88 348 ILE A CA 1
ATOM 2735 C C . ILE A 1 348 ? -12.228 12.655 13.895 1.00 85.88 348 ILE A C 1
ATOM 2737 O O . ILE A 1 348 ? -11.943 13.595 13.151 1.00 85.88 348 ILE A O 1
ATOM 2741 N N . ALA A 1 349 ? -12.127 12.748 15.225 1.00 83.12 349 ALA A N 1
ATOM 2742 C CA . ALA A 1 349 ? -11.691 13.964 15.906 1.00 83.12 349 ALA A CA 1
ATOM 2743 C C . ALA A 1 349 ? -10.260 14.367 15.513 1.00 83.12 349 ALA A C 1
ATOM 2745 O O . ALA A 1 349 ? -10.001 15.536 15.227 1.00 83.12 349 ALA A O 1
ATOM 2746 N N . GLU A 1 350 ? -9.336 13.411 15.435 1.00 78.25 350 GLU A N 1
ATOM 2747 C CA . GLU A 1 350 ? -7.957 13.664 15.012 1.00 78.25 350 GLU A CA 1
ATOM 2748 C C . GLU A 1 350 ? -7.863 14.092 13.545 1.00 78.25 350 GLU A C 1
ATOM 2750 O O . GLU A 1 350 ? -7.174 15.068 13.243 1.00 78.25 350 GLU A O 1
ATOM 2755 N N . ALA A 1 351 ? -8.592 13.428 12.640 1.00 75.81 351 ALA A N 1
ATOM 2756 C CA . ALA A 1 351 ? -8.649 13.820 11.231 1.00 75.81 351 ALA A CA 1
ATOM 2757 C C . ALA A 1 351 ? -9.200 15.248 11.069 1.00 75.81 351 ALA A C 1
ATOM 2759 O O . ALA A 1 351 ? -8.638 16.060 10.329 1.00 75.81 351 ALA A O 1
ATOM 2760 N N . ALA A 1 352 ? -10.246 15.593 11.829 1.00 75.69 352 ALA A N 1
ATOM 2761 C CA . ALA A 1 352 ? -10.803 16.941 11.861 1.00 75.69 352 ALA A CA 1
ATOM 2762 C C . ALA A 1 352 ? -9.796 17.974 12.400 1.00 75.69 352 ALA A C 1
ATOM 2764 O O . ALA A 1 352 ? -9.666 19.059 11.829 1.00 75.69 352 ALA A O 1
ATOM 2765 N N . ALA A 1 353 ? -9.055 17.642 13.464 1.00 72.94 353 ALA A N 1
ATOM 2766 C CA . ALA A 1 353 ? -8.036 18.514 14.053 1.00 72.94 353 ALA A CA 1
ATOM 2767 C C . ALA A 1 353 ? -6.846 18.759 13.111 1.00 72.94 353 ALA A C 1
ATOM 2769 O O . ALA A 1 353 ? -6.337 19.880 13.037 1.00 72.94 353 ALA A O 1
ATOM 2770 N N . ALA A 1 354 ? -6.427 17.731 12.370 1.00 68.19 354 ALA A N 1
ATOM 2771 C CA . ALA A 1 354 ? -5.372 17.818 11.363 1.00 68.19 354 ALA A CA 1
ATOM 2772 C C . ALA A 1 354 ? -5.815 18.568 10.091 1.00 68.19 354 ALA A C 1
ATOM 2774 O O . ALA A 1 354 ? -4.979 18.957 9.276 1.00 68.19 354 ALA A O 1
ATOM 2775 N N . GLY A 1 355 ? -7.122 18.807 9.922 1.00 65.75 355 GLY A N 1
ATOM 2776 C CA . GLY A 1 355 ? -7.686 19.379 8.701 1.00 65.75 355 GLY A CA 1
ATOM 2777 C C . GLY A 1 355 ? -7.624 18.415 7.516 1.00 65.75 355 GLY A C 1
ATOM 2778 O O . GLY A 1 355 ? -7.651 18.862 6.367 1.00 65.75 355 GLY A O 1
ATOM 2779 N N . THR A 1 356 ? -7.521 17.112 7.784 1.00 65.69 356 THR A N 1
ATOM 2780 C CA . THR A 1 356 ? -7.489 16.086 6.749 1.00 65.69 356 THR A CA 1
ATOM 2781 C C . THR A 1 356 ? -8.870 15.941 6.127 1.00 65.69 356 THR A C 1
ATOM 2783 O O . THR A 1 356 ? -9.880 15.824 6.822 1.00 65.69 356 THR A O 1
ATOM 2786 N N . LYS A 1 357 ? -8.919 15.945 4.795 1.00 60.50 357 LYS A N 1
ATOM 2787 C CA . LYS A 1 357 ? -10.131 15.589 4.062 1.00 60.50 357 LYS A CA 1
ATOM 2788 C C . LYS A 1 357 ? -10.241 14.066 4.030 1.00 60.50 357 LYS A C 1
ATOM 2790 O O . LYS A 1 357 ? -9.309 13.402 3.601 1.00 60.50 357 LYS A O 1
ATOM 2795 N N . VAL A 1 358 ? -11.373 13.539 4.472 1.00 64.12 358 VAL A N 1
ATOM 2796 C CA . VAL A 1 358 ? -11.774 12.140 4.279 1.00 64.12 358 VAL A CA 1
ATOM 2797 C C . VAL A 1 358 ? -12.945 12.163 3.311 1.00 64.12 358 VAL A C 1
ATOM 2799 O O . VAL A 1 358 ? -13.893 12.919 3.510 1.00 64.12 358 VAL A O 1
ATOM 2802 N N . ILE A 1 359 ? -12.864 11.396 2.236 1.00 68.50 359 ILE A N 1
ATOM 2803 C CA . ILE A 1 359 ? -13.930 11.305 1.242 1.00 68.50 359 ILE A CA 1
ATOM 2804 C C . ILE A 1 359 ? -14.477 9.890 1.340 1.00 68.50 359 ILE A C 1
ATOM 2806 O O . ILE A 1 359 ? -13.710 8.933 1.325 1.00 68.50 359 ILE A O 1
ATOM 2810 N N . ASN A 1 360 ? -15.792 9.758 1.510 1.00 80.19 360 ASN A N 1
ATOM 2811 C CA . ASN A 1 360 ? -16.418 8.444 1.518 1.00 80.19 360 ASN A CA 1
ATOM 2812 C C . ASN A 1 360 ? -16.633 7.992 0.070 1.00 80.19 360 ASN A C 1
ATOM 2814 O O . ASN A 1 360 ? -17.545 8.483 -0.599 1.00 80.19 360 ASN A O 1
ATOM 2818 N N . THR A 1 361 ? -15.768 7.109 -0.417 1.00 82.75 361 THR A N 1
ATOM 2819 C CA . THR A 1 361 ? -15.859 6.485 -1.743 1.00 82.75 361 THR A CA 1
ATOM 2820 C C . THR A 1 361 ? -16.297 5.028 -1.617 1.00 82.75 361 THR A C 1
ATOM 2822 O O . THR A 1 361 ? -16.287 4.449 -0.528 1.00 82.75 361 THR A O 1
ATOM 2825 N N . ALA A 1 362 ? -16.748 4.437 -2.723 1.00 87.38 362 ALA A N 1
ATOM 2826 C CA . ALA A 1 362 ? -17.022 3.008 -2.768 1.00 87.38 362 ALA A CA 1
ATOM 2827 C C . ALA A 1 362 ? -15.701 2.233 -2.863 1.00 87.38 362 ALA A C 1
ATOM 2829 O O . ALA A 1 362 ? -14.784 2.669 -3.544 1.00 87.38 362 ALA A O 1
ATOM 2830 N N . LEU A 1 363 ? -15.632 1.073 -2.214 1.00 90.38 363 LEU A N 1
ATOM 2831 C CA . LEU A 1 363 ? -14.514 0.134 -2.290 1.00 90.38 363 LEU A CA 1
ATOM 2832 C C . LEU A 1 363 ? -15.026 -1.259 -2.649 1.00 90.38 363 LEU A C 1
ATOM 2834 O O . LEU A 1 363 ? -16.161 -1.620 -2.308 1.00 90.38 363 LEU A O 1
ATOM 2838 N N . TYR A 1 364 ? -14.156 -2.079 -3.231 1.00 93.75 364 TYR A N 1
ATOM 2839 C CA . TYR A 1 364 ? -14.384 -3.514 -3.299 1.00 93.75 364 TYR A CA 1
ATOM 2840 C C . TYR A 1 364 ? -13.817 -4.215 -2.061 1.00 93.75 364 TYR A C 1
ATOM 2842 O O . TYR A 1 364 ? -12.653 -4.052 -1.691 1.00 93.75 364 TYR A O 1
ATOM 2850 N N . ARG A 1 365 ? -14.642 -5.052 -1.430 1.00 94.25 365 ARG A N 1
ATOM 2851 C CA . ARG A 1 365 ? -14.211 -6.026 -0.419 1.00 94.25 365 ARG A CA 1
ATOM 2852 C C . ARG A 1 365 ? -14.142 -7.422 -1.020 1.00 94.25 365 ARG A C 1
ATOM 2854 O O . ARG A 1 365 ? -15.063 -7.844 -1.719 1.00 94.25 365 ARG A O 1
ATOM 2861 N N . LEU A 1 366 ? -13.093 -8.158 -0.680 1.00 96.69 366 LEU A N 1
ATOM 2862 C CA . LEU A 1 366 ? -12.906 -9.544 -1.090 1.00 96.69 366 LEU A CA 1
ATOM 2863 C C . LEU A 1 366 ? -13.798 -10.485 -0.270 1.00 96.69 366 LEU A C 1
ATOM 2865 O O . LEU A 1 366 ? -13.854 -10.381 0.957 1.00 96.69 366 LEU A O 1
ATOM 2869 N N . LEU A 1 367 ? -14.488 -11.409 -0.939 1.00 95.62 367 LEU A N 1
ATOM 2870 C CA . LEU A 1 367 ? -15.275 -12.468 -0.298 1.00 95.62 367 LEU A CA 1
ATOM 2871 C C . LEU A 1 367 ? -14.520 -13.796 -0.300 1.00 95.62 367 LEU A C 1
ATOM 2873 O O . LEU A 1 367 ? -14.397 -14.448 0.737 1.00 95.62 367 LEU A O 1
ATOM 2877 N N . ASP A 1 368 ? -13.973 -14.152 -1.454 1.00 95.88 368 ASP A N 1
ATOM 2878 C CA . ASP A 1 368 ? -13.127 -15.318 -1.666 1.00 95.88 368 ASP A CA 1
ATOM 2879 C C . ASP A 1 368 ? -12.227 -15.088 -2.882 1.00 95.88 368 ASP A C 1
ATOM 2881 O O . ASP A 1 368 ? -12.481 -14.195 -3.693 1.00 95.88 368 ASP A O 1
ATOM 2885 N N . ILE A 1 369 ? -11.157 -15.876 -2.978 1.00 96.69 369 ILE A N 1
ATOM 2886 C CA . ILE A 1 369 ? -10.199 -15.810 -4.077 1.00 96.69 369 ILE A CA 1
ATOM 2887 C C . ILE A 1 369 ? -9.605 -17.184 -4.371 1.00 96.69 369 ILE A C 1
ATOM 2889 O O . ILE A 1 369 ? -9.255 -17.950 -3.470 1.00 96.69 369 ILE A O 1
ATOM 2893 N N . SER A 1 370 ? -9.436 -17.456 -5.658 1.00 96.62 370 SER A N 1
ATOM 2894 C CA . SER A 1 370 ? -8.597 -18.509 -6.206 1.00 96.62 370 SER A CA 1
ATOM 2895 C C . SER A 1 370 ? -7.638 -17.870 -7.200 1.00 96.62 370 SER A C 1
ATOM 2897 O O . SER A 1 370 ? -8.057 -17.375 -8.244 1.00 96.62 370 SER A O 1
ATOM 2899 N N . ILE A 1 371 ? -6.348 -17.893 -6.883 1.00 96.25 371 ILE A N 1
ATOM 2900 C CA . ILE A 1 371 ? -5.298 -17.315 -7.718 1.00 96.25 371 ILE A CA 1
ATOM 2901 C C . ILE A 1 371 ? -4.257 -18.374 -8.065 1.00 96.25 371 ILE A C 1
ATOM 2903 O O . ILE A 1 371 ? -3.906 -19.213 -7.236 1.00 96.25 371 ILE A O 1
ATOM 2907 N N . SER A 1 372 ? -3.807 -18.352 -9.313 1.00 95.50 372 SER A N 1
ATOM 2908 C CA . SER A 1 372 ? -2.777 -19.223 -9.866 1.00 95.50 372 SER A CA 1
ATOM 2909 C C . SER A 1 372 ? -2.010 -18.479 -10.967 1.00 95.50 372 SER A C 1
ATOM 2911 O O . SER A 1 372 ? -2.465 -17.429 -11.425 1.00 95.50 372 SER A O 1
ATOM 2913 N N . PRO A 1 373 ? -0.911 -19.047 -11.490 1.00 94.62 373 PRO A N 1
ATOM 2914 C CA . PRO A 1 373 ? -0.239 -18.501 -12.670 1.00 94.62 373 PRO A CA 1
ATOM 2915 C C . PRO A 1 373 ? -1.109 -18.368 -13.926 1.00 94.62 373 PRO A C 1
ATOM 2917 O O . PRO A 1 373 ? -0.760 -17.667 -14.873 1.00 94.62 373 PRO A O 1
ATOM 2920 N N . THR A 1 374 ? -2.240 -19.074 -13.970 1.00 93.81 374 THR A N 1
ATOM 2921 C CA . THR A 1 374 ? -3.104 -19.123 -15.156 1.00 93.81 374 THR A CA 1
ATOM 2922 C C . THR A 1 374 ? -4.315 -18.211 -15.059 1.00 93.81 374 THR A C 1
ATOM 2924 O O . THR A 1 374 ? -4.784 -17.720 -16.085 1.00 93.81 374 THR A O 1
ATOM 2927 N N . ASN A 1 375 ? -4.825 -17.987 -13.849 1.00 95.31 375 ASN A N 1
ATOM 2928 C CA . ASN A 1 375 ? -6.030 -17.211 -13.616 1.00 95.31 375 ASN A CA 1
ATOM 2929 C C . ASN A 1 375 ? -6.089 -16.654 -12.191 1.00 95.31 375 ASN A C 1
ATOM 2931 O O . ASN A 1 375 ? -5.601 -17.255 -11.236 1.00 95.31 375 ASN A O 1
ATOM 2935 N N . LEU A 1 376 ? -6.787 -15.535 -12.063 1.00 96.50 376 LEU A N 1
ATOM 2936 C CA . LEU A 1 376 ? -7.315 -15.011 -10.818 1.00 96.50 376 LEU A CA 1
ATOM 2937 C C . LEU A 1 376 ? -8.836 -15.001 -10.954 1.00 96.50 376 LEU A C 1
ATOM 2939 O O . LEU A 1 376 ? -9.385 -14.418 -11.887 1.00 96.50 376 LEU A O 1
ATOM 2943 N N . VAL A 1 377 ? -9.505 -15.691 -10.036 1.00 97.25 377 VAL A N 1
ATOM 2944 C CA . VAL A 1 377 ? -10.962 -15.704 -9.907 1.00 97.25 377 VAL A CA 1
ATOM 2945 C C . VAL A 1 377 ? -11.306 -15.311 -8.481 1.00 97.25 377 VAL A C 1
ATOM 2947 O O . VAL A 1 377 ? -10.797 -15.921 -7.543 1.00 97.25 377 VAL A O 1
ATOM 2950 N N . ALA A 1 378 ? -12.155 -14.307 -8.304 1.00 96.88 378 ALA A N 1
ATOM 2951 C CA . ALA A 1 378 ? -12.583 -13.877 -6.978 1.00 96.88 378 ALA A CA 1
ATOM 2952 C C . ALA A 1 378 ? -14.037 -13.419 -6.979 1.00 96.88 378 ALA A C 1
ATOM 2954 O O . ALA A 1 378 ? -14.530 -12.896 -7.977 1.00 96.88 378 ALA A O 1
ATOM 2955 N N . ASN A 1 379 ? -14.697 -13.549 -5.833 1.00 96.50 379 ASN A N 1
ATOM 2956 C CA . ASN A 1 379 ? -15.953 -12.859 -5.578 1.00 96.50 379 ASN A CA 1
ATOM 2957 C C . ASN A 1 379 ? -15.686 -11.615 -4.736 1.00 96.50 379 ASN A C 1
ATOM 2959 O O . ASN A 1 379 ? -15.006 -11.677 -3.708 1.00 96.50 379 ASN A O 1
ATOM 2963 N N . ILE A 1 380 ? -16.260 -10.492 -5.153 1.00 95.50 380 ILE A N 1
ATOM 2964 C CA . ILE A 1 380 ? -16.152 -9.212 -4.454 1.00 95.50 380 ILE A CA 1
ATOM 2965 C C . ILE A 1 380 ? -17.532 -8.640 -4.150 1.00 95.50 380 ILE A C 1
ATOM 2967 O O . ILE A 1 380 ? -18.537 -9.030 -4.740 1.00 95.50 380 ILE A O 1
ATOM 2971 N N . ALA A 1 381 ? -17.586 -7.698 -3.220 1.00 93.00 381 ALA A N 1
ATOM 2972 C CA . ALA A 1 381 ? -18.781 -6.927 -2.909 1.00 93.00 381 ALA A CA 1
ATOM 2973 C C . ALA A 1 381 ? -18.438 -5.454 -2.700 1.00 93.00 381 ALA A C 1
ATOM 2975 O O . ALA A 1 381 ? -17.289 -5.116 -2.427 1.00 93.00 381 ALA A O 1
ATOM 2976 N N . LEU A 1 382 ? -19.445 -4.586 -2.782 1.00 91.69 382 LEU A N 1
ATOM 2977 C CA . LEU A 1 382 ? -19.279 -3.165 -2.488 1.00 91.69 382 LEU A CA 1
ATOM 2978 C C . LEU A 1 382 ? -19.319 -2.904 -0.986 1.00 91.69 382 LEU A C 1
ATOM 2980 O O . LEU A 1 382 ? -20.127 -3.478 -0.250 1.00 91.69 382 LEU A O 1
ATOM 2984 N N . THR A 1 383 ? -18.481 -1.974 -0.558 1.00 89.12 383 THR A N 1
ATOM 2985 C CA . THR A 1 383 ? -18.501 -1.364 0.769 1.00 89.12 383 THR A CA 1
ATOM 2986 C C . THR A 1 383 ? -18.147 0.117 0.651 1.00 89.12 383 THR A C 1
ATOM 2988 O O . THR A 1 383 ? -17.791 0.592 -0.425 1.00 89.12 383 THR A O 1
ATOM 2991 N N . GLU A 1 384 ? -18.253 0.857 1.746 1.00 86.25 384 GLU A N 1
ATOM 2992 C CA . GLU A 1 384 ? -17.854 2.263 1.808 1.00 86.25 384 GLU A CA 1
ATOM 2993 C C . GLU A 1 384 ? -16.467 2.425 2.444 1.00 86.25 384 GLU A C 1
ATOM 2995 O O . GLU A 1 384 ? -16.088 1.648 3.324 1.00 86.25 384 GLU A O 1
ATOM 3000 N N . PHE A 1 385 ? -15.716 3.453 2.042 1.00 86.06 385 PHE A N 1
ATOM 3001 C CA . PHE A 1 385 ? -14.411 3.767 2.625 1.00 86.06 385 PHE A CA 1
ATOM 3002 C C . PHE A 1 385 ? -14.506 4.017 4.134 1.00 86.06 385 PHE A C 1
ATOM 3004 O O . PHE A 1 385 ? -13.647 3.558 4.884 1.00 86.06 385 PHE A O 1
ATOM 3011 N N . LEU A 1 386 ? -15.568 4.679 4.609 1.00 86.94 386 LEU A N 1
ATOM 3012 C CA . LEU A 1 386 ? -15.788 4.888 6.045 1.00 86.94 386 LEU A CA 1
ATOM 3013 C C . LEU A 1 386 ? -15.963 3.574 6.820 1.00 86.94 386 LEU A C 1
ATOM 3015 O O . LEU A 1 386 ? -15.504 3.497 7.961 1.00 86.94 386 LEU A O 1
ATOM 3019 N N . ASP A 1 387 ? -16.528 2.529 6.203 1.00 87.94 387 ASP A N 1
ATOM 3020 C CA . ASP A 1 387 ? -16.641 1.206 6.832 1.00 87.94 387 ASP A CA 1
ATOM 3021 C C . ASP A 1 387 ? -15.268 0.640 7.147 1.00 87.94 387 ASP A C 1
ATOM 3023 O O . ASP A 1 387 ? -15.052 0.108 8.232 1.00 87.94 387 ASP A O 1
ATOM 3027 N N . TYR A 1 388 ? -14.330 0.787 6.218 1.00 90.12 388 TYR A N 1
ATOM 3028 C CA . TYR A 1 388 ? -12.951 0.362 6.395 1.00 90.12 388 TYR A CA 1
ATOM 3029 C C . TYR A 1 388 ? -12.188 1.280 7.369 1.00 90.12 388 TYR A C 1
ATOM 3031 O O . TYR A 1 388 ? -11.609 0.808 8.353 1.00 90.12 388 TYR A O 1
ATOM 3039 N N . ALA A 1 389 ? -12.233 2.595 7.134 1.00 88.25 389 ALA A N 1
ATOM 3040 C CA . ALA A 1 389 ? -11.440 3.602 7.840 1.00 88.25 389 ALA A CA 1
ATOM 3041 C C . ALA A 1 389 ? -11.764 3.712 9.340 1.00 88.25 389 ALA A C 1
ATOM 3043 O O . ALA A 1 389 ? -10.921 4.134 10.134 1.00 88.25 389 ALA A O 1
ATOM 3044 N N . LEU A 1 390 ? -12.989 3.353 9.734 1.00 89.62 390 LEU A N 1
ATOM 3045 C CA . LEU A 1 390 ? -13.458 3.398 11.121 1.00 89.62 390 LEU A CA 1
ATOM 3046 C C . LEU A 1 390 ? -13.547 2.008 11.768 1.00 89.62 390 LEU A C 1
ATOM 3048 O O . LEU A 1 390 ? -14.075 1.885 12.873 1.00 89.62 390 LEU A O 1
ATOM 3052 N N . THR A 1 391 ? -13.011 0.971 11.112 1.00 91.25 391 THR A N 1
ATOM 3053 C CA . THR A 1 391 ? -12.905 -0.385 11.672 1.00 91.25 391 THR A CA 1
ATOM 3054 C C . THR A 1 391 ? -11.503 -0.969 11.476 1.00 91.25 391 THR A C 1
ATOM 3056 O O . THR A 1 391 ? -10.641 -0.787 12.333 1.00 91.25 391 THR A O 1
ATOM 3059 N N . MET A 1 392 ? -11.245 -1.639 10.354 1.00 93.38 392 MET A N 1
ATOM 3060 C CA . MET A 1 392 ? -10.014 -2.382 10.078 1.00 93.38 392 MET A CA 1
ATOM 3061 C C . MET A 1 392 ? -8.779 -1.474 10.024 1.00 93.38 392 MET A C 1
ATOM 3063 O O . MET A 1 392 ? -7.716 -1.868 10.500 1.00 93.38 392 MET A O 1
ATOM 3067 N N . ASP A 1 393 ? -8.915 -0.236 9.534 1.00 92.12 393 ASP A N 1
ATOM 3068 C CA . ASP A 1 393 ? -7.815 0.747 9.498 1.00 92.12 393 ASP A CA 1
ATOM 3069 C C . ASP A 1 393 ? -7.324 1.133 10.907 1.00 92.12 393 ASP A C 1
ATOM 3071 O O . ASP A 1 393 ? -6.158 1.470 11.114 1.00 92.12 393 ASP A O 1
ATOM 3075 N N . LEU A 1 394 ? -8.191 1.025 11.923 1.00 93.25 394 LEU A N 1
ATOM 3076 C CA . LEU A 1 394 ? -7.839 1.348 13.308 1.00 93.25 394 LEU A CA 1
ATOM 3077 C C . LEU A 1 394 ? -6.837 0.347 13.909 1.00 93.25 394 LEU A C 1
ATOM 3079 O O . LEU A 1 394 ? -6.129 0.687 14.863 1.00 93.25 394 LEU A O 1
ATOM 3083 N N . LEU A 1 395 ? -6.741 -0.864 13.342 1.00 95.94 395 LEU A N 1
ATOM 3084 C CA . LEU A 1 395 ? -5.833 -1.918 13.806 1.00 95.94 395 LEU A CA 1
ATOM 3085 C C . LEU A 1 395 ? -4.358 -1.544 13.645 1.00 95.94 395 LEU A C 1
ATOM 3087 O O . LEU A 1 395 ? -3.532 -1.935 14.476 1.00 95.94 395 LEU A O 1
ATOM 3091 N N . GLU A 1 396 ? -4.019 -0.785 12.598 1.00 94.06 396 GLU A N 1
ATOM 3092 C CA . GLU A 1 396 ? -2.657 -0.292 12.392 1.00 94.06 396 GLU A CA 1
ATOM 3093 C C . GLU A 1 396 ? -2.271 0.654 13.529 1.00 94.06 396 GLU A C 1
ATOM 3095 O O . GLU A 1 396 ? -1.226 0.493 14.163 1.00 94.06 396 GLU A O 1
ATOM 3100 N N . ARG A 1 397 ? -3.144 1.616 13.839 1.00 90.56 397 ARG A N 1
ATOM 3101 C CA . ARG A 1 397 ? -2.883 2.611 14.880 1.00 90.56 397 ARG A CA 1
ATOM 3102 C C . ARG A 1 397 ? -2.741 1.973 16.257 1.00 90.56 397 ARG A C 1
ATOM 3104 O O . ARG A 1 397 ? -1.799 2.308 16.972 1.00 90.56 397 ARG A O 1
ATOM 3111 N N . GLU A 1 398 ? -3.630 1.044 16.611 1.00 94.94 398 GLU A N 1
ATOM 3112 C CA . GLU A 1 398 ? -3.554 0.298 17.874 1.00 94.94 398 GLU A CA 1
ATOM 3113 C C . GLU A 1 398 ? -2.228 -0.466 18.007 1.00 94.94 398 GLU A C 1
ATOM 3115 O O . GLU A 1 398 ? -1.567 -0.414 19.052 1.00 94.94 398 GLU A O 1
ATOM 3120 N N . LEU A 1 399 ? -1.805 -1.141 16.934 1.00 96.19 399 LEU A N 1
ATOM 3121 C CA . LEU A 1 399 ? -0.538 -1.862 16.899 1.00 96.19 399 LEU A CA 1
ATOM 3122 C C . LEU A 1 399 ? 0.649 -0.910 17.068 1.00 96.19 399 LEU A C 1
ATOM 3124 O O . LEU A 1 399 ? 1.509 -1.139 17.921 1.00 96.19 399 LEU A O 1
ATOM 3128 N N . LEU A 1 400 ? 0.694 0.169 16.284 1.00 93.69 400 LEU A N 1
ATOM 3129 C CA . LEU A 1 400 ? 1.780 1.145 16.338 1.00 93.69 400 LEU A CA 1
ATOM 3130 C C . LEU A 1 400 ? 1.864 1.819 17.710 1.00 93.69 400 LEU A C 1
ATOM 3132 O O . LEU A 1 400 ? 2.967 1.982 18.228 1.00 93.69 400 LEU A O 1
ATOM 3136 N N . ASP A 1 401 ? 0.733 2.166 18.329 1.00 92.19 401 ASP A N 1
ATOM 3137 C CA . ASP A 1 401 ? 0.693 2.722 19.686 1.00 92.19 401 ASP A CA 1
ATOM 3138 C C . ASP A 1 401 ? 1.226 1.729 20.726 1.00 92.19 401 ASP A C 1
ATOM 3140 O O . ASP A 1 401 ? 2.022 2.097 21.597 1.00 92.19 401 ASP A O 1
ATOM 3144 N N . THR A 1 402 ? 0.857 0.455 20.603 1.00 95.25 402 THR A N 1
ATOM 3145 C CA . THR A 1 402 ? 1.341 -0.621 21.477 1.00 95.25 402 THR A CA 1
ATOM 3146 C C . THR A 1 402 ? 2.862 -0.781 21.372 1.00 95.25 402 THR A C 1
ATOM 3148 O O . THR A 1 402 ? 3.567 -0.762 22.389 1.00 95.25 402 THR A O 1
ATOM 3151 N N . LEU A 1 403 ? 3.390 -0.864 20.149 1.00 95.31 403 LEU A N 1
ATOM 3152 C CA . LEU A 1 403 ? 4.822 -1.042 19.892 1.00 95.31 403 LEU A CA 1
ATOM 3153 C C . LEU A 1 403 ? 5.642 0.205 20.247 1.00 95.31 403 LEU A C 1
ATOM 3155 O O . LEU A 1 403 ? 6.722 0.093 20.833 1.00 95.31 403 LEU A O 1
ATOM 3159 N N . ALA A 1 404 ? 5.116 1.401 19.979 1.00 92.75 404 ALA A N 1
ATOM 3160 C CA . ALA A 1 404 ? 5.749 2.668 20.339 1.00 92.75 404 ALA A CA 1
ATOM 3161 C C . ALA A 1 404 ? 5.931 2.821 21.859 1.00 92.75 404 ALA A C 1
ATOM 3163 O O . ALA A 1 404 ? 6.896 3.439 22.317 1.00 92.75 404 ALA A O 1
ATOM 3164 N N . LEU A 1 405 ? 5.035 2.225 22.652 1.00 92.19 405 LEU A N 1
ATOM 3165 C CA . LEU A 1 405 ? 5.140 2.136 24.111 1.00 92.19 405 LEU A CA 1
ATOM 3166 C C . LEU A 1 405 ? 6.022 0.973 24.596 1.00 92.19 405 LEU A C 1
ATOM 3168 O O . LEU A 1 405 ? 6.077 0.723 25.800 1.00 92.19 405 LEU A O 1
ATOM 3172 N N . ARG A 1 406 ? 6.718 0.275 23.686 1.00 92.25 406 ARG A N 1
ATOM 3173 C CA . ARG A 1 406 ? 7.562 -0.900 23.967 1.00 92.25 406 ARG A CA 1
ATOM 3174 C C . ARG A 1 406 ? 6.798 -2.031 24.663 1.00 92.25 406 ARG A C 1
ATOM 3176 O O . ARG A 1 406 ? 7.363 -2.765 25.471 1.00 92.25 406 ARG A O 1
ATOM 3183 N N . ARG A 1 407 ? 5.505 -2.168 24.352 1.00 92.88 407 ARG A N 1
ATOM 3184 C CA . ARG A 1 407 ? 4.652 -3.265 24.823 1.00 92.88 407 ARG A CA 1
ATOM 3185 C C . ARG A 1 407 ? 4.579 -4.358 23.760 1.00 92.88 407 ARG A C 1
ATOM 3187 O O . ARG A 1 407 ? 4.752 -4.093 22.574 1.00 92.88 407 ARG A O 1
ATOM 3194 N N . SER A 1 408 ? 4.323 -5.589 24.193 1.00 90.00 408 SER A N 1
ATOM 3195 C CA . SER A 1 408 ? 4.099 -6.714 23.284 1.00 90.00 408 SER A CA 1
ATOM 3196 C C . SER A 1 408 ? 2.649 -6.701 22.795 1.00 90.00 408 SER A C 1
ATOM 3198 O O . SER A 1 408 ? 1.734 -6.574 23.609 1.00 90.00 408 SER A O 1
ATOM 3200 N N . ALA A 1 409 ? 2.444 -6.834 21.483 1.00 92.25 409 ALA A N 1
ATOM 3201 C CA . ALA A 1 409 ? 1.126 -7.064 20.901 1.00 92.25 409 ALA A CA 1
ATOM 3202 C C . ALA A 1 409 ? 0.776 -8.551 21.064 1.00 92.25 409 ALA A C 1
ATOM 3204 O O . ALA A 1 409 ? 1.293 -9.399 20.341 1.00 92.25 409 ALA A O 1
ATOM 3205 N N . GLN A 1 410 ? -0.048 -8.871 22.060 1.00 91.75 410 GLN A N 1
ATOM 3206 C CA . GLN A 1 410 ? -0.515 -10.229 22.352 1.00 91.75 410 GLN A CA 1
ATOM 3207 C C . GLN A 1 410 ? -2.038 -10.233 22.494 1.00 91.75 410 GLN A C 1
ATOM 3209 O O . GLN A 1 410 ? -2.597 -9.192 22.854 1.00 91.75 410 GLN A O 1
ATOM 3214 N N . PRO A 1 411 ? -2.704 -11.381 22.269 1.00 93.31 411 PRO A N 1
ATOM 3215 C CA . PRO A 1 411 ? -4.134 -11.503 22.522 1.00 93.31 411 PRO A CA 1
ATOM 3216 C C . PRO A 1 411 ? -4.503 -11.016 23.930 1.00 93.31 411 PRO A C 1
ATOM 3218 O O . PRO A 1 411 ? -3.851 -11.384 24.911 1.00 93.31 411 PRO A O 1
ATOM 3221 N N . GLY A 1 412 ? -5.523 -10.167 24.027 1.00 91.31 412 GLY A N 1
ATOM 3222 C CA . GLY A 1 412 ? -5.966 -9.507 25.259 1.00 91.31 412 GLY A CA 1
ATOM 3223 C C . GLY A 1 412 ? -5.325 -8.138 25.524 1.00 91.31 412 GLY A C 1
ATOM 3224 O O . GLY A 1 412 ? -5.778 -7.425 26.418 1.00 91.31 412 GLY A O 1
ATOM 3225 N N . MET A 1 413 ? -4.282 -7.754 24.777 1.00 92.44 413 MET A N 1
ATOM 3226 C CA . MET A 1 413 ? -3.590 -6.460 24.922 1.00 92.44 413 MET A CA 1
ATOM 3227 C C . MET A 1 413 ? -3.925 -5.463 23.807 1.00 92.44 413 MET A C 1
ATOM 3229 O O . MET A 1 413 ? -3.565 -4.290 23.915 1.00 92.44 413 MET A O 1
ATOM 3233 N N . THR A 1 414 ? -4.590 -5.924 22.750 1.00 94.75 414 THR A N 1
ATOM 3234 C CA . THR A 1 414 ? -4.955 -5.155 21.553 1.00 94.75 414 THR A CA 1
ATOM 3235 C C . THR A 1 414 ? -6.451 -5.352 21.298 1.00 94.75 414 THR A C 1
ATOM 3237 O O . THR A 1 414 ? -6.815 -6.202 20.484 1.00 94.75 414 THR A O 1
ATOM 3240 N N . PRO A 1 415 ? -7.330 -4.661 22.048 1.00 94.75 415 PRO A N 1
ATOM 3241 C CA . PRO A 1 415 ? -8.761 -4.955 22.072 1.00 94.75 415 PRO A CA 1
ATOM 3242 C C . PRO A 1 415 ? -9.461 -4.807 20.715 1.00 94.75 415 PRO A C 1
ATOM 3244 O O . PRO A 1 415 ? -10.366 -5.588 20.425 1.00 94.75 415 PRO A O 1
ATOM 3247 N N . LEU A 1 416 ? -9.057 -3.857 19.862 1.00 95.19 416 LEU A N 1
ATOM 3248 C CA . LEU A 1 416 ? -9.629 -3.742 18.517 1.00 95.19 416 LEU A CA 1
ATOM 3249 C C . LEU A 1 416 ? -9.227 -4.951 17.671 1.00 95.19 416 LEU A C 1
ATOM 3251 O O . LEU A 1 416 ? -10.074 -5.550 17.009 1.00 95.19 416 LEU A O 1
ATOM 3255 N N . ARG A 1 417 ? -7.958 -5.365 17.721 1.00 95.88 417 ARG A N 1
ATOM 3256 C CA . ARG A 1 417 ? -7.493 -6.569 17.019 1.00 95.88 417 ARG A CA 1
ATOM 3257 C C . ARG A 1 417 ? -8.159 -7.837 17.537 1.00 95.88 417 ARG A C 1
ATOM 3259 O O . ARG A 1 417 ? -8.626 -8.630 16.728 1.00 95.88 417 ARG A O 1
ATOM 3266 N N . ASP A 1 418 ? -8.287 -7.984 18.852 1.00 94.44 418 ASP A N 1
ATOM 3267 C CA . ASP A 1 418 ? -8.992 -9.106 19.480 1.00 94.44 418 ASP A CA 1
ATOM 3268 C C . ASP A 1 418 ? -10.473 -9.154 19.055 1.00 94.44 418 ASP A C 1
ATOM 3270 O O . ASP A 1 418 ? -11.108 -10.208 19.088 1.00 94.44 418 ASP A O 1
ATOM 3274 N N . ARG A 1 419 ? -11.039 -8.016 18.636 1.00 92.56 419 ARG A N 1
ATOM 3275 C CA . ARG A 1 419 ? -12.417 -7.921 18.153 1.00 92.56 419 ARG A CA 1
ATOM 3276 C C . ARG A 1 419 ? -12.561 -8.209 16.661 1.00 92.56 419 ARG A C 1
ATOM 3278 O O . ARG A 1 419 ? -13.478 -8.943 16.287 1.00 92.56 419 ARG A O 1
ATOM 3285 N N . TYR A 1 420 ? -11.721 -7.602 15.823 1.00 92.75 420 TYR A N 1
ATOM 3286 C CA . TYR A 1 420 ? -11.871 -7.622 14.361 1.00 92.75 420 TYR A CA 1
ATOM 3287 C C . TYR A 1 420 ? -11.050 -8.700 13.658 1.00 92.75 420 TYR A C 1
ATOM 3289 O O . TYR A 1 420 ? -11.452 -9.175 12.597 1.00 92.75 420 TYR A O 1
ATOM 3297 N N . LEU A 1 421 ? -9.896 -9.064 14.215 1.00 95.00 421 LEU A N 1
ATOM 3298 C CA . LEU A 1 421 ? -8.935 -9.967 13.586 1.00 95.00 421 LEU A CA 1
ATOM 3299 C C . LEU A 1 421 ? -8.211 -10.829 14.648 1.00 95.00 421 LEU A C 1
ATOM 3301 O O . LEU A 1 421 ? -6.982 -10.774 14.731 1.00 95.00 421 LEU A O 1
ATOM 3305 N N . PRO A 1 422 ? -8.940 -11.582 15.501 1.00 94.56 422 PRO A N 1
ATOM 3306 C CA . PRO A 1 422 ? -8.382 -12.224 16.700 1.00 94.56 422 PRO A CA 1
ATOM 3307 C C . PRO A 1 422 ? -7.405 -13.367 16.427 1.00 94.56 422 PRO A C 1
ATOM 3309 O O . PRO A 1 422 ? -6.537 -13.659 17.247 1.00 94.56 422 PRO A O 1
ATOM 3312 N N . ASP A 1 423 ? -7.568 -14.068 15.308 1.00 93.62 423 ASP A N 1
ATOM 3313 C CA . ASP A 1 423 ? -6.838 -15.304 15.039 1.00 93.62 423 ASP A CA 1
ATOM 3314 C C . ASP A 1 423 ? -6.622 -15.553 13.544 1.00 93.62 423 ASP A C 1
ATOM 3316 O O . ASP A 1 423 ? -7.128 -14.838 12.680 1.00 93.62 423 ASP A O 1
ATOM 3320 N N . MET A 1 424 ? -5.860 -16.597 13.225 1.00 92.81 424 MET A N 1
ATOM 3321 C CA . MET A 1 424 ? -5.536 -16.932 11.841 1.00 92.81 424 MET A CA 1
ATOM 3322 C C . MET A 1 424 ? -6.774 -17.283 10.998 1.00 92.81 424 MET A C 1
ATOM 3324 O O . MET A 1 424 ? -6.819 -16.954 9.814 1.00 92.81 424 MET A O 1
ATOM 3328 N N . ALA A 1 425 ? -7.796 -17.907 11.595 1.00 92.69 425 ALA A N 1
ATOM 3329 C CA . ALA A 1 425 ? -9.025 -18.261 10.886 1.00 92.69 425 ALA A CA 1
ATOM 3330 C C . ALA A 1 425 ? -9.787 -17.003 10.442 1.00 92.69 425 ALA A C 1
ATOM 3332 O O . ALA A 1 425 ? -10.316 -16.959 9.331 1.00 92.69 425 ALA A O 1
ATOM 3333 N N . SER A 1 426 ? -9.773 -15.957 11.273 1.00 93.81 426 SER A N 1
ATOM 3334 C CA . SER A 1 426 ? -10.324 -14.642 10.936 1.00 93.81 426 SER A CA 1
ATOM 3335 C C . SER A 1 426 ? -9.559 -13.947 9.802 1.00 93.81 426 SER A C 1
ATOM 3337 O O . SER A 1 426 ? -10.171 -13.285 8.965 1.00 93.81 426 SER A O 1
ATOM 3339 N N . VAL A 1 427 ? -8.235 -14.138 9.710 1.00 95.12 427 VAL A N 1
ATOM 3340 C CA . VAL A 1 427 ? -7.406 -13.545 8.647 1.00 95.12 427 VAL A CA 1
ATOM 3341 C C . VAL A 1 427 ? -7.755 -14.139 7.287 1.00 95.12 427 VAL A C 1
ATOM 3343 O O . VAL A 1 427 ? -8.035 -13.389 6.353 1.00 95.12 427 VAL A O 1
ATOM 3346 N N . VAL A 1 428 ? -7.774 -15.469 7.177 1.00 93.75 428 VAL A N 1
ATOM 3347 C CA . VAL A 1 428 ? -7.950 -16.157 5.885 1.00 93.75 428 VAL A CA 1
ATOM 3348 C C . VAL A 1 428 ? -9.404 -16.198 5.409 1.00 93.75 428 VAL A C 1
ATOM 3350 O O . VAL A 1 428 ? -9.655 -16.355 4.216 1.00 93.75 428 VAL A O 1
ATOM 3353 N N . ASN A 1 429 ? -10.376 -16.023 6.309 1.00 93.56 429 ASN A N 1
ATOM 3354 C CA . ASN A 1 429 ? -11.793 -15.949 5.960 1.00 93.56 429 ASN A CA 1
ATOM 3355 C C . ASN A 1 429 ? -12.187 -14.524 5.531 1.00 93.56 429 ASN A C 1
ATOM 3357 O O . ASN A 1 429 ? -12.833 -13.790 6.282 1.00 93.56 429 ASN A O 1
ATOM 3361 N N . ALA A 1 430 ? -11.778 -14.131 4.320 1.00 94.31 430 ALA A N 1
ATOM 3362 C CA . ALA A 1 430 ? -12.005 -12.788 3.778 1.00 94.31 430 ALA A CA 1
ATOM 3363 C C . ALA A 1 430 ? -13.490 -12.373 3.813 1.00 94.31 430 ALA A C 1
ATOM 3365 O O . ALA A 1 430 ? -13.813 -11.293 4.306 1.00 94.31 430 ALA A O 1
ATOM 3366 N N . GLY A 1 431 ? -14.404 -13.254 3.393 1.00 92.56 431 GLY A N 1
ATOM 3367 C CA . GLY A 1 431 ? -15.841 -12.969 3.337 1.00 92.56 431 GLY A CA 1
ATOM 3368 C C . GLY A 1 431 ? -16.521 -12.726 4.687 1.00 92.56 431 GLY A C 1
ATOM 3369 O O . GLY A 1 431 ? -17.566 -12.072 4.726 1.00 92.56 431 GLY A O 1
ATOM 3370 N N . ALA A 1 432 ? -15.934 -13.178 5.798 1.00 90.69 432 ALA A N 1
ATOM 3371 C CA . ALA A 1 432 ? -16.475 -12.955 7.140 1.00 90.69 432 ALA A CA 1
ATOM 3372 C C . ALA A 1 432 ? -16.147 -11.569 7.729 1.00 90.69 432 ALA A C 1
ATOM 3374 O O . ALA A 1 432 ? -16.623 -11.244 8.817 1.00 90.69 432 ALA A O 1
ATOM 3375 N N . ARG A 1 433 ? -15.356 -10.744 7.032 1.00 91.19 433 ARG A N 1
ATOM 3376 C CA . ARG A 1 433 ? -14.901 -9.429 7.510 1.00 91.19 433 ARG A CA 1
ATOM 3377 C C . ARG A 1 433 ? -14.826 -8.401 6.379 1.00 91.19 433 ARG A C 1
ATOM 3379 O O . ARG A 1 433 ? -15.072 -8.707 5.215 1.00 91.19 433 ARG A O 1
ATOM 3386 N N . LEU A 1 434 ? -14.490 -7.160 6.721 1.00 91.88 434 LEU A N 1
ATOM 3387 C CA . LEU A 1 434 ? -14.163 -6.129 5.737 1.00 91.88 434 LEU A CA 1
ATOM 3388 C C . LEU A 1 434 ? -12.734 -6.362 5.228 1.00 91.88 434 LEU A C 1
ATOM 3390 O O . LEU A 1 434 ? -11.764 -5.899 5.816 1.00 91.88 434 LEU A O 1
ATOM 3394 N N . CYS A 1 435 ? -12.592 -7.156 4.169 1.00 95.50 435 CYS A N 1
ATOM 3395 C CA . CYS A 1 435 ? -11.310 -7.387 3.508 1.00 95.50 435 CYS A CA 1
ATOM 3396 C C . CYS A 1 435 ? -11.148 -6.420 2.328 1.00 95.50 435 CYS A C 1
ATOM 3398 O O . CYS A 1 435 ? -11.384 -6.794 1.181 1.00 95.50 435 CYS A O 1
ATOM 3400 N N . CYS A 1 436 ? -10.797 -5.168 2.626 1.00 93.38 436 CYS A N 1
ATOM 3401 C CA . CYS A 1 436 ? -10.614 -4.107 1.632 1.00 93.38 436 CYS A CA 1
ATOM 3402 C C . CYS A 1 436 ? -9.125 -3.943 1.354 1.00 93.38 436 CYS A C 1
ATOM 3404 O O . CYS A 1 436 ? -8.392 -3.442 2.193 1.00 93.38 436 CYS A O 1
ATOM 3406 N N . GLY A 1 437 ? -8.664 -4.417 0.211 1.00 94.38 437 GLY A N 1
ATOM 3407 C CA . GLY A 1 437 ? -7.259 -4.410 -0.169 1.00 94.38 437 GLY A CA 1
ATOM 3408 C C . GLY A 1 437 ? -7.086 -3.882 -1.575 1.00 94.38 437 GLY A C 1
ATOM 3409 O O . GLY A 1 437 ? -8.012 -3.286 -2.126 1.00 94.38 437 GLY A O 1
ATOM 3410 N N . GLY A 1 438 ? -5.927 -4.115 -2.173 1.00 95.44 438 GLY A N 1
ATOM 3411 C CA . GLY A 1 438 ? -5.740 -3.728 -3.559 1.00 95.44 438 GLY A CA 1
ATOM 3412 C C . GLY A 1 438 ? -4.401 -4.126 -4.138 1.00 95.44 438 GLY A C 1
ATOM 3413 O O . GLY A 1 438 ? -3.910 -5.232 -3.903 1.00 95.44 438 GLY A O 1
ATOM 3414 N N . VAL A 1 439 ? -3.868 -3.232 -4.962 1.00 95.19 439 VAL A N 1
ATOM 3415 C CA . VAL A 1 439 ? -2.719 -3.486 -5.825 1.00 95.19 439 VAL A CA 1
ATOM 3416 C C . VAL A 1 439 ? -1.558 -2.597 -5.441 1.00 95.19 439 VAL A C 1
ATOM 3418 O O . VAL A 1 439 ? -1.723 -1.429 -5.091 1.00 95.19 439 VAL A O 1
ATOM 3421 N N . LEU A 1 440 ? -0.362 -3.156 -5.532 1.00 94.56 440 LEU A N 1
ATOM 3422 C CA . LEU A 1 440 ? 0.884 -2.413 -5.425 1.00 94.56 440 LEU A CA 1
ATOM 3423 C C . LEU A 1 440 ? 1.839 -2.947 -6.482 1.00 94.56 440 LEU A C 1
ATOM 3425 O O . LEU A 1 440 ? 2.017 -4.161 -6.618 1.00 94.56 440 LEU A O 1
ATOM 3429 N N . ALA A 1 441 ? 2.437 -2.039 -7.240 1.00 96.62 441 ALA A N 1
ATOM 3430 C CA . ALA A 1 441 ? 3.212 -2.373 -8.418 1.00 96.62 441 ALA A CA 1
ATOM 3431 C C . ALA A 1 441 ? 4.660 -1.931 -8.279 1.00 96.62 441 ALA A C 1
ATOM 3433 O O . ALA A 1 441 ? 4.936 -0.762 -8.021 1.00 96.62 441 ALA A O 1
ATOM 3434 N N . LEU A 1 442 ? 5.601 -2.844 -8.527 1.00 98.06 442 LEU A N 1
ATOM 3435 C CA . LEU A 1 442 ? 6.939 -2.426 -8.920 1.00 98.06 442 LEU A CA 1
ATOM 3436 C C . LEU A 1 442 ? 6.860 -1.898 -10.355 1.00 98.06 442 LEU A C 1
ATOM 3438 O O . LEU A 1 442 ? 6.664 -2.672 -11.289 1.00 98.06 442 LEU A O 1
ATOM 3442 N N . PHE A 1 443 ? 7.026 -0.591 -10.532 1.00 97.62 443 PHE A N 1
ATOM 3443 C CA . PHE A 1 443 ? 7.211 0.003 -11.852 1.00 97.62 443 PHE A CA 1
ATOM 3444 C C . PHE A 1 443 ? 8.666 -0.150 -12.309 1.00 97.62 443 PHE A C 1
ATOM 3446 O O . PHE A 1 443 ? 9.590 0.278 -11.610 1.00 97.62 443 PHE A O 1
ATOM 3453 N N . ALA A 1 444 ? 8.864 -0.728 -13.493 1.00 97.88 444 ALA A N 1
ATOM 3454 C CA . ALA A 1 444 ? 10.156 -0.896 -14.144 1.00 97.88 444 ALA A CA 1
ATOM 3455 C C . ALA A 1 444 ? 10.061 -0.483 -15.619 1.00 97.88 444 ALA A C 1
ATOM 3457 O O . ALA A 1 444 ? 9.320 -1.087 -16.389 1.00 97.88 444 ALA A O 1
ATOM 3458 N N . ALA A 1 445 ? 10.838 0.520 -16.032 1.00 97.50 445 ALA A N 1
ATOM 3459 C CA . ALA A 1 445 ? 10.896 0.951 -17.430 1.00 97.50 445 ALA A CA 1
ATOM 3460 C C . ALA A 1 445 ? 12.316 0.841 -17.982 1.00 97.50 445 ALA A C 1
ATOM 3462 O O . ALA A 1 445 ? 13.261 1.339 -17.366 1.00 97.50 445 ALA A O 1
ATOM 3463 N N . ALA A 1 446 ? 12.468 0.195 -19.134 1.00 97.31 446 ALA A N 1
ATOM 3464 C CA . ALA A 1 446 ? 13.728 0.129 -19.853 1.00 97.31 446 ALA A CA 1
ATOM 3465 C C . ALA A 1 446 ? 14.129 1.529 -20.326 1.00 97.31 446 ALA A C 1
ATOM 3467 O O . ALA A 1 446 ? 13.295 2.339 -20.738 1.00 97.31 446 ALA A O 1
ATOM 3468 N N . ARG A 1 447 ? 15.422 1.836 -20.259 1.00 94.38 447 ARG A N 1
ATOM 3469 C CA . ARG A 1 447 ? 15.967 3.094 -20.764 1.00 94.38 447 ARG A CA 1
ATOM 3470 C C . ARG A 1 447 ? 17.343 2.877 -21.387 1.00 94.38 447 ARG A C 1
ATOM 3472 O O . ARG A 1 447 ? 18.133 2.088 -20.866 1.00 94.38 447 ARG A O 1
ATOM 3479 N N . PRO A 1 448 ? 17.675 3.634 -22.444 1.00 92.06 448 PRO A N 1
ATOM 3480 C CA . PRO A 1 448 ? 18.912 3.426 -23.172 1.00 92.06 448 PRO A CA 1
ATOM 3481 C C . PRO A 1 448 ? 20.136 3.920 -22.377 1.00 92.06 448 PRO A C 1
ATOM 3483 O O . PRO A 1 448 ? 20.008 4.714 -21.420 1.00 92.06 448 PRO A O 1
ATOM 3486 N N . PRO A 1 449 ? 21.349 3.520 -22.810 1.00 91.12 449 PRO A N 1
ATOM 3487 C CA . PRO A 1 449 ? 22.595 4.126 -22.357 1.00 91.12 449 PRO A CA 1
ATOM 3488 C C . PRO A 1 449 ? 22.557 5.657 -22.475 1.00 91.12 449 PRO A C 1
ATOM 3490 O O . PRO A 1 449 ? 21.901 6.236 -23.342 1.00 91.12 449 PRO A O 1
ATOM 3493 N N . SER A 1 450 ? 23.288 6.350 -21.607 1.00 86.38 450 SER A N 1
ATOM 3494 C CA . SER A 1 450 ? 23.377 7.817 -21.618 1.00 86.38 450 SER A CA 1
ATOM 3495 C C . SER A 1 450 ? 24.773 8.276 -21.202 1.00 86.38 450 SER A C 1
ATOM 3497 O O . SER A 1 450 ? 25.595 7.470 -20.783 1.00 86.38 450 SER A O 1
ATOM 3499 N N . ARG A 1 451 ? 25.064 9.584 -21.236 1.00 76.81 451 ARG A N 1
ATOM 3500 C CA . ARG A 1 451 ? 26.386 10.102 -20.815 1.00 76.81 451 ARG A CA 1
ATOM 3501 C C . ARG A 1 451 ? 26.818 9.658 -19.406 1.00 76.81 451 ARG A C 1
ATOM 3503 O O . ARG A 1 451 ? 28.013 9.608 -19.147 1.00 76.81 451 ARG A O 1
ATOM 3510 N N . GLY A 1 452 ? 25.868 9.349 -18.519 1.00 76.69 452 GLY A N 1
ATOM 3511 C CA . GLY A 1 452 ? 26.128 8.826 -17.173 1.00 76.69 452 GLY A CA 1
ATOM 3512 C C . GLY A 1 452 ? 25.857 7.327 -16.989 1.00 76.69 452 GLY A C 1
ATOM 3513 O O . GLY A 1 452 ? 26.028 6.835 -15.880 1.00 76.69 452 GLY A O 1
ATOM 3514 N N . ARG A 1 453 ? 25.415 6.601 -18.028 1.00 83.62 453 ARG A N 1
ATOM 3515 C CA . ARG A 1 453 ? 25.089 5.162 -17.981 1.00 83.62 453 ARG A CA 1
ATOM 3516 C C . ARG A 1 453 ? 25.702 4.444 -19.181 1.00 83.62 453 ARG A C 1
ATOM 3518 O O . ARG A 1 453 ? 25.308 4.711 -20.310 1.00 83.62 453 ARG A O 1
ATOM 3525 N N . GLN A 1 454 ? 26.650 3.544 -18.927 1.00 82.12 454 GLN A N 1
ATOM 3526 C CA . GLN A 1 454 ? 27.418 2.857 -19.976 1.00 82.12 454 GLN A CA 1
ATOM 3527 C C . GLN A 1 454 ? 26.588 1.842 -20.778 1.00 82.12 454 GLN A C 1
ATOM 3529 O O . GLN A 1 454 ? 26.876 1.612 -21.948 1.00 82.12 454 GLN A O 1
ATOM 3534 N N . GLN A 1 455 ? 25.552 1.267 -20.168 1.00 91.56 455 GLN A N 1
ATOM 3535 C CA . GLN A 1 455 ? 24.621 0.335 -20.803 1.00 91.56 455 GLN A CA 1
ATOM 3536 C C . GLN A 1 455 ? 23.172 0.701 -20.434 1.00 91.56 455 GLN A C 1
ATOM 3538 O O . GLN A 1 455 ? 22.957 1.514 -19.528 1.00 91.56 455 GLN A O 1
ATOM 3543 N N . GLY A 1 456 ? 22.207 0.143 -21.169 1.00 94.06 456 GLY A N 1
ATOM 3544 C CA . GLY A 1 456 ? 20.784 0.288 -20.866 1.00 94.06 456 GLY A CA 1
ATOM 3545 C C . GLY A 1 456 ? 20.419 -0.455 -19.584 1.00 94.06 456 GLY A C 1
ATOM 3546 O O . GLY A 1 456 ? 21.059 -1.443 -19.226 1.00 94.06 456 GLY A O 1
ATOM 3547 N N . ASP A 1 457 ? 19.423 0.050 -18.870 1.00 96.69 457 ASP A N 1
ATOM 3548 C CA . ASP A 1 457 ? 18.948 -0.500 -17.601 1.00 96.69 457 ASP A CA 1
ATOM 3549 C C . ASP A 1 457 ? 17.431 -0.352 -17.476 1.00 96.69 457 ASP A C 1
ATOM 3551 O O . ASP A 1 457 ? 16.794 0.350 -18.260 1.00 96.69 457 ASP A O 1
ATOM 3555 N N . TYR A 1 458 ? 16.854 -0.980 -16.457 1.00 98.00 458 TYR A N 1
ATOM 3556 C CA . TYR A 1 458 ? 15.514 -0.667 -15.986 1.00 98.00 458 TYR A CA 1
ATOM 3557 C C . TYR A 1 458 ? 15.605 0.360 -14.860 1.00 98.00 458 TYR A C 1
ATOM 3559 O O . TYR A 1 458 ? 16.390 0.217 -13.918 1.00 98.00 458 TYR A O 1
ATOM 3567 N N . VAL A 1 459 ? 14.789 1.407 -14.943 1.00 96.38 459 VAL A N 1
ATOM 3568 C CA . VAL A 1 459 ? 14.595 2.344 -13.836 1.00 96.38 459 VAL A CA 1
ATOM 3569 C C . VAL A 1 459 ? 13.419 1.907 -12.976 1.00 96.38 459 VAL A C 1
ATOM 3571 O O . VAL A 1 459 ? 12.328 1.672 -13.489 1.00 96.38 459 VAL A O 1
ATOM 3574 N N . PHE A 1 460 ? 13.644 1.852 -11.664 1.00 96.62 460 PHE A N 1
ATOM 3575 C CA . PHE A 1 460 ? 12.596 1.662 -10.664 1.00 96.62 460 PHE A CA 1
ATOM 3576 C C . PHE A 1 460 ? 12.224 2.983 -10.018 1.00 96.62 460 PHE A C 1
ATOM 3578 O O . PHE A 1 460 ? 13.090 3.835 -9.789 1.00 96.62 460 PHE A O 1
ATOM 3585 N N . LEU A 1 461 ? 10.950 3.114 -9.673 1.00 93.06 461 LEU A N 1
ATOM 3586 C CA . LEU A 1 461 ? 10.403 4.258 -8.960 1.00 93.06 461 LEU A CA 1
ATOM 3587 C C . LEU A 1 461 ? 9.949 3.803 -7.576 1.00 93.06 461 LEU A C 1
ATOM 3589 O O . LEU A 1 461 ? 9.120 2.907 -7.460 1.00 93.06 461 LEU A O 1
ATOM 3593 N N . ILE A 1 462 ? 10.519 4.403 -6.532 1.00 92.69 462 ILE A N 1
ATOM 3594 C CA . ILE A 1 462 ? 10.176 4.117 -5.136 1.00 92.69 462 ILE A CA 1
ATOM 3595 C C . ILE A 1 462 ? 9.680 5.405 -4.494 1.00 92.69 462 ILE A C 1
ATOM 3597 O O . ILE A 1 462 ? 10.379 6.424 -4.504 1.00 92.69 462 ILE A O 1
ATOM 3601 N N . GLN A 1 463 ? 8.475 5.353 -3.944 1.00 87.00 463 GLN A N 1
ATOM 3602 C CA . GLN A 1 463 ? 7.831 6.478 -3.286 1.00 87.00 463 GLN A CA 1
ATOM 3603 C C . GLN A 1 463 ? 8.254 6.546 -1.816 1.00 87.00 463 GLN A C 1
ATOM 3605 O O . GLN A 1 463 ? 8.316 5.527 -1.126 1.00 87.00 463 GLN A O 1
ATOM 3610 N N . GLU A 1 464 ? 8.497 7.759 -1.326 1.00 80.38 464 GLU A N 1
ATOM 3611 C CA . GLU A 1 464 ? 8.596 8.070 0.100 1.00 80.38 464 GLU A CA 1
ATOM 3612 C C . GLU A 1 464 ? 7.342 8.857 0.510 1.00 80.38 464 GLU A C 1
ATOM 3614 O O . GLU A 1 464 ? 7.124 9.989 0.062 1.00 80.38 464 GLU A O 1
ATOM 3619 N N . ARG A 1 465 ? 6.459 8.230 1.300 1.00 66.12 465 ARG A N 1
ATOM 3620 C CA . ARG A 1 465 ? 5.167 8.834 1.666 1.00 66.12 465 ARG A CA 1
ATOM 3621 C C . ARG A 1 465 ? 5.349 10.020 2.597 1.00 66.12 465 ARG A C 1
ATOM 3623 O O . ARG A 1 465 ? 6.138 9.957 3.543 1.00 66.12 465 ARG A O 1
ATOM 3630 N N . SER A 1 466 ? 4.559 11.068 2.363 1.00 49.22 466 SER A N 1
ATOM 3631 C CA . SER A 1 466 ? 4.718 12.306 3.110 1.00 49.22 466 SER A CA 1
ATOM 3632 C C . SER A 1 466 ? 4.416 12.187 4.602 1.00 49.22 466 SER A C 1
ATOM 3634 O O . SER A 1 466 ? 3.574 11.402 5.035 1.00 49.22 466 SER A O 1
ATOM 3636 N N . GLY A 1 467 ? 5.042 13.033 5.420 1.00 46.50 467 GLY A N 1
ATOM 3637 C CA . GLY A 1 467 ? 4.743 13.130 6.857 1.00 46.50 467 GLY A CA 1
ATOM 3638 C C . GLY A 1 467 ? 3.313 13.590 7.206 1.00 46.50 467 GLY A C 1
ATOM 3639 O O . GLY A 1 467 ? 2.989 13.733 8.385 1.00 46.50 467 GLY A O 1
ATOM 3640 N N . ARG A 1 468 ? 2.468 13.878 6.202 1.00 40.12 468 ARG A N 1
ATOM 3641 C CA . ARG A 1 468 ? 1.133 14.490 6.338 1.00 40.12 468 ARG A CA 1
ATOM 3642 C C . ARG A 1 468 ? -0.032 13.529 6.099 1.00 40.12 468 ARG A C 1
ATOM 3644 O O . ARG A 1 468 ? -1.176 13.925 6.326 1.00 40.12 468 ARG A O 1
ATOM 3651 N N . VAL A 1 469 ? 0.232 12.302 5.653 1.00 43.53 469 VAL A N 1
ATOM 3652 C CA . VAL A 1 469 ? -0.810 11.284 5.468 1.00 43.53 469 VAL A CA 1
ATOM 3653 C C . VAL A 1 469 ? -1.192 10.625 6.789 1.00 43.53 469 VAL A C 1
ATOM 3655 O O . VAL A 1 469 ? -0.390 10.521 7.717 1.00 43.53 469 VAL A O 1
ATOM 3658 N N . LEU A 1 470 ? -2.453 10.200 6.882 1.00 41.75 470 LEU A N 1
ATOM 3659 C 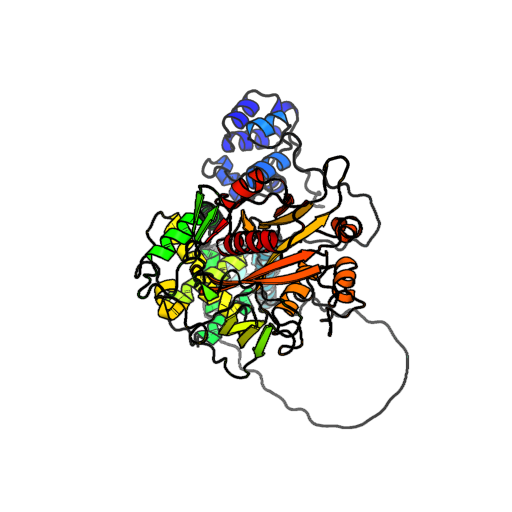CA . LEU A 1 470 ? -3.045 9.662 8.107 1.00 41.75 470 LEU A CA 1
ATOM 3660 C C . LEU A 1 470 ? -2.393 8.350 8.584 1.00 41.75 470 LEU A C 1
ATOM 3662 O O . LEU A 1 470 ? -2.440 8.096 9.789 1.00 41.75 470 LEU A O 1
ATOM 3666 N N . ASN A 1 471 ? -1.786 7.572 7.674 1.00 42.19 471 ASN A N 1
ATOM 3667 C CA . ASN A 1 471 ? -1.110 6.292 7.925 1.00 42.19 471 ASN A CA 1
ATOM 3668 C C . ASN A 1 471 ? 0.278 6.287 7.240 1.00 42.19 471 ASN A C 1
ATOM 3670 O O . ASN A 1 471 ? 0.451 6.908 6.193 1.00 42.19 471 ASN A O 1
ATOM 3674 N N . ALA A 1 472 ? 1.262 5.578 7.808 1.00 48.44 472 ALA A N 1
ATOM 3675 C CA . ALA A 1 472 ? 2.573 5.321 7.184 1.00 48.44 472 ALA A CA 1
ATOM 3676 C C . ALA A 1 472 ? 3.455 6.547 6.804 1.00 48.44 472 ALA A C 1
ATOM 3678 O O . ALA A 1 472 ? 4.170 6.513 5.801 1.00 48.44 472 ALA A O 1
ATOM 3679 N N . ALA A 1 473 ? 3.472 7.606 7.622 1.00 52.44 473 ALA A N 1
ATOM 3680 C CA . ALA A 1 473 ? 4.368 8.760 7.445 1.00 52.44 473 ALA A CA 1
ATOM 3681 C C . ALA A 1 473 ? 5.857 8.356 7.315 1.00 52.44 473 ALA A C 1
ATOM 3683 O O . ALA A 1 473 ? 6.390 7.680 8.200 1.00 52.44 473 ALA A O 1
ATOM 3684 N N . GLY A 1 474 ? 6.527 8.791 6.238 1.00 61.19 474 GLY A N 1
ATOM 3685 C CA . GLY A 1 474 ? 7.956 8.549 5.983 1.00 61.19 474 GLY A CA 1
ATOM 3686 C C . GLY A 1 474 ? 8.309 7.131 5.522 1.00 61.19 474 GLY A C 1
ATOM 3687 O O . GLY A 1 474 ? 9.478 6.750 5.564 1.00 61.19 474 GLY A O 1
ATOM 3688 N N . ARG A 1 475 ? 7.317 6.319 5.127 1.00 80.06 475 ARG A N 1
ATOM 3689 C CA . ARG A 1 475 ? 7.547 4.942 4.671 1.00 80.06 475 ARG A CA 1
ATOM 3690 C C . ARG A 1 475 ? 7.874 4.859 3.185 1.00 80.06 475 ARG A C 1
ATOM 3692 O O . ARG A 1 475 ? 7.309 5.598 2.380 1.00 80.06 475 ARG A O 1
ATOM 3699 N N . LEU A 1 476 ? 8.726 3.897 2.839 1.00 90.75 476 LEU A N 1
ATOM 3700 C CA . LEU A 1 476 ? 8.986 3.486 1.464 1.00 90.75 476 LEU A CA 1
ATOM 3701 C C . LEU A 1 476 ? 7.872 2.559 0.961 1.00 90.75 476 LEU A C 1
ATOM 3703 O O . LEU A 1 476 ? 7.414 1.653 1.672 1.00 90.75 476 LEU A O 1
ATOM 3707 N N . ALA A 1 477 ? 7.459 2.777 -0.280 1.00 91.12 477 ALA A N 1
ATOM 3708 C CA . ALA A 1 477 ? 6.530 1.923 -1.003 1.00 91.12 477 ALA A CA 1
ATOM 3709 C C . ALA A 1 477 ? 6.894 1.884 -2.492 1.00 91.12 477 ALA A C 1
ATOM 3711 O O . ALA A 1 477 ? 7.523 2.801 -3.025 1.00 91.12 477 ALA A O 1
ATOM 3712 N N . VAL A 1 478 ? 6.494 0.805 -3.160 1.00 94.31 478 VAL A N 1
ATOM 3713 C CA . VAL A 1 478 ? 6.460 0.770 -4.624 1.00 94.31 478 VAL A CA 1
ATOM 3714 C C . VAL A 1 478 ? 5.292 1.630 -5.128 1.00 94.31 478 VAL A C 1
ATOM 3716 O O . VAL A 1 478 ? 4.394 1.953 -4.348 1.00 94.31 478 VAL A O 1
ATOM 3719 N N . ILE A 1 479 ? 5.320 2.016 -6.402 1.00 91.06 479 ILE A N 1
ATOM 3720 C CA . ILE A 1 479 ? 4.309 2.872 -7.033 1.00 91.06 479 ILE A CA 1
ATOM 3721 C C . ILE A 1 479 ? 3.966 2.324 -8.432 1.00 91.06 479 ILE A C 1
ATOM 3723 O O . ILE A 1 479 ? 4.894 1.975 -9.171 1.00 91.06 479 ILE A O 1
ATOM 3727 N N . PRO A 1 480 ? 2.681 2.277 -8.830 1.00 90.94 480 PRO A N 1
ATOM 3728 C CA . PRO A 1 480 ? 1.498 2.691 -8.064 1.00 90.94 480 PRO A CA 1
ATOM 3729 C C . PRO A 1 480 ? 1.148 1.823 -6.847 1.00 90.94 480 PRO A C 1
ATOM 3731 O O . PRO A 1 480 ? 1.531 0.649 -6.782 1.00 90.94 480 PRO A O 1
ATOM 3734 N N . LYS A 1 481 ? 0.393 2.389 -5.895 1.00 89.75 481 LYS A N 1
ATOM 3735 C CA . LYS A 1 481 ? -0.232 1.651 -4.782 1.00 89.75 481 LYS A CA 1
ATOM 3736 C C . LYS A 1 481 ? -1.650 2.149 -4.537 1.00 89.75 481 LYS A C 1
ATOM 3738 O O . LYS A 1 481 ? -1.837 3.306 -4.194 1.00 89.75 481 LYS A O 1
ATOM 3743 N N . SER A 1 482 ? -2.620 1.235 -4.508 1.00 88.94 482 SER A N 1
ATOM 3744 C CA . SER A 1 482 ? -4.009 1.621 -4.273 1.00 88.94 482 SER A CA 1
ATOM 3745 C C . SER A 1 482 ? -4.901 0.548 -3.681 1.00 88.94 482 SER A C 1
ATOM 3747 O O . SER A 1 482 ? -4.620 -0.648 -3.772 1.00 88.94 482 SER A O 1
ATOM 3749 N N . PHE A 1 483 ? -6.016 1.001 -3.111 1.00 92.62 483 PHE A N 1
ATOM 3750 C CA . PHE A 1 483 ? -7.170 0.149 -2.874 1.00 92.62 483 PHE A CA 1
ATOM 3751 C C . PHE A 1 483 ? -7.817 -0.251 -4.201 1.00 92.62 483 PHE A C 1
ATOM 3753 O O . PHE A 1 483 ? -7.835 0.493 -5.177 1.00 92.62 483 PHE A O 1
ATOM 3760 N N . HIS A 1 484 ? -8.395 -1.445 -4.224 1.00 93.88 484 HIS A N 1
ATOM 3761 C CA . HIS A 1 484 ? -9.246 -1.859 -5.321 1.00 93.88 484 HIS A CA 1
ATOM 3762 C C . HIS A 1 484 ? -10.617 -1.188 -5.168 1.00 93.88 484 HIS A C 1
ATOM 3764 O O . HIS A 1 484 ? -11.377 -1.483 -4.238 1.00 93.88 484 HIS A O 1
ATOM 3770 N N . GLU A 1 485 ? -10.927 -0.273 -6.080 1.00 88.56 485 GLU A N 1
ATOM 3771 C CA . GLU A 1 485 ? -12.136 0.546 -6.036 1.00 88.56 485 GLU A CA 1
ATOM 3772 C C . GLU A 1 485 ? -12.772 0.723 -7.424 1.00 88.56 485 GLU A C 1
ATOM 3774 O O . GLU A 1 485 ? -12.059 0.728 -8.432 1.00 88.56 485 GLU A O 1
ATOM 3779 N N . PRO A 1 486 ? -14.111 0.848 -7.492 1.00 84.44 486 PRO A N 1
ATOM 3780 C CA . PRO A 1 486 ? -14.820 1.157 -8.728 1.00 84.44 486 PRO A CA 1
ATOM 3781 C C . PRO A 1 486 ? -14.611 2.609 -9.173 1.00 84.44 486 PRO A C 1
ATOM 3783 O O . PRO A 1 486 ? -14.568 3.520 -8.347 1.00 84.44 486 PRO A O 1
ATOM 3786 N N . LEU A 1 487 ? -14.640 2.838 -10.487 1.00 78.62 487 LEU A N 1
ATOM 3787 C CA . LEU A 1 487 ? -14.722 4.172 -11.083 1.00 78.62 487 LEU A CA 1
ATOM 3788 C C . LEU A 1 487 ? -16.177 4.564 -11.364 1.00 78.62 487 LEU A C 1
ATOM 3790 O O . LEU A 1 487 ? -16.701 5.553 -10.837 1.00 78.62 487 LEU A O 1
ATOM 3794 N N . ARG A 1 488 ? -16.830 3.805 -12.248 1.00 78.75 488 ARG A N 1
ATOM 3795 C CA . ARG A 1 488 ? -18.150 4.099 -12.824 1.00 78.75 488 ARG A CA 1
ATOM 3796 C C . ARG A 1 488 ? -18.937 2.830 -13.116 1.00 78.75 488 ARG A C 1
ATOM 3798 O O . ARG A 1 488 ? -20.084 2.725 -12.684 1.00 78.75 488 ARG A O 1
ATOM 3805 N N . GLU A 1 489 ? -18.327 1.873 -13.804 1.00 81.81 489 GLU A N 1
ATOM 3806 C CA . GLU A 1 489 ? -18.955 0.623 -14.217 1.00 81.81 489 GLU A CA 1
ATOM 3807 C C . GLU A 1 489 ? -18.528 -0.495 -13.275 1.00 81.81 489 GLU A C 1
ATOM 3809 O O . GLU A 1 489 ? -17.618 -1.264 -13.546 1.00 81.81 489 GLU A O 1
ATOM 3814 N N . TYR A 1 490 ? -19.208 -0.608 -12.134 1.00 85.94 490 TYR A N 1
ATOM 3815 C CA . TYR A 1 490 ? -18.731 -1.389 -10.982 1.00 85.94 490 TYR A CA 1
ATOM 3816 C C . TYR A 1 490 ? -18.557 -2.900 -11.244 1.00 85.94 490 TYR A C 1
ATOM 3818 O O . TYR A 1 490 ? -18.055 -3.631 -10.400 1.00 85.94 490 TYR A O 1
ATOM 3826 N N . SER A 1 491 ? -19.058 -3.425 -12.359 1.00 85.50 491 SER A N 1
ATOM 3827 C CA . SER A 1 491 ? -18.791 -4.817 -12.750 1.00 85.50 491 SER A CA 1
ATOM 3828 C C . SER A 1 491 ? -17.615 -4.931 -13.719 1.00 85.50 491 SER A C 1
ATOM 3830 O O . SER A 1 491 ? -16.894 -5.919 -13.658 1.00 85.50 491 SER A O 1
ATOM 3832 N N . GLU A 1 492 ? -17.395 -3.934 -14.576 1.00 81.75 492 GLU A N 1
ATOM 3833 C CA . GLU A 1 492 ? -16.263 -3.894 -15.512 1.00 81.75 492 GLU A CA 1
ATOM 3834 C C . GLU A 1 492 ? -14.978 -3.419 -14.812 1.00 81.75 492 GLU A C 1
ATOM 3836 O O . GLU A 1 492 ? -13.899 -3.978 -15.005 1.00 81.75 492 GLU A O 1
ATOM 3841 N N . ASP A 1 493 ? -15.111 -2.471 -13.884 1.00 84.75 493 ASP A N 1
ATOM 3842 C CA . ASP A 1 493 ? -14.031 -1.937 -13.049 1.00 84.75 493 ASP A CA 1
ATOM 3843 C C . ASP A 1 493 ? -13.514 -2.942 -12.005 1.00 84.75 493 ASP A C 1
ATOM 3845 O O . ASP A 1 493 ? -12.568 -2.652 -11.276 1.00 84.75 493 ASP A O 1
ATOM 3849 N N . ALA A 1 494 ? -14.151 -4.109 -11.885 1.00 90.62 494 ALA A N 1
ATOM 3850 C CA . ALA A 1 494 ? -13.761 -5.155 -10.945 1.00 90.62 494 ALA A CA 1
ATOM 3851 C C . ALA A 1 494 ? -12.428 -5.823 -11.324 1.00 90.62 494 ALA A C 1
ATOM 3853 O O . ALA A 1 494 ? -11.801 -6.466 -10.489 1.00 90.62 494 ALA A O 1
ATOM 3854 N N . GLN A 1 495 ? -11.971 -5.693 -12.571 1.00 92.50 495 GLN A N 1
ATOM 3855 C CA . GLN A 1 495 ? -10.676 -6.235 -12.975 1.00 92.50 495 GLN A CA 1
ATOM 3856 C C . GLN A 1 495 ? -9.525 -5.510 -12.264 1.00 92.50 495 GLN A C 1
ATOM 3858 O O . GLN A 1 495 ? -9.535 -4.291 -12.068 1.00 92.50 495 GLN A O 1
ATOM 3863 N N . ILE A 1 496 ? -8.491 -6.265 -11.900 1.00 94.19 496 ILE A N 1
ATOM 3864 C CA . ILE A 1 496 ? -7.302 -5.734 -11.223 1.00 94.19 496 ILE A CA 1
ATOM 3865 C C . ILE A 1 496 ? -6.531 -4.806 -12.161 1.00 94.19 496 ILE A C 1
ATOM 3867 O O . ILE A 1 496 ? -6.028 -3.766 -11.728 1.00 94.19 496 ILE A O 1
ATOM 3871 N N . SER A 1 497 ? -6.491 -5.134 -13.455 1.00 93.44 497 SER A N 1
ATOM 3872 C CA . SER A 1 497 ? -5.923 -4.260 -14.479 1.00 93.44 497 SER A CA 1
ATOM 3873 C C . SER A 1 497 ? -6.588 -2.889 -14.524 1.00 93.44 497 SER A C 1
ATOM 3875 O O . SER A 1 497 ? -5.878 -1.898 -14.657 1.00 93.44 497 SER A O 1
ATOM 3877 N N . SER A 1 498 ? -7.911 -2.804 -14.346 1.00 91.06 498 SER A N 1
ATOM 3878 C CA . SER A 1 498 ? -8.642 -1.529 -14.363 1.00 91.06 498 SER A CA 1
ATOM 3879 C C . SER A 1 498 ? -8.170 -0.593 -13.249 1.00 91.06 498 SER A C 1
ATOM 3881 O O . SER A 1 498 ? -7.976 0.600 -13.482 1.00 91.06 498 SER A O 1
ATOM 3883 N N . THR A 1 499 ? -7.892 -1.139 -12.059 1.00 91.50 499 THR A N 1
ATOM 3884 C CA . THR A 1 499 ? -7.284 -0.365 -10.964 1.00 91.50 499 THR A CA 1
ATOM 3885 C C . THR A 1 499 ? -5.877 0.099 -11.328 1.00 91.50 499 THR A C 1
ATOM 3887 O O . THR A 1 499 ? -5.577 1.277 -11.184 1.00 91.50 499 THR A O 1
ATOM 3890 N N . LEU A 1 500 ? -5.018 -0.779 -11.856 1.00 92.75 500 LEU A N 1
ATOM 3891 C CA . LEU A 1 500 ? -3.661 -0.380 -12.246 1.00 92.75 500 LEU A CA 1
ATOM 3892 C C . LEU A 1 500 ? -3.652 0.696 -13.337 1.00 92.75 500 LEU A C 1
ATOM 3894 O O . LEU A 1 500 ? -2.871 1.636 -13.245 1.00 92.75 500 LEU A O 1
ATOM 3898 N N . TYR A 1 501 ? -4.515 0.596 -14.349 1.00 91.44 501 TYR A N 1
ATOM 3899 C CA . TYR A 1 501 ? -4.615 1.605 -15.406 1.00 91.44 501 TYR A CA 1
ATOM 3900 C C . TYR A 1 501 ? -4.979 2.980 -14.856 1.00 91.44 501 TYR A C 1
ATOM 3902 O O . TYR A 1 501 ? -4.358 3.976 -15.230 1.00 91.44 501 TYR A O 1
ATOM 3910 N N . ARG A 1 502 ? -5.949 3.023 -13.942 1.00 87.94 502 ARG A N 1
ATOM 3911 C CA . ARG A 1 502 ? -6.339 4.246 -13.248 1.00 87.94 502 ARG A CA 1
ATOM 3912 C C . ARG A 1 502 ? -5.173 4.838 -12.459 1.00 87.94 502 ARG A C 1
ATOM 3914 O O . ARG A 1 502 ? -4.854 6.010 -12.620 1.00 87.94 502 ARG A O 1
ATOM 3921 N N . GLU A 1 503 ? -4.501 4.014 -11.668 1.00 88.88 503 GLU A N 1
ATOM 3922 C CA . GLU A 1 503 ? -3.407 4.456 -10.805 1.00 88.88 503 GLU A CA 1
ATOM 3923 C C . GLU A 1 503 ? -2.160 4.891 -11.580 1.00 88.88 503 GLU A C 1
ATOM 3925 O O . GLU A 1 503 ? -1.486 5.838 -11.192 1.00 88.88 503 GLU A O 1
ATOM 3930 N N . LEU A 1 504 ? -1.852 4.259 -12.715 1.00 90.31 504 LEU A N 1
ATOM 3931 C CA . LEU A 1 504 ? -0.785 4.732 -13.600 1.00 90.31 504 LEU A CA 1
ATOM 3932 C C . LEU A 1 504 ? -1.087 6.146 -14.125 1.00 90.31 504 LEU A C 1
ATOM 3934 O O . LEU A 1 504 ? -0.212 7.014 -14.111 1.00 90.31 504 LEU A O 1
ATOM 3938 N N . GLU A 1 505 ? -2.327 6.393 -14.549 1.00 86.75 505 GLU A N 1
ATOM 3939 C CA . GLU A 1 505 ? -2.769 7.701 -15.040 1.00 86.75 505 GLU A CA 1
ATOM 3940 C C . GLU A 1 505 ? -2.776 8.773 -13.929 1.00 86.75 505 GLU A C 1
ATOM 3942 O O . GLU A 1 505 ? -2.358 9.911 -14.164 1.00 86.75 505 GLU A O 1
ATOM 3947 N N . GLU A 1 506 ? -3.222 8.417 -12.721 1.00 81.38 506 GLU A N 1
ATOM 3948 C CA . GLU A 1 506 ? -3.362 9.328 -11.577 1.00 81.38 506 GLU A CA 1
ATOM 3949 C C . GLU A 1 506 ? -2.054 9.558 -10.807 1.00 81.38 506 GLU A C 1
ATOM 3951 O O . GLU A 1 506 ? -1.690 10.704 -10.543 1.00 81.38 506 GLU A O 1
ATOM 3956 N N . GLU A 1 507 ? -1.332 8.504 -10.423 1.00 79.56 507 GLU A N 1
ATOM 3957 C CA . GLU A 1 507 ? -0.162 8.612 -9.542 1.00 79.56 507 GLU A CA 1
ATOM 3958 C C . GLU A 1 507 ? 1.143 8.878 -10.291 1.00 79.56 507 GLU A C 1
ATOM 3960 O O . GLU A 1 507 ? 2.045 9.503 -9.724 1.00 79.56 507 GLU A O 1
ATOM 3965 N N . LEU A 1 508 ? 1.267 8.403 -11.537 1.00 81.38 508 LEU A N 1
ATOM 3966 C CA . LEU A 1 508 ? 2.518 8.493 -12.294 1.00 81.38 508 LEU A CA 1
ATOM 3967 C C . LEU A 1 508 ? 2.472 9.477 -13.458 1.00 81.38 508 LEU A C 1
ATOM 3969 O O . LEU A 1 508 ? 3.472 10.150 -13.682 1.00 81.38 508 LEU A O 1
ATOM 3973 N N . PHE A 1 509 ? 1.371 9.590 -14.200 1.00 83.81 509 PHE A N 1
ATOM 3974 C CA . PHE A 1 509 ? 1.349 10.363 -15.453 1.00 83.81 509 PHE A CA 1
ATOM 3975 C C . PHE A 1 509 ? 0.739 11.766 -15.345 1.00 83.81 509 PHE A C 1
ATOM 3977 O O . PHE A 1 509 ? 0.420 12.394 -16.358 1.00 83.81 509 PHE A O 1
ATOM 3984 N N . GLY A 1 510 ? 0.650 12.295 -14.122 1.00 61.34 510 GLY A N 1
ATOM 3985 C CA . GLY A 1 510 ? 0.461 13.726 -13.884 1.00 61.34 510 GLY A CA 1
ATOM 3986 C C . GLY A 1 510 ? -0.959 14.238 -14.122 1.00 61.34 510 GLY A C 1
ATOM 3987 O O . GLY A 1 510 ? -1.148 15.439 -14.339 1.00 61.34 510 GLY A O 1
ATOM 3988 N N . ARG A 1 511 ? -1.982 13.373 -14.072 1.00 57.41 511 ARG A N 1
ATOM 3989 C CA . ARG A 1 511 ? -3.370 13.844 -14.075 1.00 57.41 511 ARG A CA 1
ATOM 3990 C C . ARG A 1 511 ? -3.797 14.197 -12.640 1.00 57.41 511 ARG A C 1
ATOM 3992 O O . ARG A 1 511 ? -3.685 13.358 -11.749 1.00 57.41 511 ARG A O 1
ATOM 3999 N N . PRO A 1 512 ? -4.283 15.426 -12.367 1.00 50.53 512 PRO A N 1
ATOM 4000 C CA . PRO A 1 512 ? -4.888 15.727 -11.072 1.00 50.53 512 PRO A CA 1
ATOM 4001 C C . PRO A 1 512 ? -6.114 14.829 -10.871 1.00 50.53 512 PRO A C 1
ATOM 4003 O O . PRO A 1 512 ? -6.928 14.757 -11.793 1.00 50.53 512 PRO A O 1
ATOM 4006 N N . GLU A 1 513 ? -6.186 14.168 -9.700 1.00 49.78 513 GLU A N 1
ATOM 4007 C CA . GLU A 1 513 ? -7.217 13.210 -9.241 1.00 49.78 513 GLU A CA 1
ATOM 4008 C C . GLU A 1 513 ? -8.379 13.062 -10.218 1.00 49.78 513 GLU A C 1
ATOM 4010 O O . GLU A 1 513 ? -9.266 13.924 -10.324 1.00 49.78 513 GLU A O 1
ATOM 4015 N N . VAL A 1 514 ? -8.381 11.944 -10.927 1.00 45.09 514 VAL A N 1
ATOM 4016 C CA . VAL A 1 514 ? -9.523 11.557 -11.725 1.00 45.09 514 VAL A CA 1
ATOM 4017 C C . VAL A 1 514 ? -10.616 11.128 -10.740 1.00 45.09 514 VAL A C 1
ATOM 4019 O O . VAL A 1 514 ? -10.646 10.013 -10.259 1.00 45.09 514 VAL A O 1
ATOM 4022 N N . ASP A 1 515 ? -11.495 12.077 -10.403 1.00 44.28 515 ASP A N 1
ATOM 4023 C CA . ASP A 1 515 ? -12.661 11.914 -9.520 1.00 44.28 515 ASP A CA 1
ATOM 4024 C C . ASP A 1 515 ? -12.386 11.725 -8.012 1.00 44.28 515 ASP A C 1
ATOM 4026 O O . ASP A 1 515 ? -12.580 10.649 -7.465 1.00 44.28 515 ASP A O 1
ATOM 4030 N N . SER A 1 516 ? -12.185 12.824 -7.266 1.00 39.78 516 SER A N 1
ATOM 4031 C CA . SER A 1 516 ? -12.876 12.937 -5.957 1.00 39.78 516 SER A CA 1
ATOM 4032 C C . SER A 1 516 ? -13.011 14.351 -5.366 1.00 39.78 516 SER A C 1
ATOM 4034 O O . SER A 1 516 ? -13.890 14.565 -4.526 1.00 39.78 516 SER A O 1
ATOM 4036 N N . THR A 1 517 ? -12.240 15.361 -5.798 1.00 37.53 517 THR A N 1
ATOM 4037 C CA . THR A 1 517 ? -12.182 16.649 -5.061 1.00 37.53 517 THR A CA 1
ATOM 4038 C C . THR A 1 517 ? -12.804 17.888 -5.720 1.00 37.53 517 THR A C 1
ATOM 4040 O O . THR A 1 517 ? -12.863 18.937 -5.066 1.00 37.53 517 THR A O 1
ATOM 4043 N N . ALA A 1 518 ? -13.343 17.814 -6.942 1.00 31.52 518 ALA A N 1
ATOM 4044 C CA . ALA A 1 518 ? -13.970 18.966 -7.600 1.00 31.52 518 ALA A CA 1
ATOM 4045 C C . ALA A 1 518 ? -15.505 18.864 -7.646 1.00 31.52 518 ALA A C 1
ATOM 4047 O O . ALA A 1 518 ? -16.081 17.943 -8.213 1.00 31.52 518 ALA A O 1
ATOM 4048 N N . ILE A 1 519 ? -16.178 19.899 -7.138 1.00 33.81 519 ILE A N 1
ATOM 4049 C CA . ILE A 1 519 ? -17.632 20.156 -7.237 1.00 33.81 519 ILE A CA 1
ATOM 4050 C C . ILE A 1 519 ? -18.067 20.435 -8.707 1.00 33.81 519 ILE A C 1
ATOM 4052 O O . ILE A 1 519 ? -19.190 20.846 -8.986 1.00 33.81 519 ILE A O 1
ATOM 4056 N N . HIS A 1 520 ? -17.202 20.173 -9.691 1.00 32.88 520 HIS A N 1
ATOM 4057 C CA . HIS A 1 520 ? -17.427 20.460 -11.103 1.00 32.88 520 HIS A CA 1
ATOM 4058 C C . HIS A 1 520 ? -17.319 19.181 -11.942 1.00 32.88 520 HIS A C 1
ATOM 4060 O O . HIS A 1 520 ? -16.237 18.642 -12.118 1.00 32.88 520 HIS A O 1
ATOM 4066 N N . ALA A 1 521 ? -18.474 18.734 -12.449 1.00 37.75 521 ALA A N 1
ATOM 4067 C CA . ALA A 1 521 ? -18.676 17.709 -13.479 1.00 37.75 521 ALA A CA 1
ATOM 4068 C C . ALA A 1 521 ? -17.891 16.389 -13.308 1.00 37.75 521 ALA A C 1
ATOM 4070 O O . ALA A 1 521 ? -16.800 16.211 -13.845 1.00 37.75 521 ALA A O 1
ATOM 4071 N N . ARG A 1 522 ? -18.536 15.416 -12.652 1.00 51.31 522 ARG A N 1
ATOM 4072 C CA . ARG A 1 522 ? -18.177 13.989 -12.694 1.00 51.31 522 ARG A CA 1
ATOM 4073 C C . ARG A 1 522 ? -18.226 13.490 -14.145 1.00 51.31 522 ARG A C 1
ATOM 4075 O O . ARG A 1 522 ? -19.268 13.600 -14.790 1.00 51.31 522 ARG A O 1
ATOM 4082 N N . GLN A 1 523 ? -17.106 13.002 -14.677 1.00 58.91 523 GLN A N 1
ATOM 4083 C CA . GLN A 1 523 ? -17.008 12.539 -16.070 1.00 58.91 523 GLN A CA 1
ATOM 4084 C C . GLN A 1 523 ? -17.487 11.092 -16.200 1.00 58.91 523 GLN A C 1
ATOM 4086 O O . GLN A 1 523 ? -17.194 10.274 -15.334 1.00 58.91 523 GLN A O 1
ATOM 4091 N N . ALA A 1 524 ? -18.222 10.787 -17.273 1.00 58.84 524 ALA A N 1
ATOM 4092 C CA . ALA A 1 524 ? -18.822 9.466 -17.479 1.00 58.84 524 ALA A CA 1
ATOM 4093 C C . ALA A 1 524 ? -17.788 8.373 -17.801 1.00 58.84 524 ALA A C 1
ATOM 4095 O O . ALA A 1 524 ? -17.924 7.272 -17.292 1.00 58.84 524 ALA A O 1
ATOM 4096 N N . ASP A 1 525 ? -16.752 8.699 -18.577 1.00 69.56 525 ASP A N 1
ATOM 4097 C CA . ASP A 1 525 ? -15.638 7.798 -18.892 1.00 69.56 525 ASP A CA 1
ATOM 4098 C C . ASP A 1 525 ? -14.308 8.555 -18.708 1.00 69.56 525 ASP A C 1
ATOM 4100 O O . ASP A 1 525 ? -13.895 9.338 -19.579 1.00 69.56 525 ASP A O 1
ATOM 4104 N N . PRO A 1 526 ? -13.664 8.411 -17.539 1.00 68.88 526 PRO A N 1
ATOM 4105 C CA . PRO A 1 526 ? -12.429 9.119 -17.249 1.00 68.88 526 PRO A CA 1
ATOM 4106 C C . PRO A 1 526 ? -11.198 8.556 -17.971 1.00 68.88 526 PRO A C 1
ATOM 4108 O O . PRO A 1 526 ? -10.259 9.325 -18.212 1.00 68.88 526 PRO A O 1
ATOM 4111 N N . LEU A 1 527 ? -11.221 7.270 -18.342 1.00 77.56 527 LEU A N 1
ATOM 4112 C CA . LEU A 1 527 ? -10.150 6.558 -19.051 1.00 77.56 527 LEU A CA 1
ATOM 4113 C C . LEU A 1 527 ? -10.380 6.494 -20.571 1.00 77.56 527 LEU A C 1
ATOM 4115 O O . LEU A 1 527 ? -9.618 5.842 -21.285 1.00 77.56 527 LEU A O 1
ATOM 4119 N N . HIS A 1 528 ? -11.376 7.225 -21.086 1.00 81.62 528 HIS A N 1
ATOM 4120 C CA . HIS A 1 528 ? -11.625 7.337 -22.518 1.00 81.62 528 HIS A CA 1
ATOM 4121 C C . HIS A 1 528 ? -10.338 7.669 -23.283 1.00 81.62 528 HIS A C 1
ATOM 4123 O O . HIS A 1 528 ? -9.632 8.631 -22.965 1.00 81.62 528 HIS A O 1
ATOM 4129 N N . LEU A 1 529 ? -10.081 6.931 -24.362 1.00 81.75 529 LEU A N 1
ATOM 4130 C CA . LEU A 1 529 ? -8.847 6.984 -25.149 1.00 81.75 529 LEU A CA 1
ATOM 4131 C C . LEU A 1 529 ? -8.413 8.400 -25.584 1.00 81.75 529 LEU A C 1
ATOM 4133 O O . LEU A 1 529 ? -7.224 8.663 -25.745 1.00 81.75 529 LEU A O 1
ATOM 4137 N N . THR A 1 530 ? -9.344 9.332 -25.801 1.00 82.62 530 THR A N 1
ATOM 4138 C CA . THR A 1 530 ? -9.033 10.727 -26.193 1.00 82.62 530 THR A CA 1
ATOM 4139 C C . THR A 1 530 ? -8.631 11.633 -25.027 1.00 82.62 530 THR A C 1
ATOM 4141 O O . THR A 1 530 ? -8.381 12.819 -25.237 1.00 82.62 530 THR A O 1
ATOM 4144 N N . ARG A 1 531 ? -8.667 11.121 -23.796 1.00 81.50 531 ARG A N 1
ATOM 4145 C CA . ARG A 1 531 ? -8.403 11.861 -22.557 1.00 81.50 531 ARG A CA 1
ATOM 4146 C C . ARG A 1 531 ? -7.173 11.368 -21.811 1.00 81.50 531 ARG A C 1
ATOM 4148 O O . ARG A 1 531 ? -6.742 12.063 -20.896 1.00 81.50 531 ARG A O 1
ATOM 4155 N N . LEU A 1 532 ? -6.667 10.196 -22.184 1.00 87.94 532 LEU A N 1
ATOM 4156 C CA . LEU A 1 532 ? -5.466 9.618 -21.603 1.00 87.94 532 LEU A CA 1
ATOM 4157 C C . LEU A 1 532 ? -4.270 10.545 -21.803 1.00 87.94 532 LEU A C 1
ATOM 4159 O O . LEU A 1 532 ? -4.115 11.164 -22.864 1.00 87.94 532 LEU A O 1
ATOM 4163 N N . SER A 1 533 ? -3.409 10.600 -20.794 1.00 89.06 533 SER A N 1
ATOM 4164 C CA . SER A 1 533 ? -2.086 11.196 -20.922 1.00 89.06 533 SER A CA 1
ATOM 4165 C C . SER A 1 533 ? -1.310 10.558 -22.091 1.00 89.06 533 SER A C 1
ATOM 4167 O O . SER A 1 533 ? -1.526 9.385 -22.413 1.00 89.06 533 SER A O 1
ATOM 4169 N N . PRO A 1 534 ? -0.384 11.285 -22.745 1.00 93.06 534 PRO A N 1
ATOM 4170 C CA . PRO A 1 534 ? 0.468 10.706 -23.784 1.00 93.06 534 PRO A CA 1
ATOM 4171 C C . PRO A 1 534 ? 1.162 9.378 -23.399 1.00 93.06 534 PRO A C 1
ATOM 4173 O O . PRO A 1 534 ? 1.051 8.436 -24.190 1.00 93.06 534 PRO A O 1
ATOM 4176 N N . PRO A 1 535 ? 1.806 9.232 -22.214 1.00 93.62 535 PRO A N 1
ATOM 4177 C CA . PRO A 1 535 ? 2.372 7.945 -21.798 1.00 93.62 535 PRO A CA 1
ATOM 4178 C C . PRO A 1 535 ? 1.328 6.835 -21.694 1.00 93.62 535 PRO A C 1
ATOM 4180 O O . PRO A 1 535 ? 1.567 5.734 -22.187 1.00 93.62 535 PRO A O 1
ATOM 4183 N N . MET A 1 536 ? 0.168 7.107 -21.090 1.00 93.12 536 MET A N 1
ATOM 4184 C CA . MET A 1 536 ? -0.871 6.094 -20.919 1.00 93.12 536 MET A CA 1
ATOM 4185 C C . MET A 1 536 ? -1.493 5.688 -22.251 1.00 93.12 536 MET A C 1
ATOM 4187 O O . MET A 1 536 ? -1.724 4.508 -22.504 1.00 93.12 536 MET A O 1
ATOM 4191 N N . ARG A 1 537 ? -1.703 6.652 -23.151 1.00 93.38 537 ARG A N 1
ATOM 4192 C CA . ARG A 1 537 ? -2.188 6.385 -24.503 1.00 93.38 537 ARG A CA 1
ATOM 4193 C C . ARG A 1 537 ? -1.248 5.450 -25.259 1.00 93.38 537 ARG A C 1
ATOM 4195 O O . ARG A 1 537 ? -1.718 4.499 -25.878 1.00 93.38 537 ARG A O 1
ATOM 4202 N N . TRP A 1 538 ? 0.062 5.690 -25.165 1.00 95.06 538 TRP A N 1
ATOM 4203 C CA . TRP A 1 538 ? 1.071 4.839 -25.794 1.00 95.06 538 TRP A CA 1
ATOM 4204 C C . TRP A 1 538 ? 0.983 3.386 -25.313 1.00 95.06 538 TRP A C 1
ATOM 4206 O O . TRP A 1 538 ? 1.095 2.477 -26.139 1.00 95.06 538 TRP A O 1
ATOM 4216 N N . LEU A 1 539 ? 0.757 3.182 -24.006 1.00 94.25 539 LEU A N 1
ATOM 4217 C CA . LEU A 1 539 ? 0.586 1.859 -23.397 1.00 94.25 539 LEU A CA 1
ATOM 4218 C C . LEU A 1 539 ? -0.711 1.200 -23.887 1.00 94.25 539 LEU A C 1
ATOM 4220 O O . LEU A 1 539 ? -0.698 0.061 -24.349 1.00 94.25 539 LEU A O 1
ATOM 4224 N N . MET A 1 540 ? -1.830 1.928 -23.848 1.00 92.06 540 MET A N 1
ATOM 4225 C CA . MET A 1 540 ? -3.144 1.402 -24.237 1.00 92.06 540 MET A CA 1
ATOM 4226 C C . MET A 1 540 ? -3.212 0.993 -25.711 1.00 92.06 540 MET A C 1
ATOM 4228 O O . MET A 1 540 ? -3.756 -0.068 -26.018 1.00 92.06 540 MET A O 1
ATOM 4232 N N . ASP A 1 541 ? -2.591 1.766 -26.607 1.00 93.38 541 ASP A N 1
ATOM 4233 C CA . ASP A 1 541 ? -2.502 1.435 -28.036 1.00 93.38 541 ASP A CA 1
ATOM 4234 C C . ASP A 1 541 ? -1.626 0.184 -28.313 1.00 93.38 541 ASP A C 1
ATOM 4236 O O . ASP A 1 541 ? -1.601 -0.298 -29.443 1.00 93.38 541 ASP A O 1
ATOM 4240 N N . ARG A 1 542 ? -0.912 -0.344 -27.304 1.00 93.56 542 ARG A N 1
ATOM 4241 C CA . ARG A 1 542 ? 0.025 -1.487 -27.388 1.00 93.56 542 ARG A CA 1
ATOM 4242 C C . ARG A 1 542 ? -0.292 -2.610 -26.401 1.00 93.56 542 ARG A C 1
ATOM 4244 O O . ARG A 1 542 ? 0.584 -3.382 -26.027 1.00 93.56 542 ARG A O 1
ATOM 4251 N N . THR A 1 543 ? -1.533 -2.702 -25.940 1.00 88.50 543 THR A N 1
ATOM 4252 C CA . THR A 1 543 ? -1.978 -3.774 -25.027 1.00 88.50 543 THR A CA 1
ATOM 4253 C C . THR A 1 543 ? -1.786 -5.177 -25.616 1.00 88.50 543 THR A C 1
ATOM 4255 O O . THR A 1 543 ? -1.495 -6.115 -24.876 1.00 88.50 543 THR A O 1
ATOM 4258 N N . ASP A 1 544 ? -1.837 -5.301 -26.944 1.00 87.06 544 ASP A N 1
ATOM 4259 C CA . ASP A 1 544 ? -1.587 -6.545 -27.684 1.00 87.06 544 ASP A CA 1
ATOM 4260 C C . ASP A 1 544 ? -0.097 -6.792 -28.017 1.00 87.06 544 ASP A C 1
ATOM 4262 O O . ASP A 1 544 ? 0.232 -7.752 -28.719 1.00 87.06 544 ASP A O 1
ATOM 4266 N N . GLU A 1 545 ? 0.828 -5.965 -27.508 1.00 92.31 545 GLU A N 1
ATOM 4267 C CA . GLU A 1 545 ? 2.277 -6.075 -27.736 1.00 92.31 545 GLU A CA 1
ATOM 4268 C C . GLU A 1 545 ? 3.047 -6.340 -26.421 1.00 92.31 545 GLU A C 1
ATOM 4270 O O . GLU A 1 545 ? 3.713 -5.443 -25.897 1.00 92.31 545 GLU A O 1
ATOM 4275 N N . PRO A 1 546 ? 3.046 -7.580 -25.883 1.00 85.81 546 PRO A N 1
ATOM 4276 C CA . PRO A 1 546 ? 3.702 -7.899 -24.608 1.00 85.81 546 PRO A CA 1
ATOM 4277 C C . PRO A 1 546 ? 5.213 -7.634 -24.556 1.00 85.81 546 PRO A C 1
ATOM 4279 O O . PRO A 1 546 ? 5.781 -7.619 -23.466 1.00 85.81 546 PRO A O 1
ATOM 4282 N N . SER A 1 547 ? 5.858 -7.492 -25.721 1.00 89.50 547 SER A N 1
ATOM 4283 C CA . SER A 1 547 ? 7.273 -7.132 -25.877 1.00 89.50 547 SER A CA 1
ATOM 4284 C C . SER A 1 547 ? 7.539 -5.628 -25.783 1.00 89.50 547 SER A C 1
ATOM 4286 O O . SER A 1 547 ? 8.694 -5.222 -25.725 1.00 89.50 547 SER A O 1
ATOM 4288 N N . ALA A 1 548 ? 6.494 -4.799 -25.852 1.00 94.06 548 ALA A N 1
ATOM 4289 C CA . ALA A 1 548 ? 6.586 -3.358 -25.648 1.00 94.06 548 ALA A CA 1
ATOM 4290 C C . ALA A 1 548 ? 6.377 -3.029 -24.167 1.00 94.06 548 ALA A C 1
ATOM 4292 O O . ALA A 1 548 ? 7.161 -2.287 -23.570 1.00 94.06 548 ALA A O 1
ATOM 4293 N N . TRP A 1 549 ? 5.341 -3.612 -23.560 1.00 96.19 549 TRP A N 1
ATOM 4294 C CA . TRP A 1 549 ? 5.080 -3.520 -22.128 1.00 96.19 549 TRP A CA 1
ATOM 4295 C C . TRP A 1 549 ? 4.120 -4.623 -21.656 1.00 96.19 549 TRP A C 1
ATOM 4297 O O . TRP A 1 549 ? 3.428 -5.250 -22.456 1.00 96.19 549 TRP A O 1
ATOM 4307 N N . ARG A 1 550 ? 4.063 -4.860 -20.342 1.00 95.38 550 ARG A N 1
ATOM 4308 C CA . ARG A 1 550 ? 3.134 -5.804 -19.706 1.00 95.38 550 ARG A CA 1
ATOM 4309 C C . ARG A 1 550 ? 2.862 -5.456 -18.246 1.00 95.38 550 ARG A C 1
ATOM 4311 O O . ARG A 1 550 ? 3.661 -4.786 -17.590 1.00 95.38 550 ARG A O 1
ATOM 4318 N N . MET A 1 551 ? 1.756 -5.984 -17.730 1.00 96.69 551 MET A N 1
ATOM 4319 C CA . MET A 1 551 ? 1.446 -6.011 -16.302 1.00 96.69 551 MET A CA 1
ATOM 4320 C C . MET A 1 551 ? 1.238 -7.450 -15.851 1.00 96.69 551 MET A C 1
ATOM 4322 O O . MET A 1 551 ? 0.529 -8.215 -16.507 1.00 96.69 551 MET A O 1
ATOM 4326 N N . GLU A 1 552 ? 1.831 -7.816 -14.722 1.00 97.69 552 GLU A N 1
ATOM 4327 C CA . GLU A 1 552 ? 1.716 -9.165 -14.175 1.00 97.69 552 GLU A CA 1
ATOM 4328 C C . GLU A 1 552 ? 1.481 -9.120 -12.668 1.00 97.69 552 GLU A C 1
ATOM 4330 O O . GLU A 1 552 ? 2.179 -8.400 -11.955 1.00 97.69 552 GLU A O 1
ATOM 4335 N N . ALA A 1 553 ? 0.539 -9.918 -12.167 1.00 98.38 553 ALA A N 1
ATOM 4336 C CA . ALA A 1 553 ? 0.479 -10.239 -10.750 1.00 98.38 553 ALA A CA 1
ATOM 4337 C C . ALA A 1 553 ? 1.615 -11.211 -10.415 1.00 98.38 553 ALA A C 1
ATOM 4339 O O . ALA A 1 553 ? 1.765 -12.273 -11.029 1.00 98.38 553 ALA A O 1
ATOM 4340 N N . THR A 1 554 ? 2.434 -10.819 -9.447 1.00 98.44 554 THR A N 1
ATOM 4341 C CA . THR A 1 554 ? 3.615 -11.562 -9.010 1.00 98.44 554 THR A CA 1
ATOM 4342 C C . THR A 1 554 ? 3.329 -12.355 -7.746 1.00 98.44 554 THR A C 1
ATOM 4344 O O . THR A 1 554 ? 3.817 -13.474 -7.623 1.00 98.44 554 THR A O 1
ATOM 4347 N N . GLY A 1 555 ? 2.448 -11.859 -6.877 1.00 98.12 555 GLY A N 1
ATOM 4348 C CA . GLY A 1 555 ? 2.053 -12.559 -5.666 1.00 98.12 555 GLY A CA 1
ATOM 4349 C C . GLY A 1 555 ? 0.761 -12.042 -5.031 1.00 98.12 555 GLY A C 1
ATOM 4350 O O . GLY A 1 555 ? 0.186 -11.029 -5.433 1.00 98.12 555 GLY A O 1
ATOM 4351 N N . PHE A 1 556 ? 0.303 -12.767 -4.015 1.00 98.50 556 PHE A N 1
ATOM 4352 C CA . PHE A 1 556 ? -0.882 -12.462 -3.225 1.00 98.50 556 PHE A CA 1
ATOM 4353 C C . PHE A 1 556 ? -0.660 -12.771 -1.740 1.00 98.50 556 PHE A C 1
ATOM 4355 O O . PHE A 1 556 ? 0.027 -13.731 -1.372 1.00 98.50 556 PHE A O 1
ATOM 4362 N N . GLY A 1 557 ? -1.285 -11.988 -0.865 1.00 98.00 557 GLY A N 1
ATOM 4363 C CA . GLY A 1 557 ? -1.334 -12.295 0.560 1.00 98.00 557 GLY A CA 1
ATOM 4364 C C . GLY A 1 557 ? -2.285 -11.406 1.349 1.00 98.00 557 GLY A C 1
ATOM 4365 O O . GLY A 1 557 ? -2.882 -10.475 0.820 1.00 98.00 557 GLY A O 1
ATOM 4366 N N . PHE A 1 558 ? -2.418 -11.695 2.642 1.00 98.19 558 PHE A N 1
ATOM 4367 C CA . PHE A 1 558 ? -3.165 -10.874 3.591 1.00 98.19 558 PHE A CA 1
ATOM 4368 C C . PHE A 1 558 ? -2.208 -10.106 4.496 1.00 98.19 558 PHE A C 1
ATOM 4370 O O . PHE A 1 558 ? -1.426 -10.704 5.232 1.00 98.19 558 PHE A O 1
ATOM 4377 N N . ASN A 1 559 ? -2.276 -8.782 4.501 1.00 97.31 559 ASN A N 1
ATOM 4378 C CA . ASN A 1 559 ? -1.473 -7.959 5.389 1.00 97.31 559 ASN A CA 1
ATOM 4379 C C . ASN A 1 559 ? -2.013 -8.030 6.817 1.00 97.31 559 ASN A C 1
ATOM 4381 O O . ASN A 1 559 ? -3.083 -7.507 7.115 1.00 97.31 559 ASN A O 1
ATOM 4385 N N . LEU A 1 560 ? -1.263 -8.643 7.732 1.00 97.50 560 LEU A N 1
ATOM 4386 C CA . LEU A 1 560 ? -1.679 -8.821 9.125 1.00 97.50 560 LEU A CA 1
ATOM 4387 C C . LEU A 1 560 ? -1.836 -7.493 9.886 1.00 97.50 560 LEU A C 1
ATOM 4389 O O . LEU A 1 560 ? -2.414 -7.486 10.971 1.00 97.50 560 LEU A O 1
ATOM 4393 N N . VAL A 1 561 ? -1.344 -6.369 9.350 1.00 96.25 561 VAL A N 1
ATOM 4394 C CA . VAL A 1 561 ? -1.511 -5.042 9.965 1.00 96.25 561 VAL A CA 1
ATOM 4395 C C . VAL A 1 561 ? -2.991 -4.663 10.040 1.00 96.25 561 VAL A C 1
ATOM 4397 O O . VAL A 1 561 ? -3.478 -4.379 11.133 1.00 96.25 561 VAL A O 1
ATOM 4400 N N . SER A 1 562 ? -3.708 -4.731 8.920 1.00 92.75 562 SER A N 1
ATOM 4401 C CA . SER A 1 562 ? -5.120 -4.337 8.794 1.00 92.75 562 SER A CA 1
ATOM 4402 C C . SER A 1 562 ? -6.050 -5.494 8.417 1.00 92.75 562 SER A C 1
ATOM 4404 O O . SER A 1 562 ? -7.263 -5.350 8.456 1.00 92.75 562 SER A O 1
ATOM 4406 N N . GLY A 1 563 ? -5.510 -6.655 8.044 1.00 95.06 563 GLY A N 1
ATOM 4407 C CA . GLY A 1 563 ? -6.255 -7.756 7.433 1.00 95.06 563 GLY A CA 1
ATOM 4408 C C . GLY A 1 563 ? -6.534 -7.553 5.938 1.00 95.06 563 GLY A C 1
ATOM 4409 O O . GLY A 1 563 ? -7.248 -8.355 5.335 1.00 95.06 563 GLY A O 1
ATOM 4410 N N . ASN A 1 564 ? -6.019 -6.504 5.306 1.00 96.38 564 ASN A N 1
ATOM 4411 C CA . ASN A 1 564 ? -6.274 -6.250 3.886 1.00 96.38 564 ASN A CA 1
ATOM 4412 C C . ASN A 1 564 ? -5.655 -7.337 3.011 1.00 96.38 564 ASN A C 1
ATOM 4414 O O . ASN A 1 564 ? -4.687 -7.982 3.409 1.00 96.38 564 ASN A O 1
ATOM 4418 N N . PHE A 1 565 ? -6.225 -7.563 1.832 1.00 98.06 565 PHE A N 1
ATOM 4419 C CA . PHE A 1 565 ? -5.543 -8.356 0.819 1.00 98.06 565 PHE A CA 1
ATOM 4420 C C . PHE A 1 565 ? -4.558 -7.469 0.048 1.00 98.06 565 PHE A C 1
ATOM 4422 O O . PHE A 1 565 ? -4.805 -6.282 -0.134 1.00 98.06 565 PHE A O 1
ATOM 4429 N N . GLU A 1 566 ? -3.458 -8.044 -0.411 1.00 98.06 566 GLU A N 1
ATOM 4430 C CA . GLU A 1 566 ? -2.432 -7.350 -1.184 1.00 98.06 566 GLU A CA 1
ATOM 4431 C C . GLU A 1 566 ? -2.132 -8.194 -2.422 1.00 98.06 566 GLU A C 1
ATOM 4433 O O . GLU A 1 566 ? -1.757 -9.363 -2.298 1.00 98.06 566 GLU A O 1
ATOM 4438 N N . ILE A 1 567 ? -2.298 -7.614 -3.609 1.00 98.31 567 ILE A N 1
ATOM 4439 C CA . ILE A 1 567 ? -1.834 -8.198 -4.868 1.00 98.31 567 ILE A CA 1
ATOM 4440 C C . ILE A 1 567 ? -0.569 -7.447 -5.277 1.00 98.31 567 ILE A C 1
ATOM 4442 O O . ILE A 1 567 ? -0.619 -6.272 -5.653 1.00 98.31 567 ILE A O 1
ATOM 4446 N N . SER A 1 568 ? 0.578 -8.120 -5.180 1.00 98.38 568 SER A N 1
ATOM 4447 C CA . SER A 1 568 ? 1.829 -7.583 -5.703 1.00 98.38 568 SER A CA 1
ATOM 4448 C C . SER A 1 568 ? 1.863 -7.741 -7.216 1.00 98.38 568 SER A C 1
ATOM 4450 O O . SER A 1 568 ? 1.466 -8.770 -7.767 1.00 98.38 568 SER A O 1
ATOM 4452 N N . THR A 1 569 ? 2.330 -6.701 -7.898 1.00 98.50 569 THR A N 1
ATOM 4453 C CA . THR A 1 569 ? 2.357 -6.650 -9.359 1.00 98.50 569 THR A CA 1
ATOM 4454 C C . THR A 1 569 ? 3.676 -6.086 -9.879 1.00 98.50 569 THR A C 1
ATOM 4456 O O . THR A 1 569 ? 4.416 -5.405 -9.164 1.00 98.50 569 THR A O 1
ATOM 4459 N N . LEU A 1 570 ? 3.986 -6.393 -11.133 1.00 98.38 570 LEU A N 1
ATOM 4460 C CA . LEU A 1 570 ? 5.069 -5.803 -11.909 1.00 98.38 570 LEU A CA 1
ATOM 4461 C C . LEU A 1 570 ? 4.444 -5.076 -13.100 1.00 98.38 570 LEU A C 1
ATOM 4463 O O . LEU A 1 570 ? 3.748 -5.702 -13.899 1.00 98.38 570 LEU A O 1
ATOM 4467 N N . VAL A 1 571 ? 4.716 -3.778 -13.227 1.00 98.00 571 VAL A N 1
ATOM 4468 C CA . VAL A 1 571 ? 4.467 -3.013 -14.456 1.00 98.00 571 VAL A CA 1
ATOM 4469 C C . VAL A 1 571 ? 5.808 -2.876 -15.157 1.00 98.00 571 VAL A C 1
ATOM 4471 O O . VAL A 1 571 ? 6.704 -2.197 -14.654 1.00 98.00 571 VAL A O 1
ATOM 4474 N N . LEU A 1 572 ? 5.957 -3.554 -16.292 1.00 97.81 572 LEU A N 1
ATOM 4475 C CA . LEU A 1 572 ? 7.207 -3.622 -17.037 1.00 97.81 572 LEU A CA 1
ATOM 4476 C C . LEU A 1 572 ? 7.036 -2.986 -18.411 1.00 97.81 572 LEU A C 1
ATOM 4478 O O . LEU A 1 572 ? 6.267 -3.483 -19.226 1.00 97.81 572 LEU A O 1
ATOM 4482 N N . ILE A 1 573 ? 7.788 -1.923 -18.675 1.00 97.62 573 ILE A N 1
ATOM 4483 C CA . ILE A 1 573 ? 7.902 -1.296 -19.994 1.00 97.62 573 ILE A CA 1
ATOM 4484 C C . ILE A 1 573 ? 9.261 -1.692 -20.565 1.00 97.62 573 ILE A C 1
ATOM 4486 O O . ILE A 1 573 ? 10.296 -1.362 -19.988 1.00 97.62 573 ILE A O 1
ATOM 4490 N N . GLU A 1 574 ? 9.264 -2.442 -21.661 1.00 95.62 574 GLU A N 1
ATOM 4491 C CA . GLU A 1 574 ? 10.478 -2.991 -22.277 1.00 95.62 574 GLU A CA 1
ATOM 4492 C C . GLU A 1 574 ? 11.011 -2.128 -23.418 1.00 95.62 574 GLU A C 1
ATOM 4494 O O . GLU A 1 574 ? 12.212 -2.151 -23.686 1.00 95.62 574 GLU A O 1
ATOM 4499 N N . ASP A 1 575 ? 10.149 -1.344 -24.066 1.00 95.06 575 ASP A N 1
ATOM 4500 C CA . ASP A 1 575 ? 10.581 -0.422 -25.111 1.00 95.06 575 ASP A CA 1
ATOM 4501 C C . ASP A 1 575 ? 11.385 0.745 -24.507 1.00 95.06 575 ASP A C 1
ATOM 4503 O O . ASP A 1 575 ? 10.847 1.637 -23.846 1.00 95.06 575 ASP A O 1
ATOM 4507 N N . GLU A 1 576 ? 12.697 0.750 -24.758 1.00 92.62 576 GLU A N 1
ATOM 4508 C CA . GLU A 1 576 ? 13.626 1.780 -24.283 1.00 92.62 576 GLU A CA 1
ATOM 4509 C C . GLU A 1 576 ? 13.281 3.193 -24.789 1.00 92.62 576 GLU A C 1
ATOM 4511 O O . GLU A 1 576 ? 13.645 4.186 -24.145 1.00 92.62 576 GLU A O 1
ATOM 4516 N N . ALA A 1 577 ? 12.577 3.313 -25.924 1.00 92.75 577 ALA A N 1
ATOM 4517 C CA . ALA A 1 577 ? 12.156 4.606 -26.454 1.00 92.75 577 ALA A CA 1
ATOM 4518 C C . ALA A 1 577 ? 11.133 5.283 -25.533 1.00 92.75 577 ALA A C 1
ATOM 4520 O O . ALA A 1 577 ? 11.153 6.511 -25.402 1.00 92.75 577 ALA A O 1
ATOM 4521 N N . TRP A 1 578 ? 10.308 4.494 -24.831 1.00 95.62 578 TRP A N 1
ATOM 4522 C CA . TRP A 1 578 ? 9.262 5.009 -23.951 1.00 95.62 578 TRP A CA 1
ATOM 4523 C C . TRP A 1 578 ? 9.833 5.921 -22.865 1.00 95.62 578 TRP A C 1
ATOM 4525 O O . TRP A 1 578 ? 9.323 7.018 -22.644 1.00 95.62 578 TRP A O 1
ATOM 4535 N N . TRP A 1 579 ? 10.935 5.527 -22.214 1.00 93.44 579 TRP A N 1
ATOM 4536 C CA . TRP A 1 579 ? 11.533 6.354 -21.161 1.00 93.44 579 TRP A CA 1
ATOM 4537 C C . TRP A 1 579 ? 12.117 7.659 -21.708 1.00 93.44 579 TRP A C 1
ATOM 4539 O O . TRP A 1 579 ? 12.051 8.698 -21.048 1.00 93.44 579 TRP A O 1
ATOM 4549 N N . GLY A 1 580 ? 12.705 7.612 -22.907 1.00 90.44 580 GLY A N 1
ATOM 4550 C CA . GLY A 1 580 ? 13.243 8.795 -23.574 1.00 90.44 580 GLY A CA 1
ATOM 4551 C C . GLY A 1 580 ? 12.161 9.809 -23.944 1.00 90.44 580 GLY A C 1
ATOM 4552 O O . GLY A 1 580 ? 12.392 11.010 -23.820 1.00 90.44 580 GLY A O 1
ATOM 4553 N N . GLU A 1 581 ? 10.991 9.325 -24.360 1.00 94.12 581 GLU A N 1
ATOM 4554 C CA . GLU A 1 581 ? 9.859 10.156 -24.772 1.00 94.12 581 GLU A CA 1
ATOM 4555 C C . GLU A 1 581 ? 9.028 10.651 -23.581 1.00 94.12 581 GLU A C 1
ATOM 4557 O O . GLU A 1 581 ? 8.696 11.836 -23.501 1.00 94.12 581 GLU A O 1
ATOM 4562 N N . PHE A 1 582 ? 8.734 9.769 -22.623 1.00 93.06 582 PHE A N 1
ATOM 4563 C CA . PHE A 1 582 ? 7.739 10.027 -21.584 1.00 93.06 582 PHE A CA 1
ATOM 4564 C C . PHE A 1 582 ? 8.278 10.093 -20.160 1.00 93.06 582 PHE A C 1
ATOM 4566 O O . PHE A 1 582 ? 7.554 10.526 -19.267 1.00 93.06 582 PHE A O 1
ATOM 4573 N N . GLY A 1 583 ? 9.544 9.752 -19.906 1.00 87.00 583 GLY A N 1
ATOM 4574 C CA . GLY A 1 583 ? 10.103 9.782 -18.548 1.00 87.00 583 GLY A CA 1
ATOM 4575 C C . GLY A 1 583 ? 10.036 11.162 -17.873 1.00 87.00 583 GLY A C 1
ATOM 4576 O O . GLY A 1 583 ? 10.110 11.249 -16.650 1.00 87.00 583 GLY A O 1
ATOM 4577 N N . GLY A 1 584 ? 9.883 12.240 -18.655 1.00 84.75 584 GLY A N 1
ATOM 4578 C CA . GLY A 1 584 ? 9.664 13.605 -18.164 1.00 84.75 584 GLY A CA 1
ATOM 4579 C C . GLY A 1 584 ? 8.221 13.941 -17.760 1.00 84.75 584 GLY A C 1
ATOM 4580 O O . GLY A 1 584 ? 8.031 14.954 -17.103 1.00 84.75 584 GLY A O 1
ATOM 4581 N N . TYR A 1 585 ? 7.232 13.116 -18.122 1.00 83.69 585 TYR A N 1
ATOM 4582 C CA . TYR A 1 585 ? 5.835 13.257 -17.678 1.00 83.69 585 TYR A CA 1
ATOM 4583 C C . TYR A 1 585 ? 5.611 12.714 -16.265 1.00 83.69 585 TYR A C 1
ATOM 4585 O O . TYR A 1 585 ? 4.553 12.940 -15.686 1.00 83.69 585 TYR A O 1
ATOM 4593 N N . ILE A 1 586 ? 6.583 11.971 -15.725 1.00 82.69 586 ILE A N 1
ATOM 4594 C CA . ILE A 1 586 ? 6.464 11.371 -14.402 1.00 82.69 586 ILE A CA 1
ATOM 4595 C C . ILE A 1 586 ? 6.614 12.462 -13.346 1.00 82.69 586 ILE A C 1
ATOM 4597 O O . ILE A 1 586 ? 7.722 12.911 -13.044 1.00 82.69 586 ILE A O 1
ATOM 4601 N N . GLU A 1 587 ? 5.484 12.859 -12.773 1.00 66.12 587 GLU A N 1
ATOM 4602 C CA . GLU A 1 587 ? 5.391 13.842 -11.702 1.00 66.12 587 GLU A CA 1
ATOM 4603 C C . GLU A 1 587 ? 4.796 13.170 -10.469 1.00 66.12 587 GLU A C 1
ATOM 4605 O O . GLU A 1 587 ? 3.675 12.671 -10.488 1.00 66.12 587 GLU A O 1
ATOM 4610 N N . ALA A 1 588 ? 5.556 13.144 -9.375 1.00 54.12 588 ALA A N 1
ATOM 4611 C CA . ALA A 1 588 ? 5.069 12.571 -8.134 1.00 54.12 588 ALA A CA 1
ATOM 4612 C C . ALA A 1 588 ? 3.984 13.494 -7.556 1.00 54.12 588 ALA A C 1
ATOM 4614 O O . ALA A 1 588 ? 4.261 14.643 -7.194 1.00 54.12 588 ALA A O 1
ATOM 4615 N N . ASN A 1 589 ? 2.744 13.005 -7.507 1.00 50.38 589 ASN A N 1
ATOM 4616 C CA . ASN A 1 589 ? 1.619 13.766 -6.981 1.00 50.38 589 ASN A CA 1
ATOM 4617 C C . ASN A 1 589 ? 1.833 14.131 -5.495 1.00 50.38 589 ASN A C 1
ATOM 4619 O O . ASN A 1 589 ? 2.599 13.498 -4.761 1.00 50.38 589 ASN A O 1
ATOM 4623 N N . TRP A 1 590 ? 1.135 15.185 -5.065 1.00 42.94 590 TRP A N 1
ATOM 4624 C CA . TRP A 1 590 ? 1.251 15.920 -3.792 1.00 42.94 590 TRP A CA 1
ATOM 4625 C C . TRP A 1 590 ? 1.244 15.093 -2.483 1.00 42.94 590 TRP A C 1
ATOM 4627 O O . TRP A 1 590 ? 1.514 15.661 -1.421 1.00 42.94 590 TRP A O 1
ATOM 4637 N N . GLU A 1 591 ? 0.928 13.794 -2.529 1.00 44.97 591 GLU A N 1
ATOM 4638 C CA . GLU A 1 591 ? 0.926 12.870 -1.383 1.00 44.97 591 GLU A CA 1
ATOM 4639 C C . GLU A 1 591 ? 2.309 12.239 -1.091 1.00 44.97 591 GLU A C 1
ATOM 4641 O O . GLU A 1 591 ? 2.573 11.760 0.022 1.00 44.97 591 GLU A O 1
ATOM 4646 N N . SER A 1 592 ? 3.229 12.308 -2.055 1.00 48.50 592 SER A N 1
ATOM 4647 C CA . SER A 1 592 ? 4.622 11.874 -1.912 1.00 48.50 592 SER A CA 1
ATOM 4648 C C . SER A 1 592 ? 5.528 13.029 -1.461 1.00 48.50 592 SER A C 1
ATOM 4650 O O . SER A 1 592 ? 5.492 14.112 -2.040 1.00 48.50 592 SER A O 1
ATOM 4652 N N . ASP A 1 593 ? 6.355 12.816 -0.428 1.00 49.44 593 ASP A N 1
ATOM 4653 C CA . ASP A 1 593 ? 7.409 13.785 -0.062 1.00 49.44 593 ASP A CA 1
ATOM 4654 C C . ASP A 1 593 ? 8.596 13.693 -1.050 1.00 49.44 593 ASP A C 1
ATOM 4656 O O . ASP A 1 593 ? 9.400 14.622 -1.149 1.00 49.44 593 ASP A O 1
ATOM 4660 N N . GLY A 1 594 ? 8.678 12.606 -1.835 1.00 66.38 594 GLY A N 1
ATOM 4661 C CA . GLY A 1 594 ? 9.591 12.469 -2.967 1.00 66.38 594 GLY A CA 1
ATOM 4662 C C . GLY A 1 594 ? 9.494 11.121 -3.693 1.00 66.38 594 GLY A C 1
ATOM 4663 O O . GLY A 1 594 ? 9.058 10.114 -3.132 1.00 66.38 594 GLY A O 1
ATOM 4664 N N . LEU A 1 595 ? 9.947 11.106 -4.950 1.00 80.81 595 LEU A N 1
ATOM 4665 C CA . LEU A 1 595 ? 10.108 9.902 -5.765 1.00 80.81 595 LEU A CA 1
ATOM 4666 C C . LEU A 1 595 ? 11.595 9.634 -5.998 1.00 80.81 595 LEU A C 1
ATOM 4668 O O . LEU A 1 595 ? 12.319 10.480 -6.532 1.00 80.81 595 LEU A O 1
ATOM 4672 N N . ARG A 1 596 ? 12.065 8.452 -5.599 1.00 88.06 596 ARG A N 1
ATOM 4673 C CA . ARG A 1 596 ? 13.462 8.035 -5.757 1.00 88.06 596 ARG A CA 1
ATOM 4674 C C . ARG A 1 596 ? 13.588 7.073 -6.932 1.00 88.06 596 ARG A C 1
ATOM 4676 O O . ARG A 1 596 ? 12.772 6.171 -7.102 1.00 88.06 596 ARG A O 1
ATOM 4683 N N . ARG A 1 597 ? 14.636 7.266 -7.736 1.00 91.38 597 ARG A N 1
ATOM 4684 C CA . ARG A 1 597 ? 14.949 6.420 -8.894 1.00 91.38 597 ARG A CA 1
ATOM 4685 C C . ARG A 1 597 ? 16.076 5.461 -8.550 1.00 91.38 597 ARG A C 1
ATOM 4687 O O . ARG A 1 597 ? 17.125 5.913 -8.096 1.00 91.38 597 ARG A O 1
ATOM 4694 N N . TYR A 1 598 ? 15.885 4.185 -8.846 1.00 95.50 598 TYR A N 1
ATOM 4695 C CA . TYR A 1 598 ? 16.911 3.151 -8.712 1.00 95.50 598 TYR A CA 1
ATOM 4696 C C . TYR A 1 598 ? 17.194 2.514 -10.072 1.00 95.50 598 TYR A C 1
ATOM 4698 O O . TYR A 1 598 ? 16.345 2.539 -10.959 1.00 95.50 598 TYR A O 1
ATOM 4706 N N . SER A 1 599 ? 18.409 2.004 -10.250 1.00 96.44 599 SER A N 1
ATOM 4707 C CA . SER A 1 599 ? 18.821 1.276 -11.452 1.00 96.44 599 SER A CA 1
ATOM 4708 C C . SER A 1 599 ? 18.802 -0.220 -11.169 1.00 96.44 599 SER A C 1
ATOM 4710 O O . SER A 1 599 ? 19.292 -0.645 -10.123 1.00 96.44 599 SER A O 1
ATOM 4712 N N . SER A 1 600 ? 18.314 -1.018 -12.117 1.00 97.69 600 SER A N 1
ATOM 4713 C CA . SER A 1 600 ? 18.449 -2.480 -12.099 1.00 97.69 600 SER A CA 1
ATOM 4714 C C . SER A 1 600 ? 19.895 -2.973 -12.175 1.00 97.69 600 SER A C 1
ATOM 4716 O O . SER A 1 600 ? 20.127 -4.152 -11.935 1.00 97.69 600 SER A O 1
ATOM 4718 N N . LEU A 1 601 ? 20.857 -2.108 -12.511 1.00 96.88 601 LEU A N 1
ATOM 4719 C CA . LEU A 1 601 ? 22.287 -2.434 -12.545 1.00 96.88 601 LEU A CA 1
ATOM 4720 C C . LEU A 1 601 ? 23.025 -2.055 -11.257 1.00 96.88 601 LEU A C 1
ATOM 4722 O O . LEU A 1 601 ? 24.188 -2.410 -11.087 1.00 96.88 601 LEU A O 1
ATOM 4726 N N . ASP A 1 602 ? 22.385 -1.316 -10.348 1.00 96.38 602 ASP A N 1
ATOM 4727 C CA . ASP A 1 602 ? 22.990 -0.956 -9.066 1.00 96.38 602 ASP A CA 1
ATOM 4728 C C . ASP A 1 602 ? 22.619 -1.990 -7.998 1.00 96.38 602 ASP A C 1
ATOM 4730 O O . ASP A 1 602 ? 21.828 -1.738 -7.081 1.00 96.38 602 ASP A O 1
ATOM 4734 N N . ARG A 1 603 ? 23.204 -3.188 -8.128 1.00 97.00 603 ARG A N 1
ATOM 4735 C CA . ARG A 1 603 ? 22.972 -4.317 -7.218 1.00 97.00 603 ARG A CA 1
ATOM 4736 C C . ARG A 1 603 ? 23.099 -3.911 -5.752 1.00 97.00 603 ARG A C 1
ATOM 4738 O O . ARG A 1 603 ? 22.273 -4.292 -4.925 1.00 97.00 603 ARG A O 1
ATOM 4745 N N . GLN A 1 604 ? 24.125 -3.126 -5.416 1.00 97.06 604 GLN A N 1
ATOM 4746 C CA . GLN A 1 604 ? 24.389 -2.729 -4.036 1.00 97.06 604 GLN A CA 1
ATOM 4747 C C . GLN A 1 604 ? 23.330 -1.757 -3.508 1.00 97.06 604 GLN A C 1
ATOM 4749 O O . GLN A 1 604 ? 22.892 -1.915 -2.365 1.00 97.06 604 GLN A O 1
ATOM 4754 N N . ALA A 1 605 ? 22.879 -0.789 -4.313 1.00 96.31 605 ALA A N 1
ATOM 4755 C CA . ALA A 1 605 ? 21.774 0.078 -3.918 1.00 96.31 605 ALA A CA 1
ATOM 4756 C C . ALA A 1 605 ? 20.479 -0.712 -3.705 1.00 96.31 605 ALA A C 1
ATOM 4758 O O . ALA A 1 605 ? 19.764 -0.428 -2.747 1.00 96.31 605 ALA A O 1
ATOM 4759 N N . LEU A 1 606 ? 20.200 -1.731 -4.525 1.00 97.88 606 LEU A N 1
ATOM 4760 C CA . LEU A 1 606 ? 19.021 -2.590 -4.362 1.00 97.88 606 LEU A CA 1
ATOM 4761 C C . LEU A 1 606 ? 19.103 -3.477 -3.112 1.00 97.88 606 LEU A C 1
ATOM 4763 O O . LEU A 1 606 ? 18.100 -3.638 -2.419 1.00 97.88 606 LEU A O 1
ATOM 4767 N N . ILE A 1 607 ? 20.287 -4.001 -2.772 1.00 97.56 607 ILE A N 1
ATOM 4768 C CA . ILE A 1 607 ? 20.516 -4.724 -1.507 1.00 97.56 607 ILE A CA 1
ATOM 4769 C C . ILE A 1 607 ? 20.255 -3.801 -0.314 1.00 97.56 607 ILE A C 1
ATOM 4771 O O . ILE A 1 607 ? 19.561 -4.192 0.624 1.00 97.56 607 ILE A O 1
ATOM 4775 N N . ASN A 1 608 ? 20.800 -2.582 -0.352 1.00 96.12 608 ASN A N 1
ATOM 4776 C CA . ASN A 1 608 ? 20.612 -1.597 0.712 1.00 96.12 608 ASN A CA 1
ATOM 4777 C C . ASN A 1 608 ? 19.137 -1.196 0.831 1.00 96.12 608 ASN A C 1
ATOM 4779 O O . ASN A 1 608 ? 18.609 -1.130 1.937 1.00 96.12 608 ASN A O 1
ATOM 4783 N N . LEU A 1 609 ? 18.470 -0.984 -0.306 1.00 95.94 609 LEU A N 1
ATOM 4784 C CA . LEU A 1 609 ? 17.054 -0.654 -0.367 1.00 95.94 609 LEU A CA 1
ATOM 4785 C C . LEU A 1 609 ? 16.199 -1.781 0.218 1.00 95.94 609 LEU A C 1
ATOM 4787 O O . LEU A 1 609 ? 15.347 -1.501 1.050 1.00 95.94 609 LEU A O 1
ATOM 4791 N N . ALA A 1 610 ? 16.446 -3.046 -0.133 1.00 96.69 610 ALA A N 1
ATOM 4792 C CA . ALA A 1 610 ? 15.715 -4.189 0.425 1.00 96.69 610 ALA A CA 1
ATOM 4793 C C . ALA A 1 610 ? 15.838 -4.295 1.958 1.00 96.69 610 ALA A C 1
ATOM 4795 O O . ALA A 1 610 ? 14.972 -4.870 2.610 1.00 96.69 610 ALA A O 1
ATOM 4796 N N . GLN A 1 611 ? 16.916 -3.760 2.537 1.00 94.75 611 GLN A N 1
ATOM 4797 C CA . GLN A 1 611 ? 17.183 -3.784 3.978 1.00 94.75 611 GLN A CA 1
ATOM 4798 C C . GLN A 1 611 ? 16.737 -2.507 4.706 1.00 94.75 611 GLN A C 1
ATOM 4800 O O . GLN A 1 611 ? 16.917 -2.414 5.923 1.00 94.75 611 GLN A O 1
ATOM 4805 N N . ASP A 1 612 ? 16.173 -1.526 3.997 1.00 93.12 612 ASP A N 1
ATOM 4806 C CA . ASP A 1 612 ? 15.757 -0.262 4.597 1.00 93.12 612 ASP A CA 1
ATOM 4807 C C . ASP A 1 612 ? 14.595 -0.490 5.592 1.00 93.12 612 ASP A C 1
ATOM 4809 O O . ASP A 1 612 ? 13.544 -1.024 5.224 1.00 93.12 612 ASP A O 1
ATOM 4813 N N . PRO A 1 613 ? 14.729 -0.100 6.873 1.00 90.12 613 PRO A N 1
ATOM 4814 C CA . PRO A 1 613 ? 13.693 -0.339 7.880 1.00 90.12 613 PRO A CA 1
ATOM 4815 C C . PRO A 1 613 ? 12.419 0.494 7.667 1.00 90.12 613 PRO A C 1
ATOM 4817 O O . PRO A 1 613 ? 11.414 0.258 8.354 1.00 90.12 613 PRO A O 1
ATOM 4820 N N . ASN A 1 614 ? 12.458 1.475 6.761 1.00 90.12 614 ASN A N 1
ATOM 4821 C CA . ASN A 1 614 ? 11.353 2.380 6.473 1.00 90.12 614 ASN A CA 1
ATOM 4822 C C . ASN A 1 614 ? 10.368 1.816 5.452 1.00 90.12 614 ASN A C 1
ATOM 4824 O O . ASN A 1 614 ? 9.378 2.475 5.168 1.00 90.12 614 ASN A O 1
ATOM 4828 N N . TRP A 1 615 ? 10.564 0.613 4.918 1.00 93.75 615 TRP A N 1
ATOM 4829 C CA . TRP A 1 615 ? 9.548 -0.005 4.069 1.00 93.75 615 TRP A CA 1
ATOM 4830 C C . TRP A 1 615 ? 8.191 -0.153 4.764 1.00 93.75 615 TRP A C 1
ATOM 4832 O O . TRP A 1 615 ? 8.091 -0.402 5.963 1.00 93.75 615 TRP A O 1
ATOM 4842 N N . SER A 1 616 ? 7.118 -0.024 3.996 1.00 93.81 616 SER A N 1
ATOM 4843 C CA . SER A 1 616 ? 5.859 -0.691 4.326 1.00 93.81 616 SER A CA 1
ATOM 4844 C C . SER A 1 616 ? 6.005 -2.205 4.116 1.00 93.81 616 SER A C 1
ATOM 4846 O O . SER A 1 616 ? 6.803 -2.653 3.291 1.00 93.81 616 SER A O 1
ATOM 4848 N N . ASN A 1 617 ? 5.263 -3.016 4.874 1.00 95.88 617 ASN A N 1
ATOM 4849 C CA . ASN A 1 617 ? 5.383 -4.476 4.790 1.00 95.88 617 ASN A CA 1
ATOM 4850 C C . ASN A 1 617 ? 4.936 -5.003 3.423 1.00 95.88 617 ASN A C 1
ATOM 4852 O O . ASN A 1 617 ? 5.628 -5.807 2.805 1.00 95.88 617 ASN A O 1
ATOM 4856 N N . GLU A 1 618 ? 3.797 -4.509 2.954 1.00 96.19 618 GLU A N 1
ATOM 4857 C CA . GLU A 1 618 ? 3.234 -4.796 1.645 1.00 96.19 618 GLU A CA 1
ATOM 4858 C C . GLU A 1 618 ? 4.117 -4.245 0.515 1.00 96.19 618 GLU A C 1
ATOM 4860 O O . GLU A 1 618 ? 4.379 -4.952 -0.456 1.00 96.19 618 GLU A O 1
ATOM 4865 N N . GLY A 1 619 ? 4.689 -3.044 0.673 1.00 96.44 619 GLY A N 1
ATOM 4866 C CA . GLY A 1 619 ? 5.613 -2.478 -0.310 1.00 96.44 619 GLY A CA 1
ATOM 4867 C C . GLY A 1 619 ? 6.882 -3.315 -0.478 1.00 96.44 619 GLY A C 1
ATOM 4868 O O . GLY A 1 619 ? 7.296 -3.568 -1.606 1.00 96.44 619 GLY A O 1
ATOM 4869 N N . LEU A 1 620 ? 7.469 -3.802 0.623 1.00 97.50 620 LEU A N 1
ATOM 4870 C CA . LEU A 1 620 ? 8.641 -4.683 0.572 1.00 97.50 620 LEU A CA 1
ATOM 4871 C C . LEU A 1 620 ? 8.306 -6.046 -0.044 1.00 97.50 620 LEU A C 1
ATOM 4873 O O . LEU A 1 620 ? 9.111 -6.593 -0.795 1.00 97.50 620 LEU A O 1
ATOM 4877 N N . PHE A 1 621 ? 7.115 -6.579 0.240 1.00 98.12 621 PHE A N 1
ATOM 4878 C CA . PHE A 1 621 ? 6.601 -7.784 -0.407 1.00 98.12 621 PHE A CA 1
ATOM 4879 C C . PHE A 1 621 ? 6.524 -7.611 -1.934 1.00 98.12 621 PHE A C 1
ATOM 4881 O O . PHE A 1 621 ? 7.138 -8.395 -2.660 1.00 98.12 621 PHE A O 1
ATOM 4888 N N . ALA A 1 622 ? 5.874 -6.551 -2.428 1.00 98.31 622 ALA A N 1
ATOM 4889 C CA . ALA A 1 622 ? 5.774 -6.308 -3.869 1.00 98.31 622 ALA A CA 1
ATOM 4890 C C . ALA A 1 622 ? 7.110 -5.968 -4.531 1.00 98.31 622 ALA A C 1
ATOM 4892 O O . ALA A 1 622 ? 7.359 -6.408 -5.651 1.00 98.31 622 ALA A O 1
ATOM 4893 N N . PHE A 1 623 ? 7.996 -5.245 -3.842 1.00 98.56 623 PHE A N 1
ATOM 4894 C CA . PHE A 1 623 ? 9.342 -4.970 -4.338 1.00 98.56 623 PHE A CA 1
ATOM 4895 C C . PHE A 1 623 ? 10.123 -6.266 -4.591 1.00 98.56 623 PHE A C 1
ATOM 4897 O O . PHE A 1 623 ? 10.689 -6.447 -5.666 1.00 98.56 623 PHE A O 1
ATOM 4904 N N . LEU A 1 624 ? 10.128 -7.192 -3.628 1.00 98.44 624 LEU A N 1
ATOM 4905 C CA . LEU A 1 624 ? 10.891 -8.437 -3.737 1.00 98.44 624 LEU A CA 1
ATOM 4906 C C . LEU A 1 624 ? 10.295 -9.409 -4.765 1.00 98.44 624 LEU A C 1
ATOM 4908 O O . LEU A 1 624 ? 11.051 -9.975 -5.554 1.00 98.44 624 LEU A O 1
ATOM 4912 N N . GLU A 1 625 ? 8.969 -9.574 -4.795 1.00 98.25 625 GLU A N 1
ATOM 4913 C CA . GLU A 1 625 ? 8.291 -10.383 -5.821 1.00 98.25 625 GLU A CA 1
ATOM 4914 C C . GLU A 1 625 ? 8.476 -9.779 -7.224 1.00 98.25 625 GLU A C 1
ATOM 4916 O O . GLU A 1 625 ? 8.761 -10.495 -8.184 1.00 98.25 625 GLU A O 1
ATOM 4921 N N . GLY A 1 626 ? 8.396 -8.451 -7.345 1.00 98.19 626 GLY A N 1
ATOM 4922 C CA . GLY A 1 626 ? 8.638 -7.729 -8.592 1.00 98.19 626 GLY A CA 1
ATOM 4923 C C . GLY A 1 626 ? 10.069 -7.893 -9.109 1.00 98.19 626 GLY A C 1
ATOM 4924 O O . GLY A 1 626 ? 10.256 -8.174 -10.291 1.00 98.19 626 GLY A O 1
ATOM 4925 N N . LEU A 1 627 ? 11.082 -7.785 -8.239 1.00 98.38 627 LEU A N 1
ATOM 4926 C CA . LEU A 1 627 ? 12.482 -8.012 -8.620 1.00 98.38 627 LEU A CA 1
ATOM 4927 C C . LEU A 1 627 ? 12.730 -9.450 -9.081 1.00 98.38 627 LEU A C 1
ATOM 4929 O O . LEU A 1 627 ? 13.406 -9.653 -10.086 1.00 98.38 627 LEU A O 1
ATOM 4933 N N . ARG A 1 628 ? 12.166 -10.443 -8.379 1.00 97.75 628 ARG A N 1
ATOM 4934 C CA . ARG A 1 628 ? 12.245 -11.852 -8.798 1.00 97.75 628 ARG A CA 1
ATOM 4935 C C . ARG A 1 628 ? 11.625 -12.055 -10.172 1.00 97.75 628 ARG A C 1
ATOM 4937 O O . ARG A 1 628 ? 12.217 -12.718 -11.021 1.00 97.75 628 ARG A O 1
ATOM 4944 N N . ARG A 1 629 ? 10.446 -11.469 -10.404 1.00 97.69 629 ARG A N 1
ATOM 4945 C CA . ARG A 1 629 ? 9.787 -11.588 -11.701 1.00 97.69 629 ARG A CA 1
ATOM 4946 C C . ARG A 1 629 ? 10.598 -10.910 -12.801 1.00 97.69 629 ARG A C 1
ATOM 4948 O O . ARG A 1 629 ? 10.783 -11.515 -13.851 1.00 97.69 629 ARG A O 1
ATOM 4955 N N . LEU A 1 630 ? 11.135 -9.717 -12.546 1.00 97.81 630 LEU A N 1
ATOM 4956 C CA . LEU A 1 630 ? 11.999 -9.007 -13.487 1.00 97.81 630 LEU A CA 1
ATOM 4957 C C . LEU A 1 630 ? 13.282 -9.785 -13.808 1.00 97.81 630 LEU A C 1
ATOM 4959 O O . LEU A 1 630 ? 13.685 -9.798 -14.962 1.00 97.81 630 LEU A O 1
ATOM 4963 N N . GLU A 1 631 ? 13.897 -10.468 -12.839 1.00 97.06 631 GLU A N 1
ATOM 4964 C CA . GLU A 1 631 ? 15.051 -11.349 -13.092 1.00 97.06 631 GLU A CA 1
ATOM 4965 C C . GLU A 1 631 ? 14.711 -12.460 -14.103 1.00 97.06 631 GLU A C 1
ATOM 4967 O O . GLU A 1 631 ? 15.556 -12.848 -14.904 1.00 97.06 631 GLU A O 1
ATOM 4972 N N . ALA A 1 632 ? 13.466 -12.949 -14.095 1.00 95.50 632 ALA A N 1
ATOM 4973 C CA . ALA A 1 632 ? 13.016 -14.024 -14.975 1.00 95.50 632 ALA A CA 1
ATOM 4974 C C . ALA A 1 632 ? 12.603 -13.563 -16.384 1.00 95.50 632 ALA A C 1
ATOM 4976 O O . ALA A 1 632 ? 12.651 -14.371 -17.311 1.00 95.50 632 ALA A O 1
ATOM 4977 N N . VAL A 1 633 ? 12.146 -12.315 -16.547 1.00 95.44 633 VAL A N 1
ATOM 4978 C CA . VAL A 1 633 ? 11.572 -11.829 -17.822 1.00 95.44 633 VAL A CA 1
ATOM 4979 C C . VAL A 1 633 ? 12.268 -10.619 -18.426 1.00 95.44 633 VAL A C 1
ATOM 4981 O O . VAL A 1 633 ? 11.977 -10.275 -19.565 1.00 95.44 633 VAL A O 1
ATOM 4984 N N . GLY A 1 634 ? 13.113 -9.930 -17.666 1.00 92.44 634 GLY A N 1
ATOM 4985 C CA . GLY A 1 634 ? 13.830 -8.751 -18.127 1.00 92.44 634 GLY A CA 1
ATOM 4986 C C . GLY A 1 634 ? 14.991 -9.110 -19.050 1.00 92.44 634 GLY A C 1
ATOM 4987 O O . GLY A 1 634 ? 15.483 -10.238 -19.069 1.00 92.44 634 GLY A O 1
ATOM 4988 N N . ASN A 1 635 ? 15.464 -8.120 -19.799 1.00 92.38 635 ASN A N 1
ATOM 4989 C CA . ASN A 1 635 ? 16.654 -8.255 -20.626 1.00 92.38 635 ASN A CA 1
ATOM 4990 C C . ASN A 1 635 ? 17.888 -8.520 -19.745 1.00 92.38 635 ASN A C 1
ATOM 4992 O O . ASN A 1 635 ? 18.266 -7.671 -18.937 1.00 92.38 635 ASN A O 1
ATOM 4996 N N . GLU A 1 636 ? 18.541 -9.667 -19.949 1.00 91.38 636 GLU A N 1
ATOM 4997 C CA . GLU A 1 636 ? 19.716 -10.110 -19.185 1.00 91.38 636 GLU A CA 1
ATOM 4998 C C . GLU A 1 636 ? 20.884 -9.110 -19.212 1.00 91.38 636 GLU A C 1
ATOM 5000 O O . GLU A 1 636 ? 21.656 -9.026 -18.261 1.00 91.38 636 GLU A O 1
ATOM 5005 N N . HIS A 1 637 ? 21.001 -8.303 -20.270 1.00 91.31 637 HIS A N 1
ATOM 5006 C CA . HIS A 1 637 ? 22.039 -7.277 -20.387 1.00 91.31 637 HIS A CA 1
ATOM 5007 C C . HIS A 1 637 ? 21.702 -5.977 -19.644 1.00 91.31 637 HIS A C 1
ATOM 5009 O O . HIS A 1 637 ? 22.570 -5.120 -19.483 1.00 91.31 637 HIS A O 1
ATOM 5015 N N . ALA A 1 638 ? 20.460 -5.818 -19.190 1.00 94.12 638 ALA A N 1
ATOM 5016 C CA . ALA A 1 638 ? 19.968 -4.629 -18.503 1.00 94.12 638 ALA A CA 1
ATOM 5017 C C . ALA A 1 638 ? 19.742 -4.863 -16.998 1.00 94.12 638 ALA A C 1
ATOM 5019 O O . ALA A 1 638 ? 19.166 -4.004 -16.329 1.00 94.12 638 ALA A O 1
ATOM 5020 N N . ILE A 1 639 ? 20.176 -6.002 -16.444 1.00 96.25 639 ILE A N 1
ATOM 5021 C CA . ILE A 1 639 ? 19.929 -6.378 -15.046 1.00 96.25 639 ILE A CA 1
ATOM 5022 C C . ILE A 1 639 ? 21.194 -6.884 -14.332 1.00 96.25 639 ILE A C 1
ATOM 5024 O O . ILE A 1 639 ? 21.949 -7.694 -14.856 1.00 96.25 639 ILE A O 1
ATOM 5028 N N . ASP A 1 640 ? 21.396 -6.424 -13.097 1.00 96.69 640 ASP A N 1
ATOM 5029 C CA . ASP A 1 640 ? 22.296 -7.004 -12.092 1.00 96.69 640 ASP A CA 1
ATOM 5030 C C . ASP A 1 640 ? 21.570 -6.963 -10.738 1.00 96.69 640 ASP A C 1
ATOM 5032 O O . ASP A 1 640 ? 21.840 -6.144 -9.855 1.00 96.69 640 ASP A O 1
ATOM 5036 N N . LEU A 1 641 ? 20.547 -7.810 -10.616 1.00 97.56 641 LEU A N 1
ATOM 5037 C CA . LEU A 1 641 ? 19.664 -7.837 -9.453 1.00 97.56 641 LEU A CA 1
ATOM 5038 C C . LEU A 1 641 ? 20.261 -8.682 -8.317 1.00 97.56 641 LEU A C 1
ATOM 5040 O O . LEU A 1 641 ? 20.990 -9.652 -8.560 1.00 97.56 641 LEU A O 1
ATOM 5044 N N . PRO A 1 642 ? 19.958 -8.350 -7.048 1.00 97.38 642 PRO A N 1
ATOM 5045 C CA . PRO A 1 642 ? 20.354 -9.190 -5.930 1.00 97.38 642 PRO A CA 1
ATOM 5046 C C . PRO A 1 642 ? 19.678 -10.556 -6.002 1.00 97.38 642 PRO A C 1
ATOM 5048 O O . PRO A 1 642 ? 18.531 -10.683 -6.421 1.00 97.38 642 PRO A O 1
ATOM 5051 N N . ARG A 1 643 ? 20.359 -11.586 -5.501 1.00 96.81 643 ARG A N 1
ATOM 5052 C CA . ARG A 1 643 ? 19.786 -12.927 -5.428 1.00 96.81 643 ARG A CA 1
ATOM 5053 C C . ARG A 1 643 ? 18.732 -12.979 -4.327 1.00 96.81 643 ARG A C 1
ATOM 5055 O O . ARG A 1 643 ? 19.068 -12.846 -3.148 1.00 96.81 643 ARG A O 1
ATOM 5062 N N . ILE A 1 644 ? 17.490 -13.270 -4.700 1.00 97.69 644 ILE A N 1
ATOM 5063 C CA . ILE A 1 644 ? 16.359 -13.388 -3.772 1.00 97.69 644 ILE A CA 1
ATOM 5064 C C . ILE A 1 644 ? 15.897 -14.845 -3.728 1.00 97.69 644 ILE A C 1
ATOM 5066 O O . ILE A 1 644 ? 15.595 -15.437 -4.761 1.00 97.69 644 ILE A O 1
ATOM 5070 N N . LYS A 1 645 ? 15.824 -15.444 -2.537 1.00 96.81 645 LYS A N 1
ATOM 5071 C CA . LYS A 1 645 ? 15.255 -16.788 -2.326 1.00 96.81 645 LYS A CA 1
ATOM 5072 C C . LYS A 1 645 ? 14.084 -16.723 -1.360 1.00 96.81 645 LYS A C 1
ATOM 5074 O O . LYS A 1 645 ? 14.273 -16.245 -0.246 1.00 96.81 645 LYS A O 1
ATOM 5079 N N . LEU A 1 646 ? 12.925 -17.238 -1.752 1.00 94.12 646 LEU A N 1
ATOM 5080 C CA . LEU A 1 646 ? 11.750 -17.291 -0.880 1.00 94.12 646 LEU A CA 1
ATOM 5081 C C . LEU A 1 646 ? 11.959 -18.285 0.273 1.00 94.12 646 LEU A C 1
ATOM 5083 O O . LEU A 1 646 ? 12.626 -19.308 0.105 1.00 94.12 646 LEU A O 1
ATOM 5087 N N . GLY A 1 647 ? 11.434 -17.946 1.451 1.00 85.69 647 GLY A N 1
ATOM 5088 C CA . GLY A 1 647 ? 11.523 -18.733 2.688 1.00 85.69 647 GLY A CA 1
ATOM 5089 C C . GLY A 1 647 ? 10.203 -19.381 3.117 1.00 85.69 647 GLY A C 1
ATOM 5090 O O . GLY A 1 647 ? 10.053 -19.734 4.288 1.00 85.69 647 GLY A O 1
ATOM 5091 N N . ILE A 1 648 ? 9.243 -19.481 2.198 1.00 69.38 648 ILE A N 1
ATOM 5092 C CA . ILE A 1 648 ? 7.874 -19.963 2.440 1.00 69.38 648 ILE A CA 1
ATOM 5093 C C . ILE A 1 648 ? 7.748 -21.483 2.337 1.00 69.38 648 ILE A C 1
ATOM 5095 O O . ILE A 1 648 ? 8.370 -22.079 1.431 1.00 69.38 648 ILE A O 1
#